Protein AF-0000000078797388 (afdb_homodimer)

Foldseek 3Di:
DPPPPPPPPPPPPPPPPPVPQLFADADDPDDPVRLLVVCVVLVAWAKEWEDAPPDDLSVVCVVPARRHNVNNVLDVVHHHYHYAHCVDDCNVVVCVVQVPDDPGKIFIADSVVRHTQAIAHDRDHNVLSSVSSVLSVPNLLGPVNLVVCVVVPDLDLVSLLSNLSRCQRRPVLVSNVVSLVSNVVVPDDCLPPSNVVSCQPRPAADDPVLQVCQVVVVSSCVRPNQVSSLVSNLRRLLDDDLVVLVPGHDHPNSVVSSLLHVLVVCVVVVVQVVSLVSLVVLLVDPVHPVLVSLVSLLVVLQQPPCLVVRDPVNLLSSLLSLVQSQQAHQPNVPVVSVVRNVVSVVVQVVVVVVVDDRRPSVVDADPGHDRDRDSDHPPDDDDDDPDD/DPPPPPPPPPPPPPPPPPVPQLFADADPPDDPVRLLVVCVVLVAWEKEWEDAPPDDLSVVCVVPARRHNVNNVLDVVHHHYHYAHCVDDCNVVVCVVQVPDDPGKIFIADSVVRHTQAIAHDRDDNVLSSVSSVLSVPNLLGPVNLVVCVVVPDLDLVSLLSNLSRCQRRPVLVSNVVSLVSNVVVPDDCLPPSNVVSCQPRPAADDVVLQVCQVVVVVSCVRPNQVSSLVSNLRRLLDDDLVVLVPGHDHPNSVVSSLLHVLVVCVVVVVQVVSLVSLVVLLVDPVHPVLVSLVSLLVVLQQPPCLVVRDPVNLLSSLLSLVQSQQAHQPNVPVVSVVSNVVSVVVQVVVVVVVDDRRPSVVDADPGHDRDRDSDHPPDDDDDDPDD

pLDDT: mean 89.53, std 15.47, range [27.88, 98.56]

InterPro domains:
  IPR012336 Thioredoxin-like fold [PF13899] (31-111)
  IPR013766 Thioredoxin domain [PS51352] (13-139)
  IPR017937 Thioredoxin, conserved site [PS00194] (47-65)
  IPR036249 Thioredoxin-like superfamily [SSF52833] (20-134)

Radius of gyration: 31.21 Å; Cα contacts (8 Å, |Δi|>4): 987; chains: 2; bounding box: 104×79×70 Å

Nearest PDB structures (foldseek):
  2kuc-assembly1_A  TM=8.775E-01  e=4.540E-07  Bacteroides thetaiotaomicron
  2lst-assembly1_A  TM=8.609E-01  e=2.458E-05  Thermus thermophilus HB27
  2dlx-assembly1_A  TM=9.070E-01  e=2.109E-04  Homo sapiens
  3ira-assembly1_A  TM=6.645E-01  e=1.400E-04  Methanosarcina mazei Go1
  7tkv-assembly1_B  TM=3.333E-01  e=2.220E-04  Brucella abortus 2308

Sequence (776 aa):
MKKYILLIFACIYAIHLNAQNAGINFLHGTTWAEAVAKAKAENKLIFIDFYTQWCGPCLNMAQTVFSLPTVGYYYNQTFINLKIDAEEGEGITLAKKYGVRSYPTYAFIDPATEEIVHRSSSRQTPEQFIQTGKDANIPTKRSFYLQDQYTKGNRERAFLIDYINYHYSVYARNNVQAAFDELIKGGAKLTDPDVWEAYVNTINGMNPYLKQVSDNYADFCQRFGKKAVDAKLAKETSYGELAEIEALCNYEGKDFNLKMIRINNDIREQKYEAAATQIDAMIADTTVNQQELISRLKFIARLGYKAEELPEFWFNKCVGYLQYIAYNQTDRDDAFIHQEYAAALEMVLRKLNGKAPIPACLSTEPAYGKKVYNMRPDALKMKPKRKKMKKYILLIFACIYAIHLNAQNAGINFLHGTTWAEAVAKAKAENKLIFIDFYTQWCGPCLNMAQTVFSLPTVGYYYNQTFINLKIDAEEGEGITLAKKYGVRSYPTYAFIDPATEEIVHRSSSRQTPEQFIQTGKDANIPTKRSFYLQDQYTKGNRERAFLIDYINYHYSVYARNNVQAAFDELIKGGAKLTDPDVWEAYVNTINGMNPYLKQVSDNYADFCQRFGKKAVDAKLAKETSYGELAEIEALCNYEGKDFNLKMIRINNDIREQKYEAAATQIDAMIADTTVNQQELISRLKFIARLGYKAEELPEFWFNKCVGYLQYIAYNQTDRDDAFIHQEYAAALEMVLRKLNGKAPIPACLSTEPAYGKKVYNMRPDALKMKPKRKK

Solvent-accessible surface area (backbone atoms only — not comparable to full-atom values): 43220 Å² total; per-residue (Å²): 136,83,79,78,76,75,75,75,75,74,75,74,73,73,72,70,72,59,82,65,65,50,14,53,66,56,60,70,98,64,52,72,68,55,51,38,52,50,17,54,74,67,73,25,40,32,36,32,43,34,31,51,65,42,37,61,59,36,50,47,41,52,66,67,30,42,43,32,40,69,48,7,56,52,46,52,73,56,31,42,37,37,66,37,40,42,81,44,79,69,20,39,56,49,28,60,74,69,65,61,84,60,72,31,27,39,39,31,26,38,44,89,76,68,40,76,55,20,64,48,33,57,77,63,50,60,68,54,49,51,47,52,56,54,29,58,74,33,72,86,57,9,45,58,47,42,52,50,42,46,75,73,62,60,70,49,64,72,56,36,53,52,46,28,54,51,29,47,56,49,66,34,58,67,59,25,52,52,39,48,52,48,40,42,73,70,68,54,47,71,82,37,69,72,46,33,50,49,43,70,72,64,61,78,51,87,46,75,66,53,50,50,47,36,77,39,42,68,61,47,25,73,73,63,33,54,67,54,49,22,49,52,54,31,62,31,45,58,60,80,57,65,72,64,58,66,71,44,56,92,50,68,51,49,69,59,27,50,51,52,44,54,33,50,52,26,48,76,70,66,36,44,68,63,24,47,54,51,53,51,51,50,69,69,34,83,83,48,62,60,67,60,50,42,65,53,42,59,67,71,34,56,72,59,94,61,47,83,74,45,57,68,68,54,46,43,50,23,48,41,48,31,48,50,40,49,38,53,48,76,69,60,62,50,19,60,46,23,40,54,32,27,53,44,49,47,52,51,54,47,43,36,80,69,75,47,81,79,51,66,66,67,75,45,75,54,91,59,82,53,74,61,82,68,80,73,56,83,78,52,42,76,68,77,76,75,80,126,137,83,77,78,78,77,76,77,76,76,75,75,73,73,72,72,74,58,84,65,65,50,14,54,64,57,62,70,98,64,50,71,68,56,50,37,52,49,18,54,74,68,72,24,41,34,35,34,44,35,31,52,64,44,36,60,59,35,50,48,39,52,67,66,30,41,44,32,39,67,50,7,55,54,45,52,73,56,30,42,37,37,67,36,41,41,82,43,79,70,22,38,57,50,27,59,74,68,64,64,86,60,70,30,29,38,38,30,25,38,45,88,77,68,39,76,53,20,64,48,33,57,76,62,52,61,68,55,48,50,47,51,56,54,28,57,74,34,73,84,58,9,45,57,46,42,51,51,41,46,74,73,62,60,69,48,65,72,57,36,53,51,45,29,53,52,29,46,55,50,64,36,59,68,59,24,53,52,40,50,54,49,40,44,73,70,67,53,46,70,82,38,68,71,46,34,52,49,44,70,74,64,59,78,51,87,47,74,66,52,50,50,47,36,77,40,39,69,61,48,25,72,72,63,33,55,68,55,49,22,49,51,54,32,63,32,45,56,60,79,57,65,70,66,59,66,72,45,56,92,49,67,51,48,67,58,27,52,52,52,43,52,34,51,50,27,48,77,69,66,35,45,68,62,24,48,53,53,52,51,50,49,67,69,34,84,86,48,62,58,67,61,49,41,65,53,42,58,67,70,34,56,74,60,94,61,46,84,75,45,56,67,70,53,46,44,50,22,49,41,48,30,46,51,39,50,38,53,49,76,68,60,61,50,20,62,47,23,37,55,32,27,52,44,50,48,52,52,51,47,44,36,82,68,76,46,81,79,52,68,65,66,75,42,75,56,91,57,82,54,72,60,83,68,81,74,54,82,77,53,42,77,68,78,76,76,81,125

Organism: NCBI:txid997891

Secondary structure (DSSP, 8-state):
---------------------SS--EE-S--HHHHHHHHHHHT-EEEEEEE-TT-HHHHHHHHHTTT-HHHHHHHHHHEEEEEEETTSTHHHHHHHHTT--SSSEEEEEETTTTEEEEEEES---HHHHHHHHHHHTSGGGSHHHHHHHHHTT---HHHHHHHHHHHHHTT-HHHHHHHHHHHHHTT--TTSHHHHHHHHHH--SS-HHHHHHHHTHHHHHHHH-HHHHHHHHHHHTSSS-HHHHHTSPP-TTHHHHHHHHHHHHHHHTT-HHHHHHHHHHHHH-TTS-HHHHHHHHHHHS---TTGGGS-HHHHHHHHHHHHHHHHH-S-TT-HHHHHHHHHHHHHHHHHHTTTPPPPGGGTS--SSS-SS-----TT-PPPPP---/---------------------SS--EE-S--HHHHHHHHHHHT-EEEEEEE-TT-HHHHHHHHHTTT-HHHHHHHHHHEEEEEEETTSTHHHHHHHHTT--SSSEEEEEETTTTEEEEEEES---HHHHHHHHHHHTSGGGSHHHHHHHHHTT---HHHHHHHHHHHHHTT-HHHHHHHHHHHHHTT--TTSHHHHHHHHHH--SS-HHHHHHHHTHHHHHHHH-HHHHHHHHHHHTSSS-HHHHHTSPP-TTHHHHHHHHHHHHHHHTT-HHHHHHHHHHHHH-TTS-HHHHHHHHHHHS---TTGGGS-HHHHHHHHHHHHHHHHH-S-TT-HHHHHHHHHHHHHHHHHHTTTPPPPGGGTS--SSS-SS-----TT-PPPPP---

Structure (mmCIF, N/CA/C/O backbone):
data_AF-0000000078797388-model_v1
#
loop_
_entity.id
_entity.type
_entity.pdbx_description
1 polymer 'Thioredoxin domain-containing protein'
#
loop_
_atom_site.group_PDB
_atom_site.id
_atom_site.type_symbol
_atom_site.label_atom_id
_atom_site.label_alt_id
_atom_site.label_comp_id
_atom_site.label_asym_id
_atom_site.label_entity_id
_atom_site.label_seq_id
_atom_site.pdbx_PDB_ins_code
_atom_site.Cartn_x
_atom_site.Cartn_y
_atom_site.Cartn_z
_atom_site.occupancy
_atom_site.B_iso_or_equiv
_atom_site.auth_seq_id
_atom_site.auth_comp_id
_atom_site.auth_asym_id
_atom_site.auth_atom_id
_atom_site.pdbx_PDB_model_num
ATOM 1 N N . MET A 1 1 ? -56.688 13.82 37.938 1 28.09 1 MET A N 1
ATOM 2 C CA . MET A 1 1 ? -56.5 13.398 36.562 1 28.09 1 MET A CA 1
ATOM 3 C C . MET A 1 1 ? -55.125 13.766 36.031 1 28.09 1 MET A C 1
ATOM 5 O O . MET A 1 1 ? -55 14.586 35.125 1 28.09 1 MET A O 1
ATOM 9 N N . LYS A 1 2 ? -54.125 13.812 36.875 1 28.11 2 LYS A N 1
ATOM 10 C CA . LYS A 1 2 ? -52.719 14.242 36.875 1 28.11 2 LYS A CA 1
ATOM 11 C C . LYS A 1 2 ? -51.938 13.438 35.844 1 28.11 2 LYS A C 1
ATOM 13 O O . LYS A 1 2 ? -51.781 12.219 36 1 28.11 2 LYS A O 1
ATOM 18 N N . LYS A 1 3 ? -51.938 14 34.531 1 32 3 LYS A N 1
ATOM 19 C CA . LYS A 1 3 ? -51.312 13.57 33.281 1 32 3 LYS A CA 1
ATOM 20 C C . LYS A 1 3 ? -49.812 13.266 33.469 1 32 3 LYS A C 1
ATOM 22 O O . LYS A 1 3 ? -49.062 14.125 33.938 1 32 3 LYS A O 1
ATOM 27 N N . TYR A 1 4 ? -49.469 12.023 33.812 1 32.22 4 TYR A N 1
ATOM 28 C CA . TYR A 1 4 ? -48.156 11.391 34 1 32.22 4 TYR A CA 1
ATOM 29 C C . TYR A 1 4 ? -47.281 11.656 32.781 1 32.22 4 TYR A C 1
ATOM 31 O O . TYR A 1 4 ? -47.594 11.273 31.656 1 32.22 4 TYR A O 1
ATOM 39 N N . ILE A 1 5 ? -46.75 12.898 32.656 1 35.88 5 ILE A N 1
ATOM 40 C CA . ILE A 1 5 ? -45.781 13.312 31.656 1 35.88 5 ILE A CA 1
ATOM 41 C C . ILE A 1 5 ? -44.625 12.305 31.578 1 35.88 5 ILE A C 1
ATOM 43 O O . ILE A 1 5 ? -43.906 12.117 32.562 1 35.88 5 ILE A O 1
ATOM 47 N N . LEU A 1 6 ? -44.844 11.164 30.922 1 34.34 6 LEU A N 1
ATOM 48 C CA . LEU A 1 6 ? -43.875 10.117 30.609 1 34.3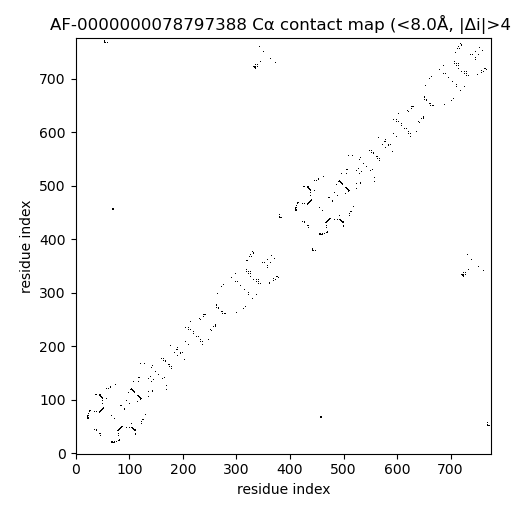4 6 LEU A CA 1
ATOM 49 C C . LEU A 1 6 ? -42.594 10.711 30.031 1 34.34 6 LEU A C 1
ATOM 51 O O . LEU A 1 6 ? -42.656 11.352 28.969 1 34.34 6 LEU A O 1
ATOM 55 N N . LEU A 1 7 ? -41.688 11.148 30.891 1 35.03 7 LEU A N 1
ATOM 56 C CA . LEU A 1 7 ? -40.312 11.562 30.594 1 35.03 7 LEU A CA 1
ATOM 57 C C . LEU A 1 7 ? -39.625 10.555 29.672 1 35.03 7 LEU A C 1
ATOM 59 O O . LEU A 1 7 ? -39.406 9.406 30.062 1 35.03 7 LEU A O 1
ATOM 63 N N . ILE A 1 8 ? -39.938 10.578 28.422 1 34.94 8 ILE A N 1
ATOM 64 C CA . ILE A 1 8 ? -39.25 9.852 27.375 1 34.94 8 ILE A CA 1
ATOM 65 C C . ILE A 1 8 ? -37.75 10.094 27.5 1 34.94 8 ILE A C 1
ATOM 67 O O . ILE A 1 8 ? -37.281 11.234 27.359 1 34.94 8 ILE A O 1
ATOM 71 N N . PHE A 1 9 ? -37.062 9.477 28.484 1 33.53 9 PHE A N 1
ATOM 72 C CA . PHE A 1 9 ? -35.594 9.398 28.578 1 33.53 9 PHE A CA 1
ATOM 73 C C . PHE A 1 9 ? -35 9.039 27.234 1 33.53 9 PHE A C 1
ATOM 75 O O . PHE A 1 9 ? -35.219 7.934 26.719 1 33.53 9 PHE A O 1
ATOM 82 N N . ALA A 1 10 ? -34.875 10.008 26.328 1 32.91 10 ALA A N 1
ATOM 83 C CA . ALA A 1 10 ? -34.094 9.906 25.094 1 32.91 10 ALA A CA 1
ATOM 84 C C . ALA A 1 10 ? -32.719 9.352 25.375 1 32.91 10 ALA A C 1
ATOM 86 O O . ALA A 1 10 ? -31.891 10.023 26 1 32.91 10 ALA A O 1
ATOM 87 N N . CYS A 1 11 ? -32.531 8.055 25.719 1 32.91 11 CYS A N 1
ATOM 88 C CA . CYS A 1 11 ? -31.234 7.359 25.734 1 32.91 11 CYS A CA 1
ATOM 89 C C . CYS A 1 11 ? -30.406 7.711 24.516 1 32.91 11 CYS A C 1
ATOM 91 O O . CYS A 1 11 ? -30.75 7.309 23.391 1 32.91 11 CYS A O 1
ATOM 93 N N . ILE A 1 12 ? -29.875 8.883 24.422 1 31.86 12 ILE A N 1
ATOM 94 C CA . ILE A 1 12 ? -28.812 9.195 23.469 1 31.86 12 ILE A CA 1
ATOM 95 C C . ILE A 1 12 ? -27.766 8.094 23.5 1 31.86 12 ILE A C 1
ATOM 97 O O . ILE A 1 12 ? -27.016 7.957 24.484 1 31.86 12 ILE A O 1
ATOM 101 N N . TYR A 1 13 ? -28.031 6.887 23.047 1 30.41 13 TYR A N 1
ATOM 102 C CA . TYR A 1 13 ? -26.969 5.938 22.719 1 30.41 13 TYR A CA 1
ATOM 103 C C . TYR A 1 13 ? -25.812 6.629 22.016 1 30.41 13 TYR A C 1
ATOM 105 O O . TYR A 1 13 ? -25.984 7.195 20.938 1 30.41 13 TYR A O 1
ATOM 113 N N . ALA A 1 14 ? -24.906 7.254 22.75 1 32.44 14 ALA A N 1
ATOM 114 C CA . ALA A 1 14 ? -23.578 7.629 22.25 1 32.44 14 ALA A CA 1
ATOM 115 C C . ALA A 1 14 ? -23.047 6.586 21.266 1 32.44 14 ALA A C 1
ATOM 117 O O . ALA A 1 14 ? -22.75 5.453 21.656 1 32.44 14 ALA A O 1
ATOM 118 N N . ILE A 1 15 ? -23.5 6.617 20.094 1 33.34 15 ILE A N 1
ATOM 119 C CA . ILE A 1 15 ? -22.766 5.922 19.031 1 33.34 15 ILE A CA 1
ATOM 120 C C . ILE A 1 15 ? -21.281 6.191 19.172 1 33.34 15 ILE A C 1
ATOM 122 O O . ILE A 1 15 ? -20.828 7.324 18.984 1 33.34 15 ILE A O 1
ATOM 126 N N . HIS A 1 16 ? -20.672 5.703 20.234 1 33.09 16 HIS A N 1
ATOM 127 C CA . HIS A 1 16 ? -19.219 5.578 20.125 1 33.09 16 HIS A CA 1
ATOM 128 C C . HIS A 1 16 ? -18.797 5.289 18.688 1 33.09 16 HIS A C 1
ATOM 130 O O . HIS A 1 16 ? -19.047 4.203 18.172 1 33.09 16 HIS A O 1
ATOM 136 N N . LEU A 1 17 ? -18.969 6.18 17.891 1 33.56 17 LEU A N 1
ATOM 137 C CA . LEU A 1 17 ? -18.234 6.078 16.641 1 33.56 17 LEU A CA 1
ATOM 138 C C . LEU A 1 17 ? -16.781 5.688 16.891 1 33.56 17 LEU A C 1
ATOM 140 O O . LEU A 1 17 ? -15.953 6.543 17.219 1 33.56 17 LEU A O 1
ATOM 144 N N . ASN A 1 18 ? -16.469 4.664 17.75 1 34.53 18 ASN A N 1
ATOM 145 C CA . ASN A 1 18 ? -15.109 4.113 17.734 1 34.53 18 ASN A CA 1
ATOM 146 C C . ASN A 1 18 ? -14.469 4.25 16.359 1 34.53 18 ASN A C 1
ATOM 148 O O . ASN A 1 18 ? -15.141 4.125 15.336 1 34.53 18 ASN A O 1
ATOM 152 N N . ALA A 1 19 ? -13.609 5.047 16.25 1 38.75 19 ALA A N 1
ATOM 153 C CA . ALA A 1 19 ? -12.656 4.98 15.148 1 38.75 19 ALA A CA 1
ATOM 154 C C . ALA A 1 19 ? -12.562 3.564 14.594 1 38.75 19 ALA A C 1
ATOM 156 O O . ALA A 1 19 ? -11.922 2.695 15.188 1 38.75 19 ALA A O 1
ATOM 157 N N . GLN A 1 20 ? -13.625 2.865 14.281 1 42.94 20 GLN A N 1
ATOM 158 C CA . GLN A 1 20 ? -13.75 1.511 13.75 1 42.94 20 GLN A CA 1
ATOM 159 C C . GLN A 1 20 ? -12.594 1.186 12.805 1 42.94 20 GLN A C 1
ATOM 161 O O . GLN A 1 20 ? -12.367 1.899 11.828 1 42.94 20 GLN A O 1
ATOM 166 N N . ASN A 1 21 ? -11.656 0.583 13.281 1 52.53 21 ASN A N 1
ATOM 167 C CA . ASN A 1 21 ? -10.594 -0.051 12.516 1 52.53 21 ASN A CA 1
ATOM 168 C C . ASN A 1 21 ? -11.102 -0.589 11.18 1 52.53 21 ASN A C 1
ATOM 170 O O . ASN A 1 21 ? -12.148 -1.233 11.125 1 52.53 21 ASN A O 1
ATOM 174 N N . ALA A 1 22 ? -10.797 0.084 10.125 1 69.62 22 ALA A N 1
ATOM 175 C CA . ALA A 1 22 ? -11.242 -0.174 8.758 1 69.62 22 ALA A CA 1
ATOM 176 C C . ALA A 1 22 ? -11.18 -1.664 8.438 1 69.62 22 ALA A C 1
ATOM 178 O O . ALA A 1 22 ? -11.977 -2.168 7.645 1 69.62 22 ALA A O 1
ATOM 179 N N . GLY A 1 23 ? -10.5 -2.455 9.289 1 86.38 23 GLY A N 1
ATOM 180 C CA . GLY A 1 23 ? -10.422 -3.871 8.969 1 86.38 23 GLY A CA 1
ATOM 181 C C . GLY A 1 23 ? -11.234 -4.738 9.914 1 86.38 23 GLY A C 1
ATOM 182 O O . GLY A 1 23 ? -12.234 -4.281 10.477 1 86.38 23 GLY A O 1
ATOM 183 N N . ILE A 1 24 ? -11.008 -6.012 10.055 1 93.62 24 ILE A N 1
ATOM 184 C CA . ILE A 1 24 ? -11.695 -6.949 10.938 1 93.62 24 ILE A CA 1
ATOM 185 C C . ILE A 1 24 ? -11.477 -6.547 12.391 1 93.62 24 ILE A C 1
ATOM 187 O O . ILE A 1 24 ? -10.352 -6.25 12.797 1 93.62 24 ILE A O 1
ATOM 191 N N . ASN A 1 25 ? -12.5 -6.477 13.133 1 92.88 25 ASN A N 1
ATOM 192 C CA . ASN A 1 25 ? -12.43 -6.223 14.562 1 92.88 25 ASN A CA 1
ATOM 193 C C . ASN A 1 25 ? -12.305 -7.516 15.359 1 92.88 25 ASN A C 1
ATOM 195 O O . ASN A 1 25 ? -13.312 -8.164 15.656 1 92.88 25 ASN A O 1
ATOM 199 N N . PHE A 1 26 ? -11.094 -7.844 15.719 1 94.75 26 PHE A N 1
ATOM 200 C CA . PHE A 1 26 ? -10.859 -9.039 16.516 1 94.75 26 PHE A CA 1
ATOM 201 C C . PHE A 1 26 ? -11.062 -8.75 18 1 94.75 26 PHE A C 1
ATOM 203 O O . PHE A 1 26 ? -10.656 -7.691 18.484 1 94.75 26 PHE A O 1
ATOM 210 N N . LEU A 1 27 ? -11.68 -9.672 18.688 1 92.38 27 LEU A N 1
ATOM 211 C CA . LEU A 1 27 ? -11.805 -9.547 20.125 1 92.38 27 LEU A CA 1
ATOM 212 C C . LEU A 1 27 ? -10.461 -9.734 20.812 1 92.38 27 LEU A C 1
ATOM 214 O O . LEU A 1 27 ? -9.688 -10.617 20.438 1 92.38 27 LEU A O 1
ATOM 218 N N . HIS A 1 28 ? -10.266 -8.828 21.719 1 88.38 28 HIS A N 1
ATOM 219 C CA . HIS A 1 28 ? -9.023 -8.922 22.484 1 88.38 28 HIS A CA 1
ATOM 220 C C . HIS A 1 28 ? -9.312 -9.117 23.969 1 88.38 28 HIS A C 1
ATOM 222 O O . HIS A 1 28 ? -10.312 -8.617 24.484 1 88.38 28 HIS A O 1
ATOM 228 N N . GLY A 1 29 ? -8.43 -9.875 24.578 1 84.94 29 GLY A N 1
ATOM 229 C CA . GLY A 1 29 ? -8.531 -10.047 26.031 1 84.94 29 GLY A CA 1
ATOM 230 C C . GLY A 1 29 ? -9.758 -10.836 26.453 1 84.94 29 GLY A C 1
ATOM 231 O O . GLY A 1 29 ? -10.258 -10.664 27.562 1 84.94 29 GLY A O 1
ATOM 232 N N . THR A 1 30 ? -10.32 -11.547 25.562 1 89.75 30 THR A N 1
ATOM 233 C CA . THR A 1 30 ? -11.508 -12.344 25.844 1 89.75 30 THR A CA 1
ATOM 234 C C . THR A 1 30 ? -11.156 -13.828 25.906 1 89.75 30 THR A C 1
ATOM 236 O O . THR A 1 30 ? -10.305 -14.297 25.141 1 89.75 30 THR A O 1
ATOM 239 N N . THR A 1 31 ? -11.773 -14.508 26.844 1 91.88 31 THR A N 1
ATOM 240 C CA . THR A 1 31 ? -11.609 -15.953 26.922 1 91.88 31 THR A CA 1
ATOM 241 C C . THR A 1 31 ? -12.492 -16.656 25.891 1 91.88 31 THR A C 1
ATOM 243 O O . THR A 1 31 ? -13.414 -16.047 25.344 1 91.88 31 THR A O 1
ATOM 246 N N . TRP A 1 32 ? -12.133 -17.906 25.656 1 95.38 32 TRP A N 1
ATOM 247 C CA . TRP A 1 32 ? -12.938 -18.719 24.75 1 95.38 32 TRP A CA 1
ATOM 248 C C . TRP A 1 32 ? -14.391 -18.766 25.203 1 95.38 32 TRP A C 1
ATOM 250 O O . TRP A 1 32 ? -15.305 -18.562 24.406 1 95.38 32 TRP A O 1
ATOM 260 N N . ALA A 1 33 ? -14.562 -18.922 26.453 1 95 33 ALA A N 1
ATOM 261 C CA . ALA A 1 33 ? -15.906 -19.016 27.016 1 95 33 ALA A CA 1
ATOM 262 C C . ALA A 1 33 ? -16.688 -17.734 26.781 1 95 33 ALA A C 1
ATOM 264 O O . ALA A 1 33 ? -17.875 -17.766 26.438 1 95 33 ALA A O 1
ATOM 265 N N . GLU A 1 34 ? -16.047 -16.656 26.938 1 95.94 34 GLU A N 1
ATOM 266 C CA . GLU A 1 34 ? -16.688 -15.367 26.719 1 95.94 34 GLU A CA 1
ATOM 267 C C . GLU A 1 34 ? -17.047 -15.164 25.25 1 95.94 34 GLU A C 1
ATOM 269 O O . GLU A 1 34 ? -18.109 -14.625 24.938 1 95.94 34 GLU A O 1
ATOM 274 N N . ALA A 1 35 ? -16.109 -15.609 24.406 1 96.62 35 ALA A N 1
ATOM 275 C CA . ALA A 1 35 ? -16.359 -15.492 22.969 1 96.62 35 ALA A CA 1
ATOM 276 C C . ALA A 1 35 ? -17.562 -16.328 22.547 1 96.62 35 ALA A C 1
ATOM 278 O O . ALA A 1 35 ? -18.391 -15.891 21.766 1 96.62 35 ALA A O 1
ATOM 279 N N . VAL A 1 36 ? -17.672 -17.5 23.062 1 97.12 36 VAL A N 1
ATOM 280 C CA . VAL A 1 36 ? -18.781 -18.406 22.766 1 97.12 36 VAL A CA 1
ATOM 281 C C . VAL A 1 36 ? -20.094 -17.797 23.234 1 97.12 36 VAL A C 1
ATOM 283 O O . VAL A 1 36 ? -21.094 -17.812 22.516 1 97.12 36 VAL A O 1
ATOM 286 N N . ALA A 1 37 ? -20.078 -17.234 24.406 1 96.94 37 ALA A N 1
ATOM 287 C CA . ALA A 1 37 ? -21.281 -16.625 24.953 1 96.94 37 ALA A CA 1
ATOM 288 C C . ALA A 1 37 ? -21.75 -15.453 24.094 1 96.94 37 ALA A C 1
ATOM 290 O O . ALA A 1 37 ? -22.953 -15.312 23.828 1 96.94 37 ALA A O 1
ATOM 291 N N . LYS A 1 38 ? -20.844 -14.703 23.672 1 96.62 38 LYS A N 1
ATOM 292 C CA . LYS A 1 38 ? -21.172 -13.562 22.812 1 96.62 38 LYS A CA 1
ATOM 293 C C . LYS A 1 38 ? -21.766 -14.031 21.484 1 96.62 38 LYS A C 1
ATOM 295 O O . LYS A 1 38 ? -22.734 -13.453 21 1 96.62 38 LYS A O 1
ATOM 300 N N . ALA A 1 39 ? -21.109 -14.984 20.906 1 97.69 39 ALA A N 1
ATOM 301 C CA . ALA A 1 39 ? -21.562 -15.516 19.625 1 97.69 39 ALA A CA 1
ATOM 302 C C . ALA A 1 39 ? -22.984 -16.062 19.719 1 97.69 39 ALA A C 1
ATOM 304 O O . ALA A 1 39 ? -23.797 -15.859 18.828 1 97.69 39 ALA A O 1
ATOM 305 N N . LYS A 1 40 ? -23.297 -16.734 20.812 1 96.94 40 LYS A N 1
ATOM 306 C CA . LYS A 1 40 ? -24.641 -17.25 21.047 1 96.94 40 LYS A CA 1
ATOM 307 C C . LYS A 1 40 ? -25.641 -16.125 21.172 1 96.94 40 LYS A C 1
ATOM 309 O O . LYS A 1 40 ? -26.734 -16.172 20.578 1 96.94 40 LYS A O 1
ATOM 314 N N . ALA A 1 41 ? -25.25 -15.141 21.875 1 96.62 41 ALA A N 1
ATOM 315 C CA . ALA A 1 41 ? -26.141 -14.008 22.109 1 96.62 41 ALA A CA 1
ATOM 316 C C . ALA A 1 41 ? -26.469 -13.281 20.812 1 96.62 41 ALA A C 1
ATOM 318 O O . ALA A 1 41 ? -27.594 -12.812 20.625 1 96.62 41 ALA A O 1
ATOM 319 N N . GLU A 1 42 ? -25.531 -13.211 19.922 1 96.31 42 GLU A N 1
ATOM 320 C CA . GLU A 1 42 ? -25.703 -12.461 18.688 1 96.31 42 GLU A CA 1
ATOM 321 C C . GLU A 1 42 ? -26.125 -13.383 17.531 1 96.31 42 GLU A C 1
ATOM 323 O O . GLU A 1 42 ? -26.391 -12.914 16.422 1 96.31 42 GLU A O 1
ATOM 328 N N . ASN A 1 43 ? -26.234 -14.633 17.766 1 95.56 43 ASN A N 1
ATOM 329 C CA . ASN A 1 43 ? -26.578 -15.641 16.766 1 95.56 43 ASN A CA 1
ATOM 330 C C . ASN A 1 43 ? -25.672 -15.562 15.547 1 95.56 43 ASN A C 1
ATOM 332 O O . ASN A 1 43 ? -26.141 -15.492 14.406 1 95.56 43 ASN A O 1
ATOM 336 N N . LYS A 1 44 ? -24.312 -15.547 15.836 1 97.5 44 LYS A N 1
ATOM 337 C CA . LYS A 1 44 ? -23.281 -15.5 14.812 1 97.5 44 LYS A CA 1
ATOM 338 C C . LYS A 1 44 ? -22.297 -16.656 14.977 1 97.5 44 LYS A C 1
ATOM 340 O O . LYS A 1 44 ? -22.031 -17.094 16.094 1 97.5 44 LYS A O 1
ATOM 345 N N . LEU A 1 45 ? -21.703 -17.141 13.836 1 98.12 45 LEU A N 1
ATOM 346 C CA . LEU A 1 45 ? -20.547 -18.031 13.922 1 98.12 45 LEU A CA 1
ATOM 347 C C . LEU A 1 45 ? -19.344 -17.312 14.508 1 98.12 45 LEU A C 1
ATOM 349 O O . LEU A 1 45 ? -19.266 -16.094 14.469 1 98.12 45 LEU A O 1
ATOM 353 N N . ILE A 1 46 ? -18.469 -18.141 15.078 1 98.38 46 ILE A N 1
ATOM 354 C CA . ILE A 1 46 ? -17.172 -17.625 15.5 1 98.38 46 ILE A CA 1
ATOM 355 C C . ILE A 1 46 ? -16.141 -17.844 14.406 1 98.38 46 ILE A C 1
ATOM 357 O O . ILE A 1 46 ? -15.938 -18.984 13.953 1 98.38 46 ILE A O 1
ATOM 361 N N . PHE A 1 47 ? -15.609 -16.766 13.906 1 98.5 47 PHE A N 1
ATOM 362 C CA . PHE A 1 47 ? -14.461 -16.859 13.008 1 98.5 47 PHE A CA 1
ATOM 363 C C . PHE A 1 47 ? -13.156 -16.781 13.789 1 98.5 47 PHE A C 1
ATOM 365 O O . PHE A 1 47 ? -12.953 -15.859 14.578 1 98.5 47 PHE A O 1
ATOM 372 N N . ILE A 1 48 ? -12.266 -17.766 13.523 1 98.06 48 ILE A N 1
ATOM 373 C CA . ILE A 1 48 ? -10.969 -17.766 14.188 1 98.06 48 ILE A CA 1
ATOM 374 C C . ILE A 1 48 ? -9.859 -17.766 13.133 1 98.06 48 ILE A C 1
ATOM 376 O O . ILE A 1 48 ? -9.828 -18.625 12.258 1 98.06 48 ILE A O 1
ATOM 380 N N . ASP A 1 49 ? -8.992 -16.828 13.219 1 97.88 49 ASP A N 1
ATOM 381 C CA . ASP A 1 49 ? -7.711 -16.875 12.523 1 97.88 49 ASP A CA 1
ATOM 382 C C . ASP A 1 49 ? -6.629 -17.5 13.406 1 97.88 49 ASP A C 1
ATOM 384 O O . ASP A 1 49 ? -6.133 -16.859 14.336 1 97.88 49 ASP A O 1
ATOM 388 N N . PHE A 1 50 ? -6.328 -18.75 13.148 1 96.94 50 PHE A N 1
ATOM 389 C CA . PHE A 1 50 ? -5.211 -19.375 13.836 1 96.94 50 PHE A CA 1
ATOM 390 C C . PHE A 1 50 ? -3.889 -19 13.18 1 96.94 50 PHE A C 1
ATOM 392 O O . PHE A 1 50 ? -3.682 -19.25 11.992 1 96.94 50 PHE A O 1
ATOM 399 N N . TYR A 1 51 ? -3.035 -18.422 13.984 1 94.5 51 TYR A N 1
ATOM 400 C CA . TYR A 1 51 ? -1.741 -17.984 13.477 1 94.5 51 TYR A CA 1
ATOM 401 C C . TYR A 1 51 ? -0.629 -18.312 14.469 1 94.5 51 TYR A C 1
ATOM 403 O O . TYR A 1 51 ? -0.872 -18.953 15.492 1 94.5 51 TYR A O 1
ATOM 411 N N . THR A 1 52 ? 0.602 -18.062 14.047 1 92.44 52 THR A N 1
ATOM 412 C CA . THR A 1 52 ? 1.763 -18.031 14.93 1 92.44 52 THR A CA 1
ATOM 413 C C . THR A 1 52 ? 2.557 -16.75 14.734 1 92.44 52 THR A C 1
ATOM 415 O O . THR A 1 52 ? 2.326 -16.016 13.773 1 92.44 52 THR A O 1
ATOM 418 N N . GLN A 1 53 ? 3.408 -16.516 15.633 1 89.12 53 GLN A N 1
ATOM 419 C CA . GLN A 1 53 ? 4.168 -15.273 15.594 1 89.12 53 GLN A CA 1
ATOM 420 C C . GLN A 1 53 ? 5.227 -15.312 14.492 1 89.12 53 GLN A C 1
ATOM 422 O O . GLN A 1 53 ? 5.762 -14.273 14.102 1 89.12 53 GLN A O 1
ATOM 427 N N . TRP A 1 54 ? 5.539 -16.469 14 1 85.81 54 TRP A N 1
ATOM 428 C CA . TRP A 1 54 ? 6.609 -16.609 13.016 1 85.81 54 TRP A CA 1
ATOM 429 C C . TRP A 1 54 ? 6.047 -16.953 11.641 1 85.81 54 TRP A C 1
ATOM 431 O O . TRP A 1 54 ? 6.781 -17.391 10.758 1 85.81 54 TRP A O 1
ATOM 441 N N . CYS A 1 55 ? 4.785 -16.844 11.57 1 87.38 55 CYS A N 1
ATOM 442 C CA . CYS A 1 55 ? 4.141 -17.25 10.32 1 87.38 55 CYS A CA 1
ATOM 443 C C . CYS A 1 55 ? 4.078 -16.078 9.344 1 87.38 55 CYS A C 1
ATOM 445 O O . CYS A 1 55 ? 3.299 -15.141 9.539 1 87.38 55 CYS A O 1
ATOM 447 N N . GLY A 1 56 ? 4.781 -16.141 8.266 1 85.94 56 GLY A N 1
ATOM 448 C CA . GLY A 1 56 ? 4.836 -15.086 7.266 1 85.94 56 GLY A CA 1
ATOM 449 C C . GLY A 1 56 ? 3.508 -14.852 6.574 1 85.94 56 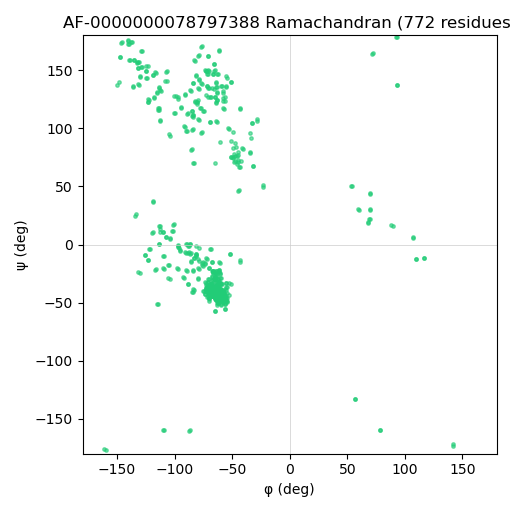GLY A C 1
ATOM 450 O O . GLY A 1 56 ? 3 -13.727 6.555 1 85.94 56 GLY A O 1
ATOM 451 N N . PRO A 1 57 ? 3.021 -15.867 6.004 1 89.12 57 PRO A N 1
ATOM 452 C CA . PRO A 1 57 ? 1.721 -15.695 5.355 1 89.12 57 PRO A CA 1
ATOM 453 C C . PRO A 1 57 ? 0.658 -15.148 6.305 1 89.12 57 PRO A C 1
ATOM 455 O O . PRO A 1 57 ? -0.211 -14.375 5.891 1 89.12 57 PRO A O 1
ATOM 458 N N . CYS A 1 58 ? 0.665 -15.547 7.566 1 92.19 58 CYS A N 1
ATOM 459 C CA . CYS A 1 58 ? -0.269 -15.008 8.555 1 92.19 58 CYS A CA 1
ATOM 460 C C . CYS A 1 58 ? -0.13 -13.5 8.672 1 92.19 58 CYS A C 1
ATOM 462 O O . CYS A 1 58 ? -1.129 -12.781 8.688 1 92.19 58 CYS A O 1
ATOM 464 N N . LEU A 1 59 ? 1.101 -13.133 8.773 1 88.38 59 LEU A N 1
ATOM 465 C CA . LEU A 1 59 ? 1.364 -11.703 8.875 1 88.38 59 LEU A CA 1
ATOM 466 C C . LEU A 1 59 ? 0.896 -10.969 7.625 1 88.38 59 LEU A C 1
ATOM 468 O O . LEU A 1 59 ? 0.318 -9.883 7.719 1 88.38 59 LEU A O 1
ATOM 472 N N . ASN A 1 60 ? 1.168 -11.555 6.516 1 88.69 60 ASN A N 1
ATOM 473 C CA . ASN A 1 60 ? 0.708 -10.977 5.262 1 88.69 60 ASN A CA 1
ATOM 474 C C . ASN A 1 60 ? -0.806 -10.781 5.254 1 88.69 60 ASN A C 1
ATOM 476 O O . ASN A 1 60 ? -1.298 -9.711 4.887 1 88.69 60 ASN A O 1
ATOM 480 N N . MET A 1 61 ? -1.552 -11.758 5.625 1 92.62 61 MET A N 1
ATOM 481 C CA . MET A 1 61 ? -3.008 -11.672 5.68 1 92.62 61 MET A CA 1
ATOM 482 C C . MET A 1 61 ? -3.455 -10.57 6.625 1 92.62 61 MET A C 1
ATOM 484 O O . MET A 1 61 ? -4.367 -9.805 6.305 1 92.62 61 MET A O 1
ATOM 488 N 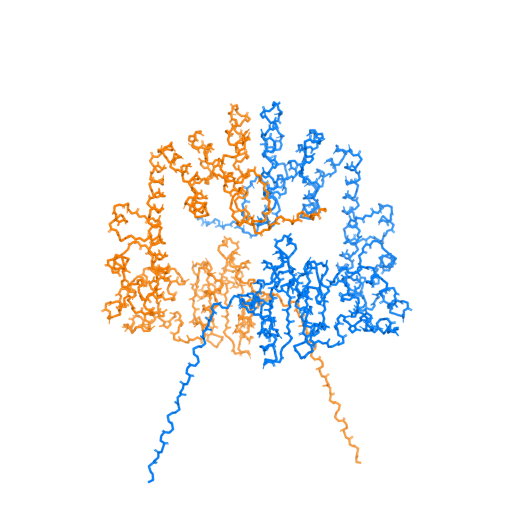N . ALA A 1 62 ? -2.848 -10.477 7.746 1 90.94 62 ALA A N 1
ATOM 489 C CA . ALA A 1 62 ? -3.197 -9.484 8.766 1 90.94 62 ALA A CA 1
ATOM 490 C C . ALA A 1 62 ? -2.99 -8.062 8.242 1 90.94 62 ALA A C 1
ATOM 492 O O . ALA A 1 62 ? -3.809 -7.18 8.5 1 90.94 62 ALA A O 1
ATOM 493 N N . GLN A 1 63 ? -2.018 -7.945 7.457 1 85.69 63 GLN A N 1
ATOM 494 C CA . GLN A 1 63 ? -1.624 -6.598 7.059 1 85.69 63 GLN A CA 1
ATOM 495 C C . GLN A 1 63 ? -2.322 -6.18 5.766 1 85.69 63 GLN A C 1
ATOM 497 O O . GLN A 1 63 ? -2.596 -4.996 5.559 1 85.69 63 GLN A O 1
ATOM 502 N N . THR A 1 64 ? -2.656 -7.168 4.953 1 85.88 64 THR A N 1
ATOM 503 C CA . THR A 1 64 ? -3.055 -6.777 3.605 1 85.88 64 THR A CA 1
ATOM 504 C C . THR A 1 64 ? -4.512 -7.156 3.342 1 85.88 64 THR A C 1
ATOM 506 O O . THR A 1 64 ? -5.152 -6.59 2.451 1 85.88 64 THR A O 1
ATOM 509 N N . VAL A 1 65 ? -5.004 -8.078 4.066 1 91.31 65 VAL A N 1
ATOM 510 C CA . VAL A 1 65 ? -6.355 -8.547 3.773 1 91.31 65 VAL A CA 1
ATOM 511 C C . VAL A 1 65 ? -7.281 -8.203 4.938 1 91.31 65 VAL A C 1
ATOM 513 O O . VAL A 1 65 ? -8.273 -7.484 4.758 1 91.31 65 VAL A O 1
ATOM 516 N N . PHE A 1 66 ? -6.918 -8.555 6.168 1 94.44 66 PHE A N 1
ATOM 517 C CA . PHE A 1 66 ? -7.773 -8.352 7.328 1 94.44 66 PHE A CA 1
ATOM 518 C C . PHE A 1 66 ? -7.965 -6.863 7.609 1 94.44 66 PHE A C 1
ATOM 520 O O . PHE A 1 66 ? -8.938 -6.469 8.258 1 94.44 66 PHE A O 1
ATOM 527 N N . SER A 1 67 ? -7.07 -6.113 7.148 1 87.94 67 SER A N 1
ATOM 528 C CA . SER A 1 67 ? -7.051 -4.688 7.465 1 87.94 67 SER A CA 1
ATOM 529 C C . SER A 1 67 ? -7.926 -3.898 6.5 1 87.94 67 SER A C 1
ATOM 531 O O . SER A 1 67 ? -8.18 -2.711 6.715 1 87.94 67 SER A O 1
ATOM 533 N N . LEU A 1 68 ? -8.414 -4.543 5.461 1 82.69 68 LEU A N 1
ATOM 534 C CA . LEU A 1 68 ? -9.195 -3.848 4.441 1 82.69 68 LEU A CA 1
ATOM 535 C C . LEU A 1 68 ? -10.609 -3.559 4.945 1 82.69 68 LEU A C 1
ATOM 537 O O . LEU A 1 68 ? -11.25 -4.426 5.543 1 82.69 68 LEU A O 1
ATOM 541 N N . PRO A 1 69 ? -11.125 -2.393 4.684 1 79 69 PRO A N 1
ATOM 542 C CA . PRO A 1 69 ? -12.469 -2.023 5.145 1 79 69 PRO A CA 1
ATOM 543 C C . PRO A 1 69 ? -13.555 -2.953 4.605 1 79 69 PRO A C 1
ATOM 545 O O . PRO A 1 69 ? -14.492 -3.295 5.328 1 79 69 PRO A O 1
ATOM 548 N N . THR A 1 70 ? -13.375 -3.344 3.342 1 81.38 70 THR A N 1
ATOM 549 C CA . THR A 1 70 ? -14.391 -4.199 2.738 1 81.38 70 THR A CA 1
ATOM 550 C C . THR A 1 70 ? -14.461 -5.547 3.455 1 81.38 70 THR A C 1
ATOM 552 O O . THR A 1 70 ? -15.547 -6.094 3.654 1 81.38 70 THR A O 1
ATOM 555 N N . VAL A 1 71 ? -13.312 -5.984 3.822 1 89.88 71 VAL A N 1
ATOM 556 C CA . VAL A 1 71 ? -13.25 -7.258 4.539 1 89.88 71 VAL A CA 1
ATOM 557 C C . VAL A 1 71 ? -13.805 -7.082 5.949 1 89.88 71 VAL A C 1
ATOM 559 O O . VAL A 1 71 ? -14.617 -7.887 6.41 1 89.88 71 VAL A O 1
ATOM 562 N N . GLY A 1 72 ? -13.383 -6.012 6.574 1 90.12 72 GLY A N 1
ATOM 563 C CA . GLY A 1 72 ? -13.883 -5.711 7.902 1 90.12 72 GLY A CA 1
ATOM 564 C C . GLY A 1 72 ? -15.391 -5.547 7.949 1 90.12 72 GLY A C 1
ATOM 565 O O . GLY A 1 72 ? -16.047 -6.07 8.852 1 90.12 72 GLY A O 1
ATOM 566 N N . TYR A 1 73 ? -15.906 -4.902 7.016 1 82.69 73 TYR A N 1
ATOM 567 C CA . TYR A 1 73 ? -17.344 -4.668 6.957 1 82.69 73 TYR A CA 1
ATOM 568 C C . TYR A 1 73 ? -18.109 -5.984 6.945 1 82.69 73 TYR A C 1
ATOM 570 O O . TYR A 1 73 ? -19.031 -6.18 7.742 1 82.69 73 TYR A O 1
ATOM 578 N N . TYR A 1 74 ? -17.719 -6.875 6.125 1 90.25 74 TYR A N 1
ATOM 579 C CA . TYR A 1 74 ? -18.438 -8.141 6.023 1 90.25 74 TYR A CA 1
ATOM 580 C C . TYR A 1 74 ? -18.234 -8.992 7.266 1 90.25 74 TYR A C 1
ATOM 582 O O . TYR A 1 74 ? -19.188 -9.469 7.875 1 90.25 74 TYR A O 1
ATOM 590 N N . TYR A 1 75 ? -17.031 -9.148 7.695 1 96 75 TYR A N 1
ATOM 591 C CA . TYR A 1 75 ? -16.719 -10.094 8.758 1 96 75 TYR A CA 1
ATOM 592 C C . TYR A 1 75 ? -17.219 -9.586 10.109 1 96 75 TYR A C 1
ATOM 594 O O . TYR A 1 75 ? -17.625 -10.383 10.961 1 96 75 TYR A O 1
ATOM 602 N N . ASN A 1 76 ? -17.172 -8.289 10.305 1 93.38 76 ASN A N 1
ATOM 603 C CA . ASN A 1 76 ? -17.594 -7.719 11.578 1 93.38 76 ASN A CA 1
ATOM 604 C C . ASN A 1 76 ? -19.109 -7.812 11.75 1 93.38 76 ASN A C 1
ATOM 606 O O . ASN A 1 76 ? -19.594 -7.961 12.867 1 93.38 76 ASN A O 1
ATOM 610 N N . GLN A 1 77 ? -19.812 -7.781 10.68 1 92.19 77 GLN A N 1
ATOM 611 C CA . GLN A 1 77 ? -21.266 -7.883 10.727 1 92.19 77 GLN A CA 1
ATOM 612 C C . GLN A 1 77 ? -21.719 -9.344 10.789 1 92.19 77 GLN A C 1
ATOM 614 O O . GLN A 1 77 ? -22.797 -9.641 11.289 1 92.19 77 GLN A O 1
ATOM 619 N N . THR A 1 78 ? -20.906 -10.188 10.352 1 96 78 THR A N 1
ATOM 620 C CA . THR A 1 78 ? -21.344 -11.547 10.086 1 96 78 THR A CA 1
ATOM 621 C C . THR A 1 78 ? -20.859 -12.508 11.172 1 96 78 THR A C 1
ATOM 623 O O . THR A 1 78 ? -21.516 -13.508 11.469 1 96 78 THR A O 1
ATOM 626 N N . PHE A 1 79 ? -19.672 -12.188 11.797 1 97.94 79 PHE A N 1
ATOM 627 C CA . PHE A 1 79 ? -19.047 -13.148 12.695 1 97.94 79 PHE A CA 1
ATOM 628 C C . PHE A 1 79 ? -18.578 -12.461 13.977 1 97.94 79 PHE A C 1
ATOM 630 O O . PHE A 1 79 ? -18.516 -11.234 14.039 1 97.94 79 PHE A O 1
ATOM 637 N N . ILE A 1 80 ? -18.406 -13.266 15.023 1 97.81 80 ILE A N 1
ATOM 638 C CA . ILE A 1 80 ? -17.516 -12.906 16.125 1 97.81 80 ILE A CA 1
ATOM 639 C C . ILE A 1 80 ? -16.078 -13.312 15.789 1 97.81 80 ILE A C 1
ATOM 641 O O . ILE A 1 80 ? -15.789 -14.492 15.609 1 97.81 80 ILE A O 1
ATOM 645 N N . ASN A 1 81 ? -15.227 -12.344 15.648 1 97.94 81 ASN A N 1
ATOM 646 C CA . ASN A 1 81 ? -13.906 -12.586 15.078 1 97.94 81 ASN A CA 1
ATOM 647 C C . ASN A 1 81 ? -12.844 -12.719 16.156 1 97.94 81 ASN A C 1
ATOM 649 O O . ASN A 1 81 ? -12.734 -11.859 17.047 1 97.94 81 ASN A O 1
ATOM 653 N N . LEU A 1 82 ? -12.07 -13.805 16.094 1 97.25 82 LEU A N 1
ATOM 654 C CA . LEU A 1 82 ? -10.969 -14.039 17.016 1 97.25 82 LEU A CA 1
ATOM 655 C C . LEU A 1 82 ? -9.664 -14.266 16.25 1 97.25 82 LEU A C 1
ATOM 657 O O . LEU A 1 82 ? -9.672 -14.812 15.148 1 97.25 82 LEU A O 1
ATOM 661 N N . LYS A 1 83 ? -8.695 -13.789 16.812 1 95.38 83 LYS A N 1
ATOM 662 C CA . LYS A 1 83 ? -7.324 -14.094 16.406 1 95.38 83 LYS A CA 1
ATOM 663 C C . LYS A 1 83 ? -6.586 -14.859 17.5 1 95.38 83 LYS A C 1
ATOM 665 O O . LYS A 1 83 ? -6.406 -14.344 18.609 1 95.38 83 LYS A O 1
ATOM 670 N N . ILE A 1 84 ? -6.211 -16.094 17.188 1 95.38 84 ILE A N 1
ATOM 671 C CA . ILE A 1 84 ? -5.68 -16.969 18.234 1 95.38 84 ILE A CA 1
ATOM 672 C C . ILE A 1 84 ? -4.285 -17.453 17.844 1 95.38 84 ILE A C 1
ATOM 674 O O . ILE A 1 84 ? -4.109 -18.047 16.766 1 95.38 84 ILE A O 1
ATOM 678 N N . ASP A 1 85 ? -3.281 -17.203 18.672 1 94.25 85 ASP A N 1
ATOM 679 C CA . ASP A 1 85 ? -1.957 -17.797 18.516 1 94.25 85 ASP A CA 1
ATOM 680 C C . ASP A 1 85 ? -1.961 -19.266 18.953 1 94.25 85 ASP A C 1
ATOM 682 O O . ASP A 1 85 ? -2.158 -19.562 20.141 1 94.25 85 ASP A O 1
ATOM 686 N N . ALA A 1 86 ? -1.729 -20.141 18 1 94.62 86 ALA A N 1
ATOM 687 C CA . ALA A 1 86 ? -1.854 -21.578 18.234 1 94.62 86 ALA A CA 1
ATOM 688 C C . ALA A 1 86 ? -0.756 -22.078 19.156 1 94.62 86 ALA A C 1
ATOM 690 O O . ALA A 1 86 ? -0.803 -23.219 19.625 1 94.62 86 ALA A O 1
ATOM 691 N N . GLU A 1 87 ? 0.146 -21.172 19.516 1 92.94 87 GLU A N 1
ATOM 692 C CA . GLU A 1 87 ? 1.278 -21.609 20.328 1 92.94 87 GLU A CA 1
ATOM 693 C C . GLU A 1 87 ? 1.307 -20.891 21.672 1 92.94 87 GLU A C 1
ATOM 695 O O . GLU A 1 87 ? 2.279 -21 22.422 1 92.94 87 GLU A O 1
ATOM 700 N N . GLU A 1 88 ? 0.258 -20.188 21.984 1 90.75 88 GLU A N 1
ATOM 701 C CA . GLU A 1 88 ? 0.248 -19.422 23.219 1 90.75 88 GLU A CA 1
ATOM 702 C C . GLU A 1 88 ? -1.079 -19.578 23.969 1 90.75 88 GLU A C 1
ATOM 704 O O . GLU A 1 88 ? -2.143 -19.594 23.344 1 90.75 88 GLU A O 1
ATOM 709 N N . GLY A 1 89 ? -1.011 -19.766 25.25 1 90.88 89 GLY A N 1
ATOM 710 C CA . GLY A 1 89 ? -2.184 -19.75 26.109 1 90.88 89 GLY A CA 1
ATOM 711 C C . GLY A 1 89 ? -3.242 -20.75 25.703 1 90.88 89 GLY A C 1
ATOM 712 O O . GLY A 1 89 ? -2.936 -21.922 25.484 1 90.88 89 GLY A O 1
ATOM 713 N N . GLU A 1 90 ? -4.508 -20.281 25.656 1 92.81 90 GLU A N 1
ATOM 714 C CA . GLU A 1 90 ? -5.652 -21.109 25.297 1 92.81 90 GLU A CA 1
ATOM 715 C C . GLU A 1 90 ? -5.582 -21.531 23.828 1 92.81 90 GLU A C 1
ATOM 717 O O . GLU A 1 90 ? -6.258 -22.484 23.422 1 92.81 90 GLU A O 1
ATOM 722 N N . GLY A 1 91 ? -4.73 -20.828 23.172 1 94.31 91 GLY A N 1
ATOM 723 C CA . GLY A 1 91 ? -4.602 -21.141 21.75 1 94.31 91 GLY A CA 1
ATOM 724 C C . GLY A 1 91 ? -4.051 -22.531 21.484 1 94.31 91 GLY A C 1
ATOM 725 O O . GLY A 1 91 ? -4.43 -23.172 20.516 1 94.31 91 GLY A O 1
ATOM 726 N N . ILE A 1 92 ? -3.236 -23 22.391 1 94.19 92 ILE A N 1
ATOM 727 C CA . ILE A 1 92 ? -2.664 -24.344 22.266 1 94.19 92 ILE A CA 1
ATOM 728 C C . ILE A 1 92 ? -3.773 -25.391 22.344 1 94.19 92 ILE A C 1
ATOM 730 O O . ILE A 1 92 ? -3.855 -26.266 21.484 1 94.19 92 ILE A O 1
ATOM 734 N N . THR A 1 93 ? -4.637 -25.203 23.25 1 95.62 93 THR A N 1
ATOM 735 C CA . THR A 1 93 ? -5.723 -26.156 23.469 1 95.62 93 THR A CA 1
ATOM 736 C C . THR A 1 93 ? -6.738 -26.062 22.328 1 95.62 93 THR A C 1
ATOM 738 O O . THR A 1 93 ? -7.207 -27.094 21.828 1 95.62 93 THR A O 1
ATOM 741 N N . LEU A 1 94 ? -7.008 -24.906 21.906 1 95.94 94 LEU A N 1
ATOM 742 C CA . LEU A 1 94 ? -7.992 -24.719 20.844 1 95.94 94 LEU A CA 1
ATOM 743 C C . LEU A 1 94 ? -7.469 -25.266 19.516 1 95.94 94 LEU A C 1
ATOM 745 O O . LEU A 1 94 ? -8.227 -25.859 18.75 1 95.94 94 LEU A O 1
ATOM 749 N N . ALA A 1 95 ? -6.176 -25.016 19.266 1 96 95 ALA A N 1
ATOM 750 C CA . ALA A 1 95 ? -5.57 -25.562 18.047 1 96 95 ALA A CA 1
ATOM 751 C C . ALA A 1 95 ? -5.645 -27.078 18.031 1 96 95 ALA A C 1
ATOM 753 O O . ALA A 1 95 ? -5.938 -27.672 16.984 1 96 95 ALA A O 1
ATOM 754 N N . LYS A 1 96 ? -5.414 -27.641 19.203 1 95.5 96 LYS A N 1
ATOM 755 C CA . LYS A 1 96 ? -5.516 -29.094 19.312 1 95.5 96 LYS A CA 1
ATOM 756 C C . LYS A 1 96 ? -6.961 -29.562 19.141 1 95.5 96 LYS A C 1
ATOM 758 O O . LYS A 1 96 ? -7.234 -30.5 18.391 1 95.5 96 LYS A O 1
ATOM 763 N N . LYS A 1 97 ? -7.84 -28.891 19.719 1 95.38 97 LYS A N 1
ATOM 764 C CA . LYS A 1 97 ? -9.258 -29.25 19.672 1 95.38 97 LYS A CA 1
ATOM 765 C C . LYS A 1 97 ? -9.773 -29.234 18.234 1 95.38 97 LYS A C 1
ATOM 767 O O . LYS A 1 97 ? -10.539 -30.125 17.844 1 95.38 97 LYS A O 1
ATOM 772 N N . TYR A 1 98 ? -9.328 -28.312 17.469 1 95.94 98 TYR A N 1
ATOM 773 C CA . TYR A 1 98 ? -9.906 -28.125 16.156 1 95.94 98 TYR A CA 1
ATOM 774 C C . TYR A 1 98 ? -8.992 -28.672 15.07 1 95.94 98 TYR A C 1
ATOM 776 O O . TYR A 1 98 ? -9.211 -28.453 13.883 1 95.94 98 TYR A O 1
ATOM 784 N N . GLY A 1 99 ? -7.984 -29.266 15.484 1 94.31 99 GLY A N 1
ATOM 785 C CA . GLY A 1 99 ? -7.121 -29.984 14.562 1 94.31 99 GLY A CA 1
ATOM 786 C C . GLY A 1 99 ? -6.344 -29.078 13.633 1 94.31 99 GLY A C 1
ATOM 787 O O . GLY A 1 99 ? -6.227 -29.344 12.438 1 94.31 99 GLY A O 1
ATOM 788 N N . VAL A 1 100 ? -5.809 -28.031 14.188 1 94.19 100 VAL A N 1
ATOM 789 C CA . VAL A 1 100 ? -5.039 -27.078 13.398 1 94.19 100 VAL A CA 1
ATOM 790 C C . VAL A 1 100 ? -3.607 -27.578 13.219 1 94.19 100 VAL A C 1
ATOM 792 O O . VAL A 1 100 ? -2.91 -27.828 14.203 1 94.19 100 VAL A O 1
ATOM 795 N N . ARG A 1 101 ? -3.209 -27.703 11.898 1 89.44 101 ARG A N 1
ATOM 796 C CA . ARG A 1 101 ? -1.898 -28.297 11.641 1 89.44 101 ARG A CA 1
ATOM 797 C C . ARG A 1 101 ? -1.049 -27.375 10.773 1 89.44 101 ARG A C 1
ATOM 799 O O . ARG A 1 101 ? 0.117 -27.656 10.5 1 89.44 101 ARG A O 1
ATOM 806 N N . SER A 1 102 ? -1.524 -26.406 10.266 1 91.62 102 SER A N 1
ATOM 807 C CA . SER A 1 102 ? -0.821 -25.438 9.43 1 91.62 102 SER A CA 1
ATOM 808 C C . SER A 1 102 ? -1.397 -24.031 9.602 1 91.62 102 SER A C 1
ATOM 810 O O . SER A 1 102 ? -2.496 -23.875 10.133 1 91.62 102 SER A O 1
ATOM 812 N N . TYR A 1 103 ? -0.608 -23.047 9.203 1 92.19 103 TYR A N 1
ATOM 813 C CA . TYR A 1 103 ? -1.026 -21.656 9.406 1 92.19 103 TYR A CA 1
ATOM 814 C C . TYR A 1 103 ? -0.89 -20.859 8.117 1 92.19 103 TYR A C 1
ATOM 816 O O . TYR A 1 103 ? 0.033 -21.078 7.328 1 92.19 103 TYR A O 1
ATOM 824 N N . PRO A 1 104 ? -1.731 -19.969 7.852 1 95.38 104 PRO A N 1
ATOM 825 C CA . PRO A 1 104 ? -2.936 -19.719 8.641 1 95.38 104 PRO A CA 1
ATOM 826 C C . PRO A 1 104 ? -4.004 -20.797 8.461 1 95.38 104 PRO A C 1
ATOM 828 O O . PRO A 1 104 ? -4.059 -21.438 7.414 1 95.38 104 PRO A O 1
ATOM 831 N N . THR A 1 105 ? -4.738 -21 9.477 1 97.06 105 THR A N 1
ATOM 832 C CA . THR A 1 105 ? -5.988 -21.75 9.414 1 97.06 105 THR A CA 1
ATOM 833 C C . THR A 1 105 ? -7.172 -20.859 9.797 1 97.06 105 THR A C 1
ATOM 835 O O . THR A 1 105 ? -7.133 -20.172 10.812 1 97.06 105 THR A O 1
ATOM 838 N N . TYR A 1 106 ? -8.156 -20.828 8.922 1 98 106 TYR A N 1
ATOM 839 C CA . TYR A 1 106 ? -9.398 -20.109 9.164 1 98 106 TYR A CA 1
ATOM 840 C C . TYR A 1 106 ? -10.5 -21.062 9.602 1 98 106 TYR A C 1
ATOM 842 O O . TYR A 1 106 ? -10.93 -21.922 8.828 1 98 106 TYR A O 1
ATOM 850 N N . ALA A 1 107 ? -10.922 -20.906 10.828 1 98 107 ALA A N 1
ATOM 851 C CA . ALA A 1 107 ? -11.945 -21.797 11.375 1 98 107 ALA A CA 1
ATOM 852 C C . ALA A 1 107 ? -13.242 -21.031 11.648 1 98 107 ALA A C 1
ATOM 854 O O . ALA A 1 107 ? -13.211 -19.906 12.141 1 98 107 ALA A O 1
ATOM 855 N N . PHE A 1 108 ? -14.305 -21.641 11.258 1 98.44 108 PHE A N 1
ATOM 856 C CA . PHE A 1 108 ? -15.641 -21.125 11.562 1 98.44 108 PHE A CA 1
ATOM 857 C C . PHE A 1 108 ? -16.375 -22.078 12.484 1 98.44 108 PHE A C 1
ATOM 859 O O . PHE A 1 108 ? -16.641 -23.234 12.125 1 98.44 108 PHE A O 1
ATOM 866 N N . ILE A 1 109 ? -16.703 -21.578 13.68 1 98.12 109 ILE A N 1
ATOM 867 C CA . ILE A 1 109 ? -17.219 -22.422 14.75 1 98.12 109 ILE A CA 1
ATOM 868 C C . ILE A 1 109 ? -18.672 -22.094 15.023 1 98.12 109 ILE A C 1
ATOM 870 O O . ILE A 1 109 ? -19.047 -20.922 15.125 1 98.12 109 ILE A O 1
ATOM 874 N N . ASP A 1 110 ? -19.484 -23.125 15.109 1 97.06 110 ASP A N 1
ATOM 875 C CA . ASP A 1 110 ? -20.844 -22.969 15.609 1 97.06 110 ASP A CA 1
ATOM 876 C C . ASP A 1 110 ? -20.875 -22.844 17.125 1 97.06 110 ASP A C 1
ATOM 878 O O . ASP A 1 110 ? -20.469 -23.781 17.844 1 97.06 110 ASP A O 1
ATOM 882 N N . PRO A 1 111 ? -21.344 -21.703 17.609 1 96.94 111 PRO A N 1
ATOM 883 C CA . PRO A 1 111 ? -21.281 -21.516 19.062 1 96.94 111 PRO A CA 1
ATOM 884 C C . PRO A 1 111 ? -22.188 -22.453 19.828 1 96.94 111 PRO A C 1
ATOM 886 O O . PRO A 1 111 ? -21.969 -22.703 21.016 1 96.94 111 PRO A O 1
ATOM 889 N N . ALA A 1 112 ? -23.188 -22.969 19.25 1 95.75 112 ALA A N 1
ATOM 890 C CA . ALA A 1 112 ? -24.125 -23.875 19.906 1 95.75 112 ALA A CA 1
ATOM 891 C C . ALA A 1 112 ? -23.469 -25.234 20.188 1 95.75 112 ALA A C 1
ATOM 893 O O . ALA A 1 112 ? -23.641 -25.797 21.281 1 95.75 112 ALA A O 1
ATOM 894 N N . THR A 1 113 ? -22.719 -25.719 19.266 1 95.75 113 THR A N 1
ATOM 895 C CA . THR A 1 113 ? -22.109 -27.047 19.406 1 95.75 113 THR A CA 1
ATOM 896 C C . THR A 1 113 ? -20.609 -26.922 19.719 1 95.75 113 THR A C 1
ATOM 898 O O . THR A 1 113 ? -19.984 -27.891 20.125 1 95.75 113 THR A O 1
ATOM 901 N N . GLU A 1 114 ? -20.062 -25.766 19.469 1 96.62 114 GLU A N 1
ATOM 902 C CA . GLU A 1 114 ? -18.625 -25.484 19.578 1 96.62 114 GLU A CA 1
ATOM 903 C C . GLU A 1 114 ? -17.812 -26.375 18.656 1 96.62 114 GLU A C 1
ATOM 905 O O . GLU A 1 114 ? -16.703 -26.781 19 1 96.62 114 GLU A O 1
ATOM 910 N N . GLU A 1 115 ? -18.422 -26.719 17.578 1 96.12 115 GLU A N 1
ATOM 911 C CA . GLU A 1 115 ? -17.734 -27.516 16.547 1 96.12 115 GLU A CA 1
ATOM 912 C C . GLU A 1 115 ? -17.406 -26.672 15.328 1 96.12 115 GLU A C 1
ATOM 914 O O . GLU A 1 115 ? -18.109 -25.719 15.008 1 96.12 115 GLU A O 1
ATOM 919 N N . ILE A 1 116 ? -16.312 -27.062 14.719 1 96.94 116 ILE A N 1
ATOM 920 C CA . ILE A 1 116 ? -15.938 -26.406 13.477 1 96.94 116 ILE A CA 1
ATOM 921 C C . ILE A 1 116 ? -16.891 -26.812 12.352 1 96.94 116 ILE A C 1
ATOM 923 O O . ILE A 1 116 ? -17.141 -28 12.148 1 96.94 116 ILE A O 1
ATOM 927 N N . VAL A 1 117 ? -17.469 -25.844 11.664 1 96.31 117 VAL A N 1
ATOM 928 C CA . VAL A 1 117 ? -18.422 -26.156 10.609 1 96.31 117 VAL A CA 1
ATOM 929 C C . VAL A 1 117 ? -17.812 -25.844 9.25 1 96.31 117 VAL A C 1
ATOM 931 O O . VAL A 1 117 ? -18.312 -26.312 8.219 1 96.31 117 VAL A O 1
ATOM 934 N N . HIS A 1 118 ? -16.844 -25.047 9.164 1 97.12 118 HIS A N 1
ATOM 935 C CA . HIS A 1 118 ? -16.109 -24.719 7.949 1 97.12 118 HIS A CA 1
ATOM 936 C C . HIS A 1 118 ? -14.641 -24.406 8.258 1 97.12 118 HIS A C 1
ATOM 938 O O . HIS A 1 118 ? -14.336 -23.797 9.297 1 97.12 118 HIS A O 1
ATOM 944 N N . ARG A 1 119 ? -13.781 -24.859 7.445 1 97 119 ARG A N 1
ATOM 945 C CA . ARG A 1 119 ? -12.344 -24.641 7.586 1 97 119 ARG A CA 1
ATOM 946 C C . ARG A 1 119 ? -11.734 -24.172 6.266 1 97 119 ARG A C 1
ATOM 948 O O . ARG A 1 119 ? -12.117 -24.656 5.195 1 97 119 ARG A O 1
ATOM 955 N N . SER A 1 120 ? -10.891 -23.266 6.289 1 96.12 120 SER A N 1
ATOM 956 C CA . SER A 1 120 ? -10.094 -22.812 5.152 1 96.12 120 SER A CA 1
ATOM 957 C C . SER A 1 120 ? -8.664 -22.5 5.57 1 96.12 120 SER A C 1
ATOM 959 O O . SER A 1 120 ? -8.266 -22.75 6.707 1 96.12 120 SER A O 1
ATOM 961 N N . SER A 1 121 ? -7.789 -22.141 4.598 1 94.81 121 SER A N 1
ATOM 962 C CA . SER A 1 121 ? -6.379 -21.922 4.914 1 94.81 121 SER A CA 1
ATOM 963 C C . SER A 1 121 ? -5.691 -21.109 3.822 1 94.81 121 SER A C 1
ATOM 965 O O . SER A 1 121 ? -6.352 -20.562 2.943 1 94.81 121 SER A O 1
ATOM 967 N N . SER A 1 122 ? -4.457 -20.938 3.979 1 90.69 122 SER A N 1
ATOM 968 C CA . SER A 1 122 ? -3.559 -20.359 2.982 1 90.69 122 SER A CA 1
ATOM 969 C C . SER A 1 122 ? -3.791 -18.859 2.826 1 90.69 122 SER A C 1
ATOM 971 O O . SER A 1 122 ? -4.754 -18.312 3.371 1 90.69 122 SER A O 1
ATOM 973 N N . ARG A 1 123 ? -2.854 -18.219 2.217 1 91.38 123 ARG A N 1
ATOM 974 C CA . ARG A 1 123 ? -3.047 -16.828 1.809 1 91.38 123 ARG A CA 1
ATOM 975 C C . ARG A 1 123 ? -4.168 -16.703 0.779 1 91.38 123 ARG A C 1
ATOM 977 O O . ARG A 1 123 ? -4.273 -17.547 -0.126 1 91.38 123 ARG A O 1
ATOM 984 N N . GLN A 1 124 ? -4.973 -15.75 0.998 1 92.44 124 GLN A N 1
ATOM 985 C CA . GLN A 1 124 ? -6.094 -15.523 0.092 1 92.44 124 GLN A CA 1
ATOM 986 C C . GLN A 1 124 ? -6.188 -14.055 -0.308 1 92.44 124 GLN A C 1
ATOM 988 O O . GLN A 1 124 ? -5.762 -13.172 0.443 1 92.44 124 GLN A O 1
ATOM 993 N N . THR A 1 125 ? -6.723 -13.844 -1.459 1 88.62 125 THR A N 1
ATOM 994 C CA . THR A 1 125 ? -7.066 -12.477 -1.842 1 88.62 125 THR A CA 1
ATOM 995 C C . THR A 1 125 ? -8.258 -11.977 -1.033 1 88.62 125 THR A C 1
ATOM 997 O O . THR A 1 125 ? -8.977 -12.766 -0.421 1 88.62 125 THR A O 1
ATOM 1000 N N . PRO A 1 126 ? -8.414 -10.633 -1.026 1 89 126 PRO A N 1
ATOM 1001 C CA . PRO A 1 126 ? -9.586 -10.109 -0.321 1 89 126 PRO A CA 1
ATOM 1002 C C . PRO A 1 126 ? -10.898 -10.703 -0.832 1 89 126 PRO A C 1
ATOM 1004 O O . PRO A 1 126 ? -11.766 -11.062 -0.036 1 89 126 PRO A O 1
ATOM 1007 N N . GLU A 1 127 ? -10.969 -10.883 -2.154 1 86.69 127 GLU A N 1
ATOM 1008 C CA . GLU A 1 127 ? -12.18 -11.43 -2.75 1 86.69 127 GLU A CA 1
ATOM 1009 C C . GLU A 1 127 ? -12.398 -12.875 -2.324 1 86.69 127 GLU A C 1
ATOM 1011 O O . GLU A 1 127 ? -13.508 -13.258 -1.943 1 86.69 127 GLU A O 1
ATOM 1016 N N . GLN A 1 128 ? -11.336 -13.562 -2.381 1 91.44 128 GLN A N 1
ATOM 1017 C CA . GLN A 1 128 ? -11.438 -14.961 -1.974 1 91.44 128 GLN A CA 1
ATOM 1018 C C . GLN A 1 128 ? -11.75 -15.086 -0.485 1 91.44 128 GLN A C 1
ATOM 1020 O O . GLN A 1 128 ? -12.508 -15.961 -0.075 1 91.44 128 GLN A O 1
ATOM 1025 N N . PHE A 1 129 ? -11.195 -14.211 0.329 1 95.5 129 PHE A N 1
ATOM 1026 C CA . PHE A 1 129 ? -11.391 -14.273 1.772 1 95.5 129 PHE A CA 1
ATOM 1027 C C . PHE A 1 129 ? -12.828 -13.945 2.141 1 95.5 129 PHE A C 1
ATOM 1029 O O . PHE A 1 129 ? -13.414 -14.586 3.021 1 95.5 129 PHE A O 1
ATOM 1036 N N . ILE A 1 130 ? -13.414 -13.023 1.431 1 93.81 130 ILE A N 1
ATOM 1037 C CA . ILE A 1 130 ? -14.82 -12.695 1.636 1 93.81 130 ILE A CA 1
ATOM 1038 C C . ILE A 1 130 ? -15.695 -13.875 1.218 1 93.81 130 ILE A C 1
ATOM 1040 O O . ILE A 1 130 ? -16.641 -14.242 1.926 1 93.81 130 ILE A O 1
ATOM 1044 N N . GLN A 1 131 ? -15.32 -14.484 0.112 1 93.5 131 GLN A N 1
ATOM 1045 C CA . GLN A 1 131 ? -16.062 -15.656 -0.343 1 93.5 131 GLN A CA 1
ATOM 1046 C C . GLN A 1 131 ? -15.977 -16.797 0.668 1 93.5 131 GLN A C 1
ATOM 1048 O O . GLN A 1 131 ? -16.953 -17.5 0.893 1 93.5 131 GLN A O 1
ATOM 1053 N N . THR A 1 132 ? -14.812 -16.938 1.199 1 96.06 132 THR A N 1
ATOM 1054 C CA . THR A 1 132 ? -14.633 -17.938 2.246 1 96.06 132 THR A CA 1
ATOM 1055 C C . THR A 1 132 ? -15.625 -17.703 3.383 1 96.06 132 THR A C 1
ATOM 1057 O O . THR A 1 132 ? -16.266 -18.656 3.854 1 96.06 132 THR A O 1
ATOM 1060 N N . GLY A 1 133 ? -15.75 -16.484 3.818 1 96.69 133 GLY A N 1
ATOM 1061 C CA . GLY A 1 133 ? -16.734 -16.156 4.844 1 96.69 133 GLY A CA 1
ATOM 1062 C C . GLY A 1 133 ? -18.156 -16.422 4.41 1 96.69 133 GLY A C 1
ATOM 1063 O O . GLY A 1 133 ? -18.953 -16.969 5.18 1 96.69 133 GLY A O 1
ATOM 1064 N N . LYS A 1 134 ? -18.484 -16.078 3.203 1 95.5 134 LYS A N 1
ATOM 1065 C CA . LYS A 1 134 ? -19.828 -16.312 2.68 1 95.5 134 LYS A CA 1
ATOM 1066 C C . LYS A 1 134 ? -20.156 -17.812 2.648 1 95.5 134 LYS A C 1
ATOM 1068 O O . LYS A 1 134 ? -21.25 -18.219 3.045 1 95.5 134 LYS A O 1
ATOM 1073 N N . ASP A 1 135 ? -19.188 -18.531 2.217 1 96.31 135 ASP A N 1
ATOM 1074 C CA . ASP A 1 135 ? -19.375 -19.984 2.127 1 96.31 135 ASP A CA 1
ATOM 1075 C C . ASP A 1 135 ? -19.609 -20.594 3.508 1 96.31 135 ASP A C 1
ATOM 1077 O O . ASP A 1 135 ? -20.375 -21.547 3.648 1 96.31 135 ASP A O 1
ATOM 1081 N N . ALA A 1 136 ? -18.984 -20.062 4.5 1 97.06 136 ALA A N 1
ATOM 1082 C CA . ALA A 1 136 ? -19.141 -20.562 5.863 1 97.06 136 ALA A CA 1
ATOM 1083 C C . ALA A 1 136 ? -20.594 -20.438 6.328 1 97.06 136 ALA A C 1
ATOM 1085 O O . ALA A 1 136 ? -21.031 -21.203 7.195 1 97.06 136 ALA A O 1
ATOM 1086 N N . ASN A 1 137 ? -21.328 -19.547 5.73 1 96.44 137 ASN A N 1
ATOM 1087 C CA . ASN A 1 137 ? -22.703 -19.297 6.156 1 96.44 137 ASN A CA 1
ATOM 1088 C C . ASN A 1 137 ? -23.703 -20.062 5.305 1 96.44 137 ASN A C 1
ATOM 1090 O O . ASN A 1 137 ? -24.906 -19.984 5.535 1 96.44 137 ASN A O 1
ATOM 1094 N N . ILE A 1 138 ? -23.281 -20.781 4.336 1 95.94 138 ILE A N 1
ATOM 1095 C CA . ILE A 1 138 ? -24.125 -21.609 3.482 1 95.94 138 ILE A CA 1
ATOM 1096 C C . ILE A 1 138 ? -23.812 -23.094 3.725 1 95.94 138 ILE A C 1
ATOM 1098 O O . ILE A 1 138 ? -22.781 -23.594 3.273 1 95.94 138 ILE A O 1
ATOM 1102 N N . PRO A 1 139 ? -24.688 -23.781 4.371 1 95.5 139 PRO A N 1
ATOM 1103 C CA . PRO A 1 139 ? -24.406 -25.141 4.812 1 95.5 139 PRO A CA 1
ATOM 1104 C C . PRO A 1 139 ? -23.906 -26.047 3.682 1 95.5 139 PRO A C 1
ATOM 1106 O O . PRO A 1 139 ? -22.984 -26.828 3.875 1 95.5 139 PRO A O 1
ATOM 1109 N N . THR A 1 140 ? -24.344 -25.859 2.484 1 95.94 140 THR A N 1
ATOM 1110 C CA . THR A 1 140 ? -24 -26.75 1.379 1 95.94 140 THR A CA 1
ATOM 1111 C C . THR A 1 140 ? -22.688 -26.328 0.732 1 95.94 140 THR A C 1
ATOM 1113 O O . THR A 1 140 ? -22.234 -26.953 -0.227 1 95.94 140 THR A O 1
ATOM 1116 N N . LYS A 1 141 ? -22.062 -25.266 1.236 1 96.25 141 LYS A N 1
ATOM 1117 C CA . LYS A 1 141 ? -20.781 -24.812 0.703 1 96.25 141 LYS A CA 1
ATOM 1118 C C . LYS A 1 141 ? -19.672 -24.984 1.729 1 96.25 141 LYS A C 1
ATOM 1120 O O . LYS A 1 141 ? -18.516 -24.688 1.442 1 96.25 141 LYS A O 1
ATOM 1125 N N . ARG A 1 142 ? -20.031 -25.5 2.861 1 97.12 142 ARG A N 1
ATOM 1126 C CA . ARG A 1 142 ? -19.078 -25.688 3.947 1 97.12 142 ARG A CA 1
ATOM 1127 C C . ARG A 1 142 ? -18.109 -26.828 3.645 1 97.12 142 ARG A C 1
ATOM 1129 O O . ARG A 1 142 ? -18.484 -27.812 3.014 1 97.12 142 ARG A O 1
ATOM 1136 N N . SER A 1 143 ? -16.906 -26.703 4.164 1 96.81 143 SER A N 1
ATOM 1137 C CA . SER A 1 143 ? -15.828 -27.641 3.893 1 96.81 143 SER A CA 1
ATOM 1138 C C . SER A 1 143 ? -16.219 -29.062 4.285 1 96.81 143 SER A C 1
ATOM 1140 O O . SER A 1 143 ? -16.031 -30 3.508 1 96.81 143 SER A O 1
ATOM 1142 N N . PHE A 1 144 ? -16.812 -29.234 5.422 1 94.5 144 PHE A N 1
ATOM 1143 C CA . PHE A 1 144 ? -17.109 -30.562 5.934 1 94.5 144 PHE A CA 1
ATOM 1144 C C . PHE A 1 144 ? -18.266 -31.188 5.148 1 94.5 144 PHE A C 1
ATOM 1146 O O . PHE A 1 144 ? -18.25 -32.406 4.898 1 94.5 144 PHE A O 1
ATOM 1153 N N . TYR A 1 145 ? -19.219 -30.375 4.789 1 96.06 145 TYR A N 1
ATOM 1154 C CA . TYR A 1 145 ? -20.297 -30.875 3.934 1 96.06 145 TYR A CA 1
ATOM 1155 C C . TYR A 1 145 ? -19.734 -31.359 2.594 1 96.06 145 TYR A C 1
ATOM 1157 O O . TYR A 1 145 ? -20.062 -32.469 2.145 1 96.06 145 TYR A O 1
ATOM 1165 N N . LEU A 1 146 ? -18.922 -30.531 1.989 1 97.5 146 LEU A N 1
ATOM 1166 C CA . LEU A 1 146 ? -18.375 -30.844 0.675 1 97.5 146 LEU A CA 1
ATOM 1167 C C . LEU A 1 146 ? -17.531 -32.125 0.725 1 97.5 146 LEU A C 1
ATOM 1169 O O . LEU A 1 146 ? -17.672 -32.969 -0.148 1 97.5 146 LEU A O 1
ATOM 1173 N N . GLN A 1 147 ? -16.75 -32.281 1.756 1 96.19 147 GLN A N 1
ATOM 1174 C CA . GLN A 1 147 ? -15.914 -33.469 1.903 1 96.19 147 GLN A CA 1
ATOM 1175 C C . GLN A 1 147 ? -16.766 -34.719 2.127 1 96.19 147 GLN A C 1
ATOM 1177 O O . GLN A 1 147 ? -16.516 -35.75 1.508 1 96.19 147 GLN A O 1
ATOM 1182 N N . ASP A 1 148 ? -17.703 -34.531 2.963 1 96.88 148 ASP A N 1
ATOM 1183 C CA . ASP A 1 148 ? -18.578 -35.656 3.271 1 96.88 148 ASP A CA 1
ATOM 1184 C C . ASP A 1 148 ? -19.344 -36.125 2.031 1 96.88 148 ASP A C 1
ATOM 1186 O O . ASP A 1 148 ? -19.391 -37.312 1.722 1 96.88 148 ASP A O 1
ATOM 1190 N N . GLN A 1 149 ? -19.938 -35.188 1.323 1 97.75 149 GLN A N 1
ATOM 1191 C CA . GLN A 1 149 ? -20.719 -35.531 0.133 1 97.75 149 GLN A CA 1
ATOM 1192 C C . GLN A 1 149 ? -19.844 -36.156 -0.946 1 97.75 149 GLN A C 1
ATOM 1194 O O . GLN A 1 149 ? -20.266 -37.062 -1.636 1 97.75 149 GLN A O 1
ATOM 1199 N N . TYR A 1 150 ? -18.656 -35.688 -1.109 1 97.88 150 TYR A N 1
ATOM 1200 C CA . TYR A 1 150 ? -17.734 -36.25 -2.082 1 97.88 150 TYR A CA 1
ATOM 1201 C C . TYR A 1 150 ? -17.406 -37.688 -1.731 1 97.88 150 TYR A C 1
ATOM 1203 O O . TYR A 1 150 ? -17.406 -38.562 -2.604 1 97.88 150 TYR A O 1
ATOM 1211 N N . THR A 1 151 ? -17.156 -37.938 -0.461 1 97.25 151 THR A N 1
ATOM 1212 C CA . THR A 1 151 ? -16.828 -39.281 0.024 1 97.25 151 THR A CA 1
ATOM 1213 C C . THR A 1 151 ? -18.016 -40.25 -0.179 1 97.25 151 THR A C 1
ATOM 1215 O O . THR A 1 151 ? -17.812 -41.406 -0.475 1 97.25 151 THR A O 1
ATOM 1218 N N . LYS A 1 152 ? -19.156 -39.719 -0.1 1 97.81 152 LYS A N 1
ATOM 1219 C CA . LYS A 1 152 ? -20.375 -40.5 -0.236 1 97.81 152 LYS A CA 1
ATOM 1220 C C . LYS A 1 152 ? -20.719 -40.75 -1.705 1 97.81 152 LYS A C 1
ATOM 1222 O O . LYS A 1 152 ? -21.703 -41.406 -2.018 1 97.81 152 LYS A O 1
ATOM 1227 N N . GLY A 1 153 ? -19.969 -40.062 -2.566 1 97.19 153 GLY A N 1
ATOM 1228 C CA . GLY A 1 153 ? -20.094 -40.406 -3.975 1 97.19 153 GLY A CA 1
ATOM 1229 C C . GLY A 1 153 ? -20.859 -39.344 -4.77 1 97.19 153 GLY A C 1
ATOM 1230 O O . GLY A 1 153 ? -21.125 -39.531 -5.957 1 97.19 153 GLY A O 1
ATOM 1231 N N . ASN A 1 154 ? -21.219 -38.156 -4.141 1 97.69 154 ASN A N 1
ATOM 1232 C CA . ASN A 1 154 ? -21.859 -37.094 -4.883 1 97.69 154 ASN A CA 1
ATOM 1233 C C . ASN A 1 154 ? -20.969 -36.531 -5.98 1 97.69 154 ASN A C 1
ATOM 1235 O O . ASN A 1 154 ? -19.844 -36.094 -5.707 1 97.69 154 ASN A O 1
ATOM 1239 N N . ARG A 1 155 ? -21.5 -36.562 -7.18 1 97.81 155 ARG A N 1
ATOM 1240 C CA . ARG A 1 155 ? -20.719 -36.062 -8.312 1 97.81 155 ARG A CA 1
ATOM 1241 C C . ARG A 1 155 ? -21.562 -35.156 -9.195 1 97.81 155 ARG A C 1
ATOM 1243 O O . ARG A 1 155 ? -21.297 -35 -10.383 1 97.81 155 ARG A O 1
ATOM 1250 N N . GLU A 1 156 ? -22.547 -34.594 -8.602 1 97.06 156 GLU A N 1
ATOM 1251 C CA . GLU A 1 156 ? -23.375 -33.625 -9.344 1 97.06 156 GLU A CA 1
ATOM 1252 C C . GLU A 1 156 ? -22.547 -32.438 -9.781 1 97.06 156 GLU A C 1
ATOM 1254 O O . GLU A 1 156 ? -21.688 -31.953 -9.039 1 97.06 156 GLU A O 1
ATOM 1259 N N . ARG A 1 157 ? -22.906 -31.922 -10.914 1 97.31 157 ARG A N 1
ATOM 1260 C CA . ARG A 1 157 ? -22.141 -30.844 -11.562 1 97.31 157 ARG A CA 1
ATOM 1261 C C . ARG A 1 157 ? -21.984 -29.656 -10.633 1 97.31 157 ARG A C 1
ATOM 1263 O O . ARG A 1 157 ? -20.859 -29.203 -10.367 1 97.31 157 ARG A O 1
ATOM 1270 N N . ALA A 1 158 ? -23.062 -29.141 -10.141 1 96.31 158 ALA A N 1
ATOM 1271 C CA . ALA A 1 158 ? -23 -27.953 -9.289 1 96.31 158 ALA A CA 1
ATOM 1272 C C . ALA A 1 158 ? -22.203 -28.234 -8.016 1 96.31 158 ALA A C 1
ATOM 1274 O O . ALA A 1 158 ? -21.453 -27.375 -7.559 1 96.31 158 ALA A O 1
ATOM 1275 N N . PHE A 1 159 ? -22.406 -29.484 -7.527 1 97.12 159 PHE A N 1
ATOM 1276 C CA . PHE A 1 159 ? -21.656 -29.875 -6.344 1 97.12 159 PHE A CA 1
ATOM 1277 C C . PHE A 1 159 ? -20.156 -29.906 -6.625 1 97.12 159 PHE A C 1
ATOM 1279 O O . PHE A 1 159 ? -19.375 -29.375 -5.836 1 97.12 159 PHE A O 1
ATOM 1286 N N . LEU A 1 160 ? -19.75 -30.469 -7.75 1 98.19 160 LEU A N 1
ATOM 1287 C CA . LEU A 1 160 ? -18.344 -30.609 -8.086 1 98.19 160 LEU A CA 1
ATOM 1288 C C . LEU A 1 160 ? -17.703 -29.234 -8.266 1 98.19 160 LEU A C 1
ATOM 1290 O O . LEU A 1 160 ? -16.547 -29.031 -7.879 1 98.19 160 LEU A O 1
ATOM 1294 N N . ILE A 1 161 ? -18.406 -28.328 -8.844 1 97.56 161 ILE A N 1
ATOM 1295 C CA . ILE A 1 161 ? -17.875 -26.984 -9.031 1 97.56 161 ILE A CA 1
ATOM 1296 C C . ILE A 1 161 ? -17.625 -26.328 -7.672 1 97.56 161 ILE A C 1
ATOM 1298 O O . ILE A 1 161 ? -16.578 -25.719 -7.453 1 97.56 161 ILE A O 1
ATOM 1302 N N . ASP A 1 162 ? -18.547 -26.484 -6.762 1 96.62 162 ASP A N 1
ATOM 1303 C CA . ASP A 1 162 ? -18.359 -25.984 -5.41 1 96.62 162 ASP A CA 1
ATOM 1304 C C . ASP A 1 162 ? -17.156 -26.641 -4.734 1 96.62 162 ASP A C 1
ATOM 1306 O O . ASP A 1 162 ? -16.359 -25.969 -4.082 1 96.62 162 ASP A O 1
ATOM 1310 N N . TYR A 1 163 ? -17.094 -27.938 -4.926 1 97.88 163 TYR A N 1
ATOM 1311 C CA . TYR A 1 163 ? -16 -28.719 -4.359 1 97.88 163 TYR A CA 1
ATOM 1312 C C . TYR A 1 163 ? -14.664 -28.25 -4.91 1 97.88 163 TYR A C 1
ATOM 1314 O O . TYR A 1 163 ? -13.703 -28.094 -4.16 1 97.88 163 TYR A O 1
ATOM 1322 N N . ILE A 1 164 ? -14.562 -28.016 -6.16 1 97.81 164 ILE A N 1
ATOM 1323 C CA . ILE A 1 164 ? -13.367 -27.547 -6.852 1 97.81 164 ILE A CA 1
ATOM 1324 C C . ILE A 1 164 ? -12.969 -26.172 -6.32 1 97.81 164 ILE A C 1
ATOM 1326 O O . ILE A 1 164 ? -11.805 -25.969 -5.961 1 97.81 164 ILE A O 1
ATOM 1330 N N . ASN A 1 165 ? -13.914 -25.266 -6.238 1 95.19 165 ASN A N 1
ATOM 1331 C CA . ASN A 1 165 ? -13.641 -23.906 -5.77 1 95.19 165 ASN A CA 1
ATOM 1332 C C . ASN A 1 165 ? -13.133 -23.906 -4.332 1 95.19 165 ASN A C 1
ATOM 1334 O O . ASN A 1 165 ? -12.18 -23.188 -4.008 1 95.19 165 ASN A O 1
ATOM 1338 N N . TYR A 1 166 ? -13.711 -24.703 -3.52 1 95.94 166 TYR A N 1
ATOM 1339 C CA . TYR A 1 166 ? -13.266 -24.797 -2.135 1 95.94 166 TYR A CA 1
ATOM 1340 C C . TYR A 1 166 ? -11.828 -25.312 -2.061 1 95.94 166 TYR A C 1
ATOM 1342 O O . TYR A 1 166 ? -10.977 -24.719 -1.402 1 95.94 166 TYR A O 1
ATOM 1350 N N . HIS A 1 167 ? -11.586 -26.391 -2.695 1 95.94 167 HIS A N 1
ATOM 1351 C CA . HIS A 1 167 ? -10.273 -27.016 -2.596 1 95.94 167 HIS A CA 1
ATOM 1352 C C . HIS A 1 167 ? -9.195 -26.141 -3.236 1 95.94 167 HIS A C 1
ATOM 1354 O O . HIS A 1 167 ? -8.031 -26.188 -2.828 1 95.94 167 HIS A O 1
ATOM 1360 N N . TYR A 1 168 ? -9.586 -25.391 -4.234 1 94.19 168 TYR A N 1
ATOM 1361 C CA . TYR A 1 168 ? -8.641 -24.422 -4.785 1 94.19 168 TYR A CA 1
ATOM 1362 C C . TYR A 1 168 ? -8.258 -23.391 -3.736 1 94.19 168 TYR A C 1
ATOM 1364 O O . TYR A 1 168 ? -7.082 -23.016 -3.619 1 94.19 168 TYR A O 1
ATOM 1372 N N . SER A 1 169 ? -9.195 -22.922 -2.969 1 90.44 169 SER A N 1
ATOM 1373 C CA . SER A 1 169 ? -8.969 -21.891 -1.974 1 90.44 169 SER A CA 1
ATOM 1374 C C . SER A 1 169 ? -8.023 -22.359 -0.876 1 90.44 169 SER A C 1
ATOM 1376 O O . SER A 1 169 ? -7.363 -21.547 -0.225 1 90.44 169 SER A O 1
ATOM 1378 N N . VAL A 1 170 ? -7.926 -23.672 -0.657 1 91.94 170 VAL A N 1
ATOM 1379 C CA . VAL A 1 170 ? -7.062 -24.188 0.401 1 91.94 170 VAL A CA 1
ATOM 1380 C C . VAL A 1 170 ? -5.824 -24.844 -0.212 1 91.94 170 VAL A C 1
ATOM 1382 O O . VAL A 1 170 ? -5.109 -25.578 0.462 1 91.94 170 VAL A O 1
ATOM 1385 N N . TYR A 1 171 ? -5.652 -24.734 -1.502 1 90.56 171 TYR A N 1
ATOM 1386 C CA . TYR A 1 171 ? -4.48 -25.141 -2.266 1 90.56 171 TYR A CA 1
ATOM 1387 C C . TYR A 1 171 ? -4.359 -26.656 -2.312 1 90.56 171 TYR A C 1
ATOM 1389 O O . TYR A 1 171 ? -3.25 -27.203 -2.295 1 90.56 171 TYR A O 1
ATOM 1397 N N . ALA A 1 172 ? -5.52 -27.266 -2.252 1 92.94 172 ALA A N 1
ATOM 1398 C CA . ALA A 1 172 ? -5.539 -28.703 -2.441 1 92.94 172 ALA A CA 1
ATOM 1399 C C . ALA A 1 172 ? -5.594 -29.062 -3.924 1 92.94 172 ALA A C 1
ATOM 1401 O O . ALA A 1 172 ? -6.609 -29.578 -4.41 1 92.94 172 ALA A O 1
ATOM 1402 N N . ARG A 1 173 ? -4.48 -29.047 -4.531 1 93.31 173 ARG A N 1
ATOM 1403 C CA . ARG A 1 173 ? -4.395 -29.094 -5.988 1 93.31 173 ARG A CA 1
ATOM 1404 C C . ARG A 1 173 ? -4.797 -30.453 -6.52 1 93.31 173 ARG A C 1
ATOM 1406 O O . ARG A 1 173 ? -5.449 -30.562 -7.562 1 93.31 173 ARG A O 1
ATOM 1413 N N . ASN A 1 174 ? -4.43 -31.5 -5.836 1 95.75 174 ASN A N 1
ATOM 1414 C CA . ASN A 1 174 ? -4.785 -32.844 -6.281 1 95.75 174 ASN A CA 1
ATOM 1415 C C . ASN A 1 174 ? -6.297 -33.062 -6.266 1 95.75 174 ASN A C 1
ATOM 1417 O O . ASN A 1 174 ? -6.852 -33.656 -7.188 1 95.75 174 ASN A O 1
ATOM 1421 N N . ASN A 1 175 ? -6.91 -32.562 -5.215 1 96.69 175 ASN A N 1
ATOM 1422 C CA . ASN A 1 175 ? -8.359 -32.656 -5.125 1 96.69 175 ASN A CA 1
ATOM 1423 C C . ASN A 1 175 ? -9.055 -31.859 -6.227 1 96.69 175 ASN A C 1
ATOM 1425 O O . ASN A 1 175 ? -10.055 -32.312 -6.793 1 96.69 175 ASN A O 1
ATOM 1429 N N . VAL A 1 176 ? -8.516 -30.75 -6.512 1 97.5 176 VAL A N 1
ATOM 1430 C CA . VAL A 1 176 ? -9.062 -29.891 -7.566 1 97.5 176 VAL A CA 1
ATOM 1431 C C . VAL A 1 176 ? -9 -30.625 -8.906 1 97.5 176 VAL A C 1
ATOM 1433 O O . VAL A 1 176 ? -10.016 -30.75 -9.602 1 97.5 176 VAL A O 1
ATOM 1436 N N . GLN A 1 177 ? -7.844 -31.188 -9.211 1 97.12 177 GLN A N 1
ATOM 1437 C CA . GLN A 1 177 ? -7.652 -31.875 -10.484 1 97.12 177 GLN A CA 1
ATOM 1438 C C . GLN A 1 177 ? -8.578 -33.094 -10.602 1 97.12 177 GLN A C 1
ATOM 1440 O O . GLN A 1 177 ? -9.234 -33.281 -11.625 1 97.12 177 GLN A O 1
ATOM 1445 N N . ALA A 1 178 ? -8.609 -33.875 -9.523 1 97.38 178 ALA A N 1
ATOM 1446 C CA . ALA A 1 178 ? -9.43 -35.062 -9.531 1 97.38 178 ALA A CA 1
ATOM 1447 C C . ALA A 1 178 ? -10.906 -34.719 -9.727 1 97.38 178 ALA A C 1
ATOM 1449 O O . ALA A 1 178 ? -11.594 -35.344 -10.547 1 97.38 178 ALA A O 1
ATOM 1450 N N . ALA A 1 179 ? -11.328 -33.75 -9.016 1 98.25 179 ALA A N 1
ATOM 1451 C CA . ALA A 1 179 ? -12.734 -33.344 -9.094 1 98.25 179 ALA A CA 1
ATOM 1452 C C . ALA A 1 179 ? -13.062 -32.781 -10.461 1 98.25 179 ALA A C 1
ATOM 1454 O O . ALA A 1 179 ? -14.156 -33 -10.992 1 98.25 179 ALA A O 1
ATOM 1455 N N . PHE A 1 180 ? -12.141 -32.062 -11 1 98.38 180 PHE A N 1
ATOM 1456 C CA . PHE A 1 180 ? -12.375 -31.484 -12.32 1 98.38 180 PHE A CA 1
ATOM 1457 C C . PHE A 1 180 ? -12.461 -32.562 -13.375 1 98.38 180 PHE A C 1
ATOM 1459 O O . PHE A 1 180 ? -13.312 -32.531 -14.266 1 98.38 180 PHE A O 1
ATOM 1466 N N . ASP A 1 181 ? -11.578 -33.594 -13.305 1 97.94 181 ASP A N 1
ATOM 1467 C CA . ASP A 1 181 ? -11.633 -34.75 -14.211 1 97.94 181 ASP A CA 1
ATOM 1468 C C . ASP A 1 181 ? -12.984 -35.438 -14.117 1 97.94 181 ASP A C 1
ATOM 1470 O O . ASP A 1 181 ? -13.555 -35.844 -15.133 1 97.94 181 ASP A O 1
ATOM 1474 N N . GLU A 1 182 ? -13.445 -35.531 -12.883 1 98 182 GLU A N 1
ATOM 1475 C CA . GLU A 1 182 ? -14.75 -36.156 -12.672 1 98 182 GLU A CA 1
ATOM 1476 C C . GLU A 1 182 ? -15.867 -35.312 -13.289 1 98 182 GLU A C 1
ATOM 1478 O O . GLU A 1 182 ? -16.828 -35.844 -13.828 1 98 182 GLU A O 1
ATOM 1483 N N . LEU A 1 183 ? -15.75 -34.031 -13.172 1 98.25 183 LEU A N 1
ATOM 1484 C CA . LEU A 1 183 ? -16.719 -33.094 -13.766 1 98.25 183 LEU A CA 1
ATOM 1485 C C . LEU A 1 183 ? -16.828 -33.312 -15.266 1 98.25 183 LEU A C 1
ATOM 1487 O O . LEU A 1 183 ? -17.922 -33.438 -15.805 1 98.25 183 LEU A O 1
ATOM 1491 N N . ILE A 1 184 ? -15.703 -33.469 -15.914 1 98.12 184 ILE A N 1
ATOM 1492 C CA . ILE A 1 184 ? -15.656 -33.656 -17.359 1 98.12 184 ILE A CA 1
ATOM 1493 C C . ILE A 1 184 ? -16.141 -35.062 -17.719 1 98.12 184 ILE A C 1
ATOM 1495 O O . ILE A 1 184 ? -16.922 -35.25 -18.656 1 98.12 184 ILE A O 1
ATOM 1499 N N . LYS A 1 185 ? -15.719 -36.031 -16.969 1 97.12 185 LYS A N 1
ATOM 1500 C CA . LYS A 1 185 ? -16.156 -37.406 -17.188 1 97.12 185 LYS A CA 1
ATOM 1501 C C . LYS A 1 185 ? -17.672 -37.531 -17.047 1 97.12 185 LYS A C 1
ATOM 1503 O O . LYS A 1 185 ? -18.297 -38.344 -17.719 1 97.12 185 LYS A O 1
ATOM 1508 N N . GLY A 1 186 ? -18.203 -36.656 -16.234 1 97.31 186 GLY A N 1
ATOM 1509 C CA . GLY A 1 186 ? -19.641 -36.688 -15.977 1 97.31 186 GLY A CA 1
ATOM 1510 C C . GLY A 1 186 ? -20.453 -36 -17.078 1 97.31 186 GLY A C 1
ATOM 1511 O O . GLY A 1 186 ? -21.672 -36 -17.031 1 97.31 186 GLY A O 1
ATOM 1512 N N . GLY A 1 187 ? -19.812 -35.469 -18.062 1 97.31 187 GLY A N 1
ATOM 1513 C CA . GLY A 1 187 ? -20.531 -34.969 -19.219 1 97.31 187 GLY A CA 1
ATOM 1514 C C . GLY A 1 187 ? -20.375 -33.469 -19.422 1 97.31 187 GLY A C 1
ATOM 1515 O O . GLY A 1 187 ? -20.812 -32.906 -20.438 1 97.31 187 GLY A O 1
ATOM 1516 N N . ALA A 1 188 ? -19.812 -32.75 -18.422 1 97.88 188 ALA A N 1
ATOM 1517 C CA . ALA A 1 188 ? -19.578 -31.328 -18.594 1 97.88 188 ALA A CA 1
ATOM 1518 C C . ALA A 1 188 ? -18.547 -31.062 -19.688 1 97.88 188 ALA A C 1
ATOM 1520 O O . ALA A 1 188 ? -17.656 -31.875 -19.922 1 97.88 188 ALA A O 1
ATOM 1521 N N . LYS A 1 189 ? -18.688 -29.953 -20.328 1 98 189 LYS A N 1
ATOM 1522 C CA . LYS A 1 189 ? -17.766 -29.562 -21.391 1 98 189 LYS A CA 1
ATOM 1523 C C . LYS A 1 189 ? -17 -28.297 -21.031 1 98 189 LYS A C 1
ATOM 1525 O O . LYS A 1 189 ? -17.562 -27.375 -20.422 1 98 189 LYS A O 1
ATOM 1530 N N . LEU A 1 190 ? -15.766 -28.203 -21.5 1 97.81 190 LEU A N 1
ATOM 1531 C CA . LEU A 1 190 ? -14.938 -27.031 -21.25 1 97.81 190 LEU A CA 1
ATOM 1532 C C . LEU A 1 190 ? -15.586 -25.781 -21.844 1 97.81 190 LEU A C 1
ATOM 1534 O O . LEU A 1 190 ? -15.344 -24.672 -21.359 1 97.81 190 LEU A O 1
ATOM 1538 N N . THR A 1 191 ? -16.453 -26.016 -22.812 1 97.69 191 THR A N 1
ATOM 1539 C CA . THR A 1 191 ? -17.078 -24.906 -23.516 1 97.69 191 THR A CA 1
ATOM 1540 C C . THR A 1 191 ? -18.281 -24.391 -22.734 1 97.69 191 THR A C 1
ATOM 1542 O O . THR A 1 191 ? -18.844 -23.344 -23.078 1 97.69 191 THR A O 1
ATOM 1545 N N . ASP A 1 192 ? -18.703 -25.141 -21.719 1 97.62 192 ASP A N 1
ATOM 1546 C CA . ASP A 1 192 ? -19.734 -24.609 -20.844 1 97.62 192 ASP A CA 1
ATOM 1547 C C . ASP A 1 192 ? -19.219 -23.422 -20.031 1 97.62 192 ASP A C 1
ATOM 1549 O O . ASP A 1 192 ? -18.141 -23.484 -19.438 1 97.62 192 ASP A O 1
ATOM 1553 N N . PRO A 1 193 ? -20.016 -22.359 -19.969 1 97.19 193 PRO A N 1
ATOM 1554 C CA . PRO A 1 193 ? -19.5 -21.141 -19.344 1 97.19 193 PRO A CA 1
ATOM 1555 C C . PRO A 1 193 ? -19.062 -21.359 -17.906 1 97.19 193 PRO A C 1
ATOM 1557 O O . PRO A 1 193 ? -18.016 -20.859 -17.484 1 97.19 193 PRO A O 1
ATOM 1560 N N . ASP A 1 194 ? -19.828 -22.047 -17.141 1 96.44 194 ASP A N 1
ATOM 1561 C CA . ASP A 1 194 ? -19.484 -22.266 -15.734 1 96.44 194 ASP A CA 1
ATOM 1562 C C . ASP A 1 194 ? -18.266 -23.172 -15.602 1 96.44 194 ASP A C 1
ATOM 1564 O O . ASP A 1 194 ? -17.453 -23 -14.695 1 96.44 194 ASP A O 1
ATOM 1568 N N . VAL A 1 195 ? -18.125 -24.125 -16.516 1 97.88 195 VAL A N 1
ATOM 1569 C CA . VAL A 1 195 ? -16.984 -25.031 -16.5 1 97.88 195 VAL A CA 1
ATOM 1570 C C . VAL A 1 195 ? -15.734 -24.281 -16.953 1 97.88 195 VAL A C 1
ATOM 1572 O O . VAL A 1 195 ? -14.656 -24.469 -16.375 1 97.88 195 VAL A O 1
ATOM 1575 N N . TRP A 1 196 ? -15.891 -23.438 -17.938 1 98.12 196 TRP A N 1
ATOM 1576 C CA . TRP A 1 196 ? -14.789 -22.609 -18.406 1 98.12 196 TRP A CA 1
ATOM 1577 C C . TRP A 1 196 ? -14.266 -21.719 -17.281 1 98.12 196 TRP A C 1
ATOM 1579 O O . TRP A 1 196 ? -13.055 -21.625 -17.062 1 98.12 196 TRP A O 1
ATOM 1589 N N . GLU A 1 197 ? -15.172 -21.156 -16.594 1 96.69 197 GLU A N 1
ATOM 1590 C CA . GLU A 1 197 ? -14.781 -20.312 -15.469 1 96.69 197 GLU A CA 1
ATOM 1591 C C . GLU A 1 197 ? -14.008 -21.094 -14.422 1 96.69 197 GLU A C 1
ATOM 1593 O O . GLU A 1 197 ? -12.969 -20.641 -13.938 1 96.69 197 GLU A O 1
ATOM 1598 N N . ALA A 1 198 ? -14.484 -22.25 -14.078 1 96.81 198 ALA A N 1
ATOM 1599 C CA . ALA A 1 198 ? -13.789 -23.109 -13.125 1 96.81 198 ALA A CA 1
ATOM 1600 C C . ALA A 1 198 ? -12.406 -23.484 -13.641 1 96.81 198 ALA A C 1
ATOM 1602 O O . ALA A 1 198 ? -11.43 -23.469 -12.883 1 96.81 198 ALA A O 1
ATOM 1603 N N . TYR A 1 199 ? -12.32 -23.844 -14.938 1 97.81 199 TYR A N 1
ATOM 1604 C CA . TYR A 1 199 ? -11.055 -24.219 -15.57 1 97.81 199 TYR A CA 1
ATOM 1605 C C . TYR A 1 199 ? -10.055 -23.078 -15.484 1 97.81 199 TYR A C 1
ATOM 1607 O O . TYR A 1 199 ? -8.922 -23.266 -15.031 1 97.81 199 TYR A O 1
ATOM 1615 N N . VAL A 1 200 ? -10.5 -21.891 -15.797 1 97.44 200 VAL A N 1
ATOM 1616 C CA . VAL A 1 200 ? -9.633 -20.719 -15.867 1 97.44 200 VAL A CA 1
ATOM 1617 C C . VAL A 1 200 ? -9.125 -20.359 -14.477 1 97.44 200 VAL A C 1
ATOM 1619 O O . VAL A 1 200 ? -7.953 -20.031 -14.297 1 97.44 200 VAL A O 1
ATOM 1622 N N . ASN A 1 201 ? -9.922 -20.594 -13.531 1 94.06 201 ASN A N 1
ATOM 1623 C CA . ASN A 1 201 ? -9.617 -20.125 -12.188 1 94.06 201 ASN A CA 1
ATOM 1624 C C . ASN A 1 201 ? -8.82 -21.156 -11.398 1 94.06 201 ASN A C 1
ATOM 1626 O O . ASN A 1 201 ? -8.047 -20.797 -10.508 1 94.06 201 ASN A O 1
ATOM 1630 N N . THR A 1 202 ? -8.898 -22.422 -11.789 1 95.81 202 THR A N 1
ATOM 1631 C CA . THR A 1 202 ? -8.445 -23.375 -10.781 1 95.81 202 THR A CA 1
ATOM 1632 C C . THR A 1 202 ? -7.469 -24.391 -11.383 1 95.81 202 THR A C 1
ATOM 1634 O O . THR A 1 202 ? -6.734 -25.062 -10.664 1 95.81 202 THR A O 1
ATOM 1637 N N . ILE A 1 203 ? -7.512 -24.609 -12.633 1 96.62 203 ILE A N 1
ATOM 1638 C CA . ILE A 1 203 ? -6.641 -25.594 -13.266 1 96.62 203 ILE A CA 1
ATOM 1639 C C . ILE A 1 203 ? -5.418 -24.891 -13.859 1 96.62 203 ILE A C 1
ATOM 1641 O O . ILE A 1 203 ? -5.555 -23.969 -14.672 1 96.62 203 ILE A O 1
ATOM 1645 N N . ASN A 1 204 ? -4.293 -25.375 -13.477 1 94.25 204 ASN A N 1
ATOM 1646 C CA . ASN A 1 204 ? -3.066 -24.719 -13.898 1 94.25 204 ASN A CA 1
ATOM 1647 C C . ASN A 1 204 ? -2.123 -25.672 -14.609 1 94.25 204 ASN A C 1
ATOM 1649 O O . ASN A 1 204 ? -2.199 -26.891 -14.406 1 94.25 204 ASN A O 1
ATOM 1653 N N . GLY A 1 205 ? -1.278 -25.141 -15.477 1 92.44 205 GLY A N 1
ATOM 1654 C CA . GLY A 1 205 ? -0.193 -25.891 -16.078 1 92.44 205 GLY A CA 1
ATOM 1655 C C . GLY A 1 205 ? -0.575 -26.516 -17.422 1 92.44 205 GLY A C 1
ATOM 1656 O O . GLY A 1 205 ? -1.688 -26.312 -17.906 1 92.44 205 GLY A O 1
ATOM 1657 N N . MET A 1 206 ? 0.458 -27.172 -17.953 1 92.81 206 MET A N 1
ATOM 1658 C CA . MET A 1 206 ? 0.271 -27.875 -19.219 1 92.81 206 MET A CA 1
ATOM 1659 C C . MET A 1 206 ? -0.413 -29.219 -18.984 1 92.81 206 MET A C 1
ATOM 1661 O O . MET A 1 206 ? 0.177 -30.141 -18.406 1 92.81 206 MET A O 1
ATOM 1665 N N . ASN A 1 207 ? -1.672 -29.328 -19.375 1 93.38 207 ASN A N 1
ATOM 1666 C CA . ASN A 1 207 ? -2.498 -30.516 -19.219 1 93.38 207 ASN A CA 1
ATOM 1667 C C . ASN A 1 207 ? -3.371 -30.75 -20.438 1 93.38 207 ASN A C 1
ATOM 1669 O O . ASN A 1 207 ? -3.371 -29.953 -21.375 1 93.38 207 ASN A O 1
ATOM 1673 N N . PRO A 1 208 ? -4.047 -31.891 -20.453 1 95.38 208 PRO A N 1
ATOM 1674 C CA . PRO A 1 208 ? -4.836 -32.219 -21.641 1 95.38 208 PRO A CA 1
ATOM 1675 C C . PRO A 1 208 ? -5.926 -31.188 -21.922 1 95.38 208 PRO A C 1
ATOM 1677 O O . PRO A 1 208 ? -6.32 -31 -23.078 1 95.38 208 PRO A O 1
ATOM 1680 N N . TYR A 1 209 ? -6.383 -30.469 -20.922 1 97.88 209 TYR A N 1
ATOM 1681 C CA . TYR A 1 209 ? -7.414 -29.469 -21.125 1 97.88 209 TYR A CA 1
ATOM 1682 C C . TYR A 1 209 ? -6.863 -28.266 -21.891 1 97.88 209 TYR A C 1
ATOM 1684 O O . TYR A 1 209 ? -7.547 -27.703 -22.75 1 97.88 209 TYR A O 1
ATOM 1692 N N . LEU A 1 210 ? -5.656 -27.938 -21.578 1 97.81 210 LEU A N 1
ATOM 1693 C CA . LEU A 1 210 ? -5.016 -26.844 -22.297 1 97.81 210 LEU A CA 1
ATOM 1694 C C . LEU A 1 210 ? -4.891 -27.172 -23.781 1 97.81 210 LEU A C 1
ATOM 1696 O O . LEU A 1 210 ? -5.121 -26.312 -24.641 1 97.81 210 LEU A O 1
ATOM 1700 N N . LYS A 1 211 ? -4.465 -28.453 -24.031 1 97 211 LYS A N 1
ATOM 1701 C CA . LYS A 1 211 ? -4.359 -28.891 -25.422 1 97 211 LYS A CA 1
ATOM 1702 C C . LYS A 1 211 ? -5.715 -28.828 -26.125 1 97 211 LYS A C 1
ATOM 1704 O O . LYS A 1 211 ? -5.797 -28.469 -27.297 1 97 211 LYS A O 1
ATOM 1709 N N . GLN A 1 212 ? -6.695 -29.188 -25.406 1 98 212 GLN A N 1
ATOM 1710 C CA . GLN A 1 212 ? -8.047 -29.109 -25.953 1 98 212 GLN A CA 1
ATOM 1711 C C . GLN A 1 212 ? -8.398 -27.688 -26.344 1 98 212 GLN A C 1
ATOM 1713 O O . GLN A 1 212 ? -8.992 -27.453 -27.391 1 98 212 GLN A O 1
ATOM 1718 N N . VAL A 1 213 ? -8.109 -26.75 -25.5 1 98.56 213 VAL A N 1
ATOM 1719 C CA . VAL A 1 213 ? -8.367 -25.344 -25.781 1 98.56 213 VAL A CA 1
ATOM 1720 C C . VAL A 1 213 ? -7.582 -24.922 -27.016 1 98.56 213 VAL A C 1
ATOM 1722 O O . VAL A 1 213 ? -8.133 -24.281 -27.922 1 98.56 213 VAL A O 1
ATOM 1725 N N . SER A 1 214 ? -6.328 -25.312 -27.047 1 98.44 214 SER A N 1
ATOM 1726 C CA . SER A 1 214 ? -5.457 -24.984 -28.172 1 98.44 214 SER A CA 1
ATOM 1727 C C . SER A 1 214 ? -5.988 -25.578 -29.469 1 98.44 214 SER A C 1
ATOM 1729 O O . SER A 1 214 ? -6.066 -24.891 -30.484 1 98.44 214 SER A O 1
ATOM 1731 N N . ASP A 1 215 ? -6.395 -26.875 -29.422 1 98.12 215 ASP A N 1
ATOM 1732 C CA . ASP A 1 215 ? -6.855 -27.594 -30.609 1 98.12 215 ASP A CA 1
ATOM 1733 C C . ASP A 1 215 ? -8.172 -27.016 -31.125 1 98.12 215 ASP A C 1
ATOM 1735 O O . ASP A 1 215 ? -8.523 -27.188 -32.281 1 98.12 215 ASP A O 1
ATOM 1739 N N . ASN A 1 216 ? -8.906 -26.375 -30.25 1 98.5 216 ASN A N 1
ATOM 1740 C CA . ASN A 1 216 ? -10.188 -25.781 -30.609 1 98.5 216 ASN A CA 1
ATOM 1741 C C . ASN A 1 216 ? -10.188 -24.266 -30.391 1 98.5 216 ASN A C 1
ATOM 1743 O O . ASN A 1 216 ? -11.188 -23.703 -29.953 1 98.5 216 ASN A O 1
ATOM 1747 N N . TYR A 1 217 ? -9.109 -23.594 -30.641 1 98.38 217 TYR A N 1
ATOM 1748 C CA . TYR A 1 217 ? -8.82 -22.203 -30.312 1 98.38 217 TYR A CA 1
ATOM 1749 C C . TYR A 1 217 ? -9.898 -21.281 -30.875 1 98.38 217 TYR A C 1
ATOM 1751 O O . TYR A 1 217 ? -10.43 -20.438 -30.141 1 98.38 217 TYR A O 1
ATOM 1759 N N . ALA A 1 218 ? -10.305 -21.484 -32.125 1 98.06 218 ALA A N 1
ATOM 1760 C CA . ALA A 1 218 ? -11.273 -20.594 -32.75 1 98.06 218 ALA A CA 1
ATOM 1761 C C . ALA A 1 218 ? -12.633 -20.672 -32.062 1 98.06 218 ALA A C 1
ATOM 1763 O O . ALA A 1 218 ? -13.281 -19.641 -31.844 1 98.06 218 ALA A O 1
ATOM 1764 N N . ASP A 1 219 ? -12.984 -21.844 -31.75 1 98.25 219 ASP A N 1
ATOM 1765 C CA . ASP A 1 219 ? -14.266 -22.031 -31.078 1 98.25 219 ASP A CA 1
ATOM 1766 C C . ASP A 1 219 ? -14.266 -21.375 -29.703 1 98.25 219 ASP A C 1
ATOM 1768 O O . ASP A 1 219 ? -15.219 -20.672 -29.344 1 98.25 219 ASP A O 1
ATOM 1772 N N . PHE A 1 220 ? -13.234 -21.562 -28.953 1 98.56 220 PHE A N 1
ATOM 1773 C CA . PHE A 1 220 ? -13.141 -20.969 -27.625 1 98.56 220 PHE A CA 1
ATOM 1774 C C . PHE A 1 220 ? -13.086 -19.453 -27.703 1 98.56 220 PHE A C 1
ATOM 1776 O O . PHE A 1 220 ? -13.703 -18.75 -26.891 1 98.56 220 PHE A O 1
ATOM 1783 N N . CYS A 1 221 ? -12.391 -18.938 -28.703 1 98.38 221 CYS A N 1
ATOM 1784 C CA . CYS A 1 221 ? -12.328 -17.484 -28.891 1 98.38 221 CYS A CA 1
ATOM 1785 C C . CYS A 1 221 ? -13.711 -16.922 -29.203 1 98.38 221 CYS A C 1
ATOM 1787 O O . CYS A 1 221 ? -14.07 -15.844 -28.734 1 98.38 221 CYS A O 1
ATOM 1789 N N . GLN A 1 222 ? -14.453 -17.609 -29.969 1 97.88 222 GLN A N 1
ATOM 1790 C CA . GLN A 1 222 ? -15.797 -17.156 -30.312 1 97.88 222 GLN A CA 1
ATOM 1791 C C . GLN A 1 222 ? -16.703 -17.141 -29.094 1 97.88 222 GLN A C 1
ATOM 1793 O O . GLN A 1 222 ? -17.516 -16.219 -28.922 1 97.88 222 GLN A O 1
ATOM 1798 N N . ARG A 1 223 ? -16.469 -18.094 -28.234 1 97.56 223 ARG A N 1
ATOM 1799 C CA . ARG A 1 223 ? -17.359 -18.266 -27.078 1 97.56 223 ARG A CA 1
ATOM 1800 C C . ARG A 1 223 ? -16.953 -17.344 -25.938 1 97.56 223 ARG A C 1
ATOM 1802 O O . ARG A 1 223 ? -17.812 -16.781 -25.25 1 97.56 223 ARG A O 1
ATOM 1809 N N . PHE A 1 224 ? -15.703 -17.219 -25.719 1 98 224 PHE A N 1
ATOM 1810 C CA . PHE A 1 224 ? -15.273 -16.609 -24.469 1 98 224 PHE A CA 1
ATOM 1811 C C . PHE A 1 224 ? -14.422 -15.383 -24.719 1 98 224 PHE A C 1
ATOM 1813 O O . PHE A 1 224 ? -14.008 -14.695 -23.781 1 98 224 PHE A O 1
ATOM 1820 N N . GLY A 1 225 ? -14.148 -15.109 -26 1 97.69 225 GLY A N 1
ATOM 1821 C CA . GLY A 1 225 ? -13.344 -13.945 -26.328 1 97.69 225 GLY A CA 1
ATOM 1822 C C . GLY A 1 225 ? -11.859 -14.258 -26.453 1 97.69 225 GLY A C 1
ATOM 1823 O O . GLY A 1 225 ? -11.297 -14.961 -25.609 1 97.69 225 GLY A O 1
ATOM 1824 N N . LYS A 1 226 ? -11.242 -13.727 -27.422 1 98 226 LYS A N 1
ATOM 1825 C CA . LYS A 1 226 ? -9.836 -13.961 -27.734 1 98 226 LYS A CA 1
ATOM 1826 C C . LYS A 1 226 ? -8.938 -13.562 -26.562 1 98 226 LYS A C 1
ATOM 1828 O O . LYS A 1 226 ? -8 -14.281 -26.219 1 98 226 LYS A O 1
ATOM 1833 N N . LYS A 1 227 ? -9.227 -12.461 -25.969 1 97.38 227 LYS A N 1
ATOM 1834 C CA . LYS A 1 227 ? -8.398 -11.945 -24.891 1 97.38 227 LYS A CA 1
ATOM 1835 C C . LYS A 1 227 ? -8.359 -12.922 -23.719 1 97.38 227 LYS A C 1
ATOM 1837 O O . LYS A 1 227 ? -7.281 -13.219 -23.188 1 97.38 227 LYS A O 1
ATOM 1842 N N . ALA A 1 228 ? -9.477 -13.398 -23.375 1 97.06 228 ALA A N 1
ATOM 1843 C CA . ALA A 1 228 ? -9.562 -14.312 -22.25 1 97.06 228 ALA A CA 1
ATOM 1844 C C . ALA A 1 228 ? -8.867 -15.641 -22.562 1 97.06 228 ALA A C 1
ATOM 1846 O O . ALA A 1 228 ? -8.164 -16.188 -21.719 1 97.06 228 ALA A O 1
ATOM 1847 N N . VAL A 1 229 ? -9.102 -16.125 -23.75 1 98.5 229 VAL A N 1
ATOM 1848 C CA . VAL A 1 229 ? -8.523 -17.406 -24.156 1 98.5 229 VAL A CA 1
ATOM 1849 C C . VAL A 1 229 ? -7.004 -17.281 -24.234 1 98.5 229 VAL A C 1
ATOM 1851 O O . VAL A 1 229 ? -6.281 -18.125 -23.703 1 98.5 229 VAL A O 1
ATOM 1854 N N . ASP A 1 230 ? -6.527 -16.219 -24.812 1 98.38 230 ASP A N 1
ATOM 1855 C CA . ASP A 1 230 ? -5.09 -15.992 -24.906 1 98.38 230 ASP A CA 1
ATOM 1856 C C . ASP A 1 230 ? -4.457 -15.844 -23.531 1 98.38 230 ASP A C 1
ATOM 1858 O O . ASP A 1 230 ? -3.352 -16.344 -23.297 1 98.38 230 ASP A O 1
ATOM 1862 N N . ALA A 1 231 ? -5.156 -15.164 -22.703 1 97.62 231 ALA A N 1
ATOM 1863 C CA . ALA A 1 231 ? -4.641 -14.961 -21.359 1 97.62 231 ALA A CA 1
ATOM 1864 C C . ALA A 1 231 ? -4.434 -16.297 -20.641 1 97.62 231 ALA A C 1
ATOM 1866 O O . ALA A 1 231 ? -3.412 -16.516 -19.984 1 97.62 231 ALA A O 1
ATOM 1867 N N . LYS A 1 232 ? -5.367 -17.141 -20.734 1 97.75 232 LYS A N 1
ATOM 1868 C CA . LYS A 1 232 ? -5.266 -18.453 -20.109 1 97.75 232 LYS A CA 1
ATOM 1869 C C . LYS A 1 232 ? -4.129 -19.281 -20.719 1 97.75 232 LYS A C 1
ATOM 1871 O O . LYS A 1 232 ? -3.326 -19.875 -19.984 1 97.75 232 LYS A O 1
ATOM 1876 N N . LEU A 1 233 ? -4.062 -19.312 -22 1 98.25 233 LEU A N 1
ATOM 1877 C CA . LEU A 1 233 ? -3.004 -20.062 -22.672 1 98.25 233 LEU A CA 1
ATOM 1878 C C . LEU A 1 233 ? -1.63 -19.516 -22.297 1 98.25 233 LEU A C 1
ATOM 1880 O O . LEU A 1 233 ? -0.713 -20.281 -22 1 98.25 233 LEU A O 1
ATOM 1884 N N . ALA A 1 234 ? -1.527 -18.234 -22.297 1 97.62 234 ALA A N 1
ATOM 1885 C CA . ALA A 1 234 ? -0.254 -17.594 -21.969 1 97.62 234 ALA A CA 1
ATOM 1886 C C . ALA A 1 234 ? 0.154 -17.906 -20.531 1 97.62 234 ALA A C 1
ATOM 1888 O O . ALA A 1 234 ? 1.311 -18.234 -20.266 1 97.62 234 ALA A O 1
ATOM 1889 N N . LYS A 1 235 ? -0.787 -17.766 -19.703 1 96.88 235 LYS A N 1
ATOM 1890 C CA . LYS A 1 235 ? -0.52 -18 -18.281 1 96.88 235 LYS A CA 1
ATOM 1891 C C . LYS A 1 235 ? 0 -19.422 -18.062 1 96.88 235 LYS A C 1
ATOM 1893 O O . LYS A 1 235 ? 0.988 -19.625 -17.359 1 96.88 235 LYS A O 1
ATOM 1898 N N . GLU A 1 236 ? -0.569 -20.391 -18.672 1 97.31 236 GLU A N 1
ATOM 1899 C CA . GLU A 1 236 ? -0.278 -21.797 -18.406 1 97.31 236 GLU A CA 1
ATOM 1900 C C . GLU A 1 236 ? 0.981 -22.25 -19.125 1 97.31 236 GLU A C 1
ATOM 1902 O O . GLU A 1 236 ? 1.516 -23.328 -18.844 1 97.31 236 GLU A O 1
ATOM 1907 N N . THR A 1 237 ? 1.48 -21.406 -20 1 97.31 237 THR A N 1
ATOM 1908 C CA . THR A 1 237 ? 2.658 -21.781 -20.781 1 97.31 237 THR A CA 1
ATOM 1909 C C . THR A 1 237 ? 3.857 -20.922 -20.391 1 97.31 237 THR A C 1
ATOM 1911 O O . THR A 1 237 ? 4.84 -20.844 -21.125 1 97.31 237 THR A O 1
ATOM 1914 N N . SER A 1 238 ? 3.811 -20.25 -19.281 1 94.94 238 SER A N 1
ATOM 1915 C CA . SER A 1 238 ? 4.922 -19.438 -18.797 1 94.94 238 SER A CA 1
ATOM 1916 C C . SER A 1 238 ? 6.145 -20.297 -18.484 1 94.94 238 SER A C 1
ATOM 1918 O O . SER A 1 238 ? 7.277 -19.812 -18.516 1 94.94 238 SER A O 1
ATOM 1920 N N . TYR A 1 239 ? 5.797 -21.547 -18.172 1 90.94 239 TYR A N 1
ATOM 1921 C CA . TYR A 1 239 ? 6.809 -22.578 -17.953 1 90.94 239 TYR A CA 1
ATOM 1922 C C . TYR A 1 239 ? 6.457 -23.859 -18.703 1 90.94 239 TYR A C 1
ATOM 1924 O O . TYR A 1 239 ? 5.301 -24.062 -19.078 1 90.94 239 TYR A O 1
ATOM 1932 N N . GLY A 1 240 ? 7.355 -24.672 -19 1 91 240 GLY A N 1
ATOM 1933 C CA . GLY A 1 240 ? 7.105 -25.922 -19.688 1 91 240 GLY A CA 1
ATOM 1934 C C . GLY A 1 240 ? 8.18 -26.266 -20.703 1 91 240 GLY A C 1
ATOM 1935 O O . GLY A 1 240 ? 9.188 -25.562 -20.812 1 91 240 GLY A O 1
ATOM 1936 N N . GLU A 1 241 ? 7.801 -27.312 -21.406 1 94.38 241 GLU A N 1
ATOM 1937 C CA . GLU A 1 241 ? 8.734 -27.781 -22.422 1 94.38 241 GLU A CA 1
ATOM 1938 C C . GLU A 1 241 ? 8.539 -27.031 -23.734 1 94.38 241 GLU A C 1
ATOM 1940 O O . GLU A 1 241 ? 7.406 -26.891 -24.203 1 94.38 241 GLU A O 1
ATOM 1945 N N . LEU A 1 242 ? 9.648 -26.594 -24.281 1 96.75 242 LEU A N 1
ATOM 1946 C CA . LEU A 1 242 ? 9.633 -25.766 -25.484 1 96.75 242 LEU A CA 1
ATOM 1947 C C . LEU A 1 242 ? 8.867 -26.453 -26.609 1 96.75 242 LEU A C 1
ATOM 1949 O O . LEU A 1 242 ? 7.977 -25.844 -27.219 1 96.75 242 LEU A O 1
ATOM 1953 N N . ALA A 1 243 ? 9.18 -27.703 -26.844 1 96.5 243 ALA A N 1
ATOM 1954 C CA . ALA A 1 243 ? 8.578 -28.438 -27.953 1 96.5 243 ALA A CA 1
ATOM 1955 C C . ALA A 1 243 ? 7.062 -28.531 -27.797 1 96.5 243 ALA A C 1
ATOM 1957 O O . ALA A 1 243 ? 6.312 -28.406 -28.766 1 96.5 243 ALA A O 1
ATOM 1958 N N . GLU A 1 244 ? 6.586 -28.75 -26.609 1 96.5 244 GLU A N 1
ATOM 1959 C CA . GLU A 1 244 ? 5.16 -28.875 -26.312 1 96.5 244 GLU A CA 1
ATOM 1960 C C . GLU A 1 244 ? 4.43 -27.562 -26.547 1 96.5 244 GLU A C 1
ATOM 1962 O O . GLU A 1 244 ? 3.324 -27.547 -27.094 1 96.5 244 GLU A O 1
ATOM 1967 N N . ILE A 1 245 ? 5.035 -26.484 -26.156 1 97.94 245 ILE A N 1
ATOM 1968 C CA . ILE A 1 245 ? 4.422 -25.172 -26.297 1 97.94 245 ILE A CA 1
ATOM 1969 C C . ILE A 1 245 ? 4.41 -24.75 -27.766 1 97.94 245 ILE A C 1
ATOM 1971 O O . ILE A 1 245 ? 3.422 -24.188 -28.25 1 97.94 245 ILE A O 1
ATOM 1975 N N . GLU A 1 246 ? 5.48 -25.094 -28.469 1 97.56 246 GLU A N 1
ATOM 1976 C CA . GLU A 1 246 ? 5.566 -24.781 -29.891 1 97.56 246 GLU A CA 1
ATOM 1977 C C . GLU A 1 246 ? 4.473 -25.484 -30.688 1 97.56 246 GLU A C 1
ATOM 1979 O O . GLU A 1 246 ? 3.982 -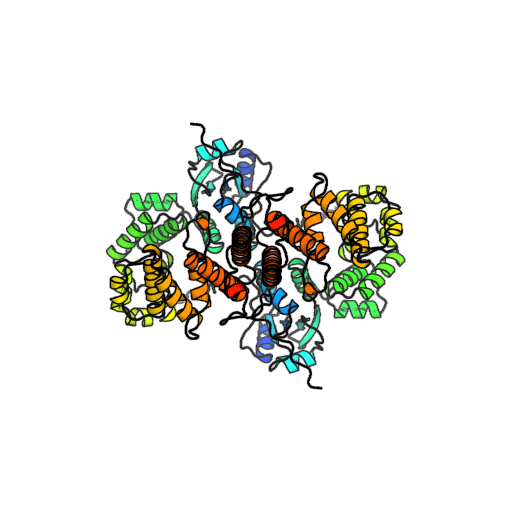24.969 -31.688 1 97.56 246 GLU A O 1
ATOM 1984 N N . ALA A 1 247 ? 4.023 -26.641 -30.234 1 97.12 247 ALA A N 1
ATOM 1985 C CA . ALA A 1 247 ? 3.043 -27.469 -30.938 1 97.12 247 ALA A CA 1
ATOM 1986 C C . ALA A 1 247 ? 1.629 -26.938 -30.719 1 97.12 247 ALA A C 1
ATOM 1988 O O . ALA A 1 247 ? 0.697 -27.328 -31.422 1 97.12 247 ALA A O 1
ATOM 1989 N N . LEU A 1 248 ? 1.41 -26.016 -29.781 1 98.06 248 LEU A N 1
ATOM 1990 C CA . LEU A 1 248 ? 0.095 -25.453 -29.516 1 98.06 248 LEU A CA 1
ATOM 1991 C C . LEU A 1 248 ? -0.275 -24.422 -30.578 1 98.06 248 LEU A C 1
ATOM 1993 O O . LEU A 1 248 ? 0.541 -24.109 -31.453 1 98.06 248 LEU A O 1
ATOM 1997 N N . CYS A 1 249 ? -1.534 -23.969 -30.578 1 98.19 249 CYS A N 1
ATOM 1998 C CA . CYS A 1 249 ? -2.008 -22.938 -31.484 1 98.19 249 CYS A CA 1
ATOM 1999 C C . CYS A 1 249 ? -1.25 -21.625 -31.266 1 98.19 249 CYS A C 1
ATOM 2001 O O . CYS A 1 249 ? -0.431 -21.531 -30.359 1 98.19 249 CYS A O 1
ATOM 2003 N N . ASN A 1 250 ? -1.432 -20.734 -32.25 1 97.75 250 ASN A N 1
ATOM 2004 C CA . ASN A 1 250 ? -0.87 -19.406 -32.062 1 97.75 250 ASN A CA 1
ATOM 2005 C C . ASN A 1 250 ? -1.758 -18.547 -31.156 1 97.75 250 ASN A C 1
ATOM 2007 O O . ASN A 1 250 ? -2.975 -18.5 -31.359 1 97.75 250 ASN A O 1
ATOM 2011 N N . TYR A 1 251 ? -1.285 -18.016 -30.125 1 97.88 251 TYR A N 1
ATOM 2012 C CA . TYR A 1 251 ? -1.972 -17.109 -29.203 1 97.88 251 TYR A CA 1
ATOM 2013 C C . TYR A 1 251 ? -1.048 -15.977 -28.766 1 97.88 251 TYR A C 1
ATOM 2015 O O . TYR A 1 251 ? 0.17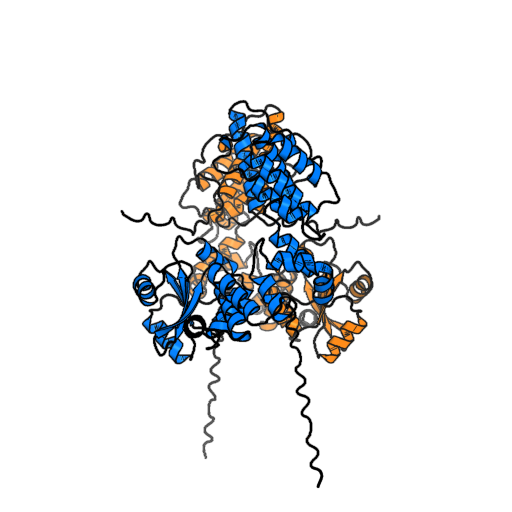5 -16.078 -28.875 1 97.88 251 TYR A O 1
ATOM 2023 N N . GLU A 1 252 ? -1.661 -14.938 -28.328 1 96.81 252 GLU A N 1
ATOM 2024 C CA . GLU A 1 252 ? -0.867 -13.812 -27.844 1 96.81 252 GLU A CA 1
ATOM 2025 C C . GLU A 1 252 ? -0.053 -14.195 -26.609 1 96.81 252 GLU A C 1
ATOM 2027 O O . GLU A 1 252 ? -0.605 -14.695 -25.625 1 96.81 252 GLU A O 1
ATOM 2032 N N . GLY A 1 253 ? 1.264 -14.062 -26.641 1 96.31 253 GLY A N 1
ATOM 2033 C CA . GLY A 1 253 ? 2.141 -14.367 -25.516 1 96.31 253 GLY A CA 1
ATOM 2034 C C . GLY A 1 253 ? 2.98 -15.609 -25.734 1 96.31 253 GLY A C 1
ATOM 2035 O O . GLY A 1 253 ? 3.918 -15.867 -24.969 1 96.31 253 GLY A O 1
ATOM 2036 N N . LYS A 1 254 ? 2.666 -16.375 -26.719 1 97.38 254 LYS A N 1
ATOM 2037 C CA . LYS A 1 254 ? 3.385 -17.625 -26.984 1 97.38 254 LYS A CA 1
ATOM 2038 C C . LYS A 1 254 ? 4.867 -17.359 -27.234 1 97.38 254 LYS A C 1
ATOM 2040 O O . LYS A 1 254 ? 5.73 -17.953 -26.594 1 97.38 254 LYS A O 1
ATOM 2045 N N . ASP A 1 255 ? 5.105 -16.453 -28.156 1 96.62 255 ASP A N 1
ATOM 2046 C CA . ASP A 1 255 ? 6.484 -16.156 -28.531 1 96.62 255 ASP A CA 1
ATOM 2047 C C . ASP A 1 255 ? 7.277 -15.609 -27.344 1 96.62 255 ASP A C 1
ATOM 2049 O O . ASP A 1 255 ? 8.445 -15.969 -27.156 1 96.62 255 ASP A O 1
ATOM 2053 N N . PHE A 1 256 ? 6.684 -14.766 -26.625 1 97.5 256 PHE A N 1
ATOM 2054 C CA . PHE A 1 256 ? 7.324 -14.219 -25.422 1 97.5 256 PHE A CA 1
ATOM 2055 C C . PHE A 1 256 ? 7.707 -15.328 -24.453 1 97.5 256 PHE A C 1
ATOM 2057 O O . PHE A 1 256 ? 8.844 -15.383 -23.984 1 97.5 256 PHE A O 1
ATOM 2064 N N . ASN A 1 257 ? 6.773 -16.188 -24.172 1 97.56 257 ASN A N 1
ATOM 2065 C CA . ASN A 1 257 ? 7.012 -17.297 -23.234 1 97.56 257 ASN A CA 1
ATOM 2066 C C . ASN A 1 257 ? 8.125 -18.203 -23.734 1 97.56 257 ASN A C 1
ATOM 2068 O O . ASN A 1 257 ? 8.977 -18.641 -22.953 1 97.56 257 ASN A O 1
ATOM 2072 N N . LEU A 1 258 ? 8.125 -18.484 -24.984 1 97.75 258 LEU A N 1
ATOM 2073 C CA . LEU A 1 258 ? 9.156 -19.344 -25.562 1 97.75 258 LEU A CA 1
ATOM 2074 C C . LEU A 1 258 ? 10.539 -18.703 -25.391 1 97.75 258 LEU A C 1
ATOM 2076 O O . LEU A 1 258 ? 11.492 -19.391 -25 1 97.75 258 LEU A O 1
ATOM 2080 N N . LYS A 1 259 ? 10.594 -17.422 -25.625 1 97.44 259 LYS A N 1
ATOM 2081 C CA . LYS A 1 259 ? 11.859 -16.719 -25.469 1 97.44 259 LYS A CA 1
ATOM 2082 C C . LYS A 1 259 ? 12.328 -16.75 -24.016 1 97.44 259 LYS A C 1
ATOM 2084 O O . LYS A 1 259 ? 13.5 -17.031 -23.734 1 97.44 259 LYS A O 1
ATOM 2089 N N . MET A 1 260 ? 11.445 -16.516 -23.109 1 98 260 MET A N 1
ATOM 2090 C CA . MET A 1 260 ? 11.789 -16.5 -21.703 1 98 260 MET A CA 1
ATOM 2091 C C . MET A 1 260 ? 12.266 -17.875 -21.234 1 98 260 MET A C 1
ATOM 2093 O O . MET A 1 260 ? 13.195 -17.984 -20.438 1 98 260 MET A O 1
ATOM 2097 N N . ILE A 1 261 ? 11.625 -18.906 -21.734 1 97.38 261 ILE A N 1
ATOM 2098 C CA . ILE A 1 261 ? 12.016 -20.266 -21.375 1 97.38 261 ILE A CA 1
ATOM 2099 C C . ILE A 1 261 ? 13.414 -20.562 -21.906 1 97.38 261 ILE A C 1
ATOM 2101 O O . ILE A 1 261 ? 14.234 -21.172 -21.203 1 97.38 261 ILE A O 1
ATOM 2105 N N . ARG A 1 262 ? 13.719 -20.156 -23.109 1 97.94 262 ARG A N 1
ATOM 2106 C CA . ARG A 1 262 ? 15.062 -20.328 -23.672 1 97.94 262 ARG A CA 1
ATOM 2107 C C . ARG A 1 262 ? 16.109 -19.609 -22.812 1 97.94 262 ARG A C 1
ATOM 2109 O O . ARG A 1 262 ? 17.172 -20.156 -22.562 1 97.94 262 ARG A O 1
ATOM 2116 N N . ILE A 1 263 ? 15.773 -18.422 -22.375 1 97.94 263 ILE A N 1
ATOM 2117 C CA . ILE A 1 263 ? 16.656 -17.656 -21.5 1 97.94 263 ILE A CA 1
ATOM 2118 C C . ILE A 1 263 ? 16.906 -18.406 -20.203 1 97.94 263 ILE A C 1
ATOM 2120 O O . ILE A 1 263 ? 18.047 -18.562 -19.766 1 97.94 263 ILE A O 1
ATOM 2124 N N . ASN A 1 264 ? 15.875 -18.891 -19.641 1 97.25 264 ASN A N 1
ATOM 2125 C CA . ASN A 1 264 ? 16 -19.625 -18.391 1 97.25 264 ASN A CA 1
ATOM 2126 C C . ASN A 1 264 ? 16.812 -20.906 -18.562 1 97.25 264 ASN A C 1
ATOM 2128 O O . ASN A 1 264 ? 17.594 -21.266 -17.688 1 97.25 264 ASN A O 1
ATOM 2132 N N . ASN A 1 265 ? 16.562 -21.578 -19.656 1 96.81 265 ASN A N 1
ATOM 2133 C CA . ASN A 1 265 ? 17.359 -22.75 -19.953 1 96.81 265 ASN A CA 1
ATOM 2134 C C . ASN A 1 265 ? 18.844 -22.406 -20.062 1 96.81 265 ASN A C 1
ATOM 2136 O O . ASN A 1 265 ? 19.688 -23.125 -19.531 1 96.81 265 ASN A O 1
ATOM 2140 N N . ASP A 1 266 ? 19.156 -21.344 -20.734 1 97.62 266 ASP A N 1
ATOM 2141 C CA . ASP A 1 266 ? 20.531 -20.906 -20.859 1 97.62 266 ASP A CA 1
ATOM 2142 C C . ASP A 1 266 ? 21.156 -20.625 -19.5 1 97.62 266 ASP A C 1
ATOM 2144 O O . ASP A 1 266 ? 22.297 -21 -19.234 1 97.62 266 ASP A O 1
ATOM 2148 N N . ILE A 1 267 ? 20.438 -20.016 -18.609 1 96.31 267 ILE A N 1
ATOM 2149 C CA . ILE A 1 267 ? 20.922 -19.672 -17.281 1 96.31 267 ILE A CA 1
ATOM 2150 C C . ILE A 1 267 ? 21.172 -20.969 -16.5 1 96.31 267 ILE A C 1
ATOM 2152 O O . ILE A 1 267 ? 22.219 -21.109 -15.852 1 96.31 267 ILE A O 1
ATOM 2156 N N . ARG A 1 268 ? 20.266 -21.906 -16.578 1 95.25 268 ARG A N 1
ATOM 2157 C CA . ARG A 1 268 ? 20.406 -23.188 -15.883 1 95.25 268 ARG A CA 1
ATOM 2158 C C . ARG A 1 268 ? 21.656 -23.922 -16.359 1 95.25 268 ARG A C 1
ATOM 2160 O O . ARG A 1 268 ? 22.312 -24.609 -15.555 1 95.25 268 ARG A O 1
ATOM 2167 N N . GLU A 1 269 ? 21.969 -23.75 -17.594 1 96.69 269 GLU A N 1
ATOM 2168 C CA . GLU A 1 269 ? 23.125 -24.406 -18.188 1 96.69 269 GLU A CA 1
ATOM 2169 C C . GLU A 1 269 ? 24.375 -23.547 -18.047 1 96.69 269 GLU A C 1
ATOM 2171 O O . GLU A 1 269 ? 25.422 -23.859 -18.641 1 96.69 269 GLU A O 1
ATOM 2176 N N . GLN A 1 270 ? 24.234 -22.391 -17.422 1 96.06 270 GLN A N 1
ATOM 2177 C CA . GLN A 1 270 ? 25.312 -21.453 -17.125 1 96.06 270 GLN A CA 1
ATOM 2178 C C . GLN A 1 270 ? 25.859 -20.812 -18.406 1 96.06 270 GLN A C 1
ATOM 2180 O O . GLN A 1 270 ? 27.047 -20.5 -18.484 1 96.06 270 GLN A O 1
ATOM 2185 N N . LYS A 1 271 ? 25.016 -20.844 -19.406 1 97.5 271 LYS A N 1
ATOM 2186 C CA . LYS A 1 271 ? 25.312 -20.094 -20.609 1 97.5 271 LYS A CA 1
ATOM 2187 C C . LYS A 1 271 ? 24.891 -18.641 -20.469 1 97.5 271 LYS A C 1
ATOM 2189 O O . LYS A 1 271 ? 24.031 -18.156 -21.219 1 97.5 271 LYS A O 1
ATOM 2194 N N . TYR A 1 272 ? 25.531 -17.891 -19.688 1 97 272 TYR A N 1
ATOM 2195 C CA . TYR A 1 272 ? 25.125 -16.578 -19.234 1 97 272 TYR A CA 1
ATOM 2196 C C . TYR A 1 272 ? 25.234 -15.555 -20.359 1 97 272 TYR A C 1
ATOM 2198 O O . TYR A 1 272 ? 24.391 -14.648 -20.469 1 97 272 TYR A O 1
ATOM 2206 N N . GLU A 1 273 ? 26.219 -15.648 -21.188 1 96.94 273 GLU A N 1
ATOM 2207 C CA . GLU A 1 273 ? 26.375 -14.703 -22.297 1 96.94 273 GLU A CA 1
ATOM 2208 C C . GLU A 1 273 ? 25.203 -14.82 -23.281 1 96.94 273 GLU A C 1
ATOM 2210 O O . GLU A 1 273 ? 24.703 -13.812 -23.766 1 96.94 273 GLU A O 1
ATOM 2215 N N . ALA A 1 274 ? 24.844 -16.031 -23.547 1 97.69 274 ALA A N 1
ATOM 2216 C CA . ALA A 1 274 ? 23.719 -16.266 -24.438 1 97.69 274 ALA A CA 1
ATOM 2217 C C . ALA A 1 274 ? 22.422 -15.719 -23.844 1 97.69 274 ALA A C 1
ATOM 2219 O O . ALA A 1 274 ? 21.641 -15.07 -24.531 1 97.69 274 ALA A O 1
ATOM 2220 N N . ALA A 1 275 ? 22.203 -15.969 -22.562 1 98 275 ALA A N 1
ATOM 2221 C CA . ALA A 1 275 ? 21.031 -15.453 -21.859 1 98 275 ALA A CA 1
ATOM 2222 C C . ALA A 1 275 ? 20.984 -13.93 -21.922 1 98 275 ALA A C 1
ATOM 2224 O O . ALA A 1 275 ? 19.953 -13.336 -22.266 1 98 275 ALA A O 1
ATOM 2225 N N . ALA A 1 276 ? 22.125 -13.336 -21.672 1 97.31 276 ALA A N 1
ATOM 2226 C CA . ALA A 1 276 ? 22.219 -11.875 -21.641 1 97.31 276 ALA A CA 1
ATOM 2227 C C . ALA A 1 276 ? 21.938 -11.281 -23.016 1 97.31 276 ALA A C 1
ATOM 2229 O O . ALA A 1 276 ? 21.266 -10.25 -23.125 1 97.31 276 ALA A O 1
ATOM 2230 N N . THR A 1 277 ? 22.469 -11.922 -24.016 1 97.38 277 THR A N 1
ATOM 2231 C CA . THR A 1 277 ? 22.25 -11.461 -25.391 1 97.38 277 THR A CA 1
ATOM 2232 C C . THR A 1 277 ? 20.75 -11.406 -25.703 1 97.38 277 THR A C 1
ATOM 2234 O O . THR A 1 277 ? 20.266 -10.43 -26.281 1 97.38 277 THR A O 1
ATOM 2237 N N . GLN A 1 278 ? 20.078 -12.383 -25.312 1 97.81 278 GLN A N 1
ATOM 2238 C CA . GLN A 1 278 ? 18.641 -12.453 -25.578 1 97.81 278 GLN A CA 1
ATOM 2239 C C . GLN A 1 278 ? 17.891 -11.414 -24.75 1 97.81 278 GLN A C 1
ATOM 2241 O O . GLN A 1 278 ? 17.016 -10.727 -25.266 1 97.81 278 GLN A O 1
ATOM 2246 N N . ILE A 1 279 ? 18.203 -11.312 -23.453 1 98.06 279 ILE A N 1
ATOM 2247 C CA . ILE A 1 279 ? 17.547 -10.352 -22.562 1 98.06 279 ILE A CA 1
ATOM 2248 C C . ILE A 1 279 ? 17.766 -8.938 -23.094 1 98.06 279 ILE A C 1
ATOM 2250 O O . ILE A 1 279 ? 16.812 -8.156 -23.203 1 98.06 279 ILE A O 1
ATOM 2254 N N . ASP A 1 280 ? 19.016 -8.641 -23.484 1 96.81 280 ASP A N 1
ATOM 2255 C CA . ASP A 1 280 ? 19.344 -7.316 -23.984 1 96.81 280 ASP A CA 1
ATOM 2256 C C . ASP A 1 280 ? 18.562 -6.996 -25.266 1 96.81 280 ASP A C 1
ATOM 2258 O O . ASP A 1 280 ? 18.094 -5.871 -25.438 1 96.81 280 ASP A O 1
ATOM 2262 N N . ALA A 1 281 ? 18.469 -7.941 -26.094 1 96.56 281 ALA A N 1
ATOM 2263 C CA . ALA A 1 281 ? 17.703 -7.758 -27.328 1 96.56 281 ALA A CA 1
ATOM 2264 C C . ALA A 1 281 ? 16.234 -7.445 -27.031 1 96.56 281 ALA A C 1
ATOM 2266 O O . ALA A 1 281 ? 15.633 -6.602 -27.688 1 96.56 281 ALA A O 1
ATOM 2267 N N . MET A 1 282 ? 15.672 -8.125 -26.047 1 97.44 282 MET A N 1
ATOM 2268 C CA . MET A 1 282 ? 14.281 -7.895 -25.672 1 97.44 282 MET A CA 1
ATOM 2269 C C . MET A 1 282 ? 14.102 -6.516 -25.062 1 97.44 282 MET A C 1
ATOM 2271 O O . MET A 1 282 ? 13.086 -5.852 -25.297 1 97.44 282 MET A O 1
ATOM 2275 N N . ILE A 1 283 ? 15.031 -6.059 -24.266 1 96.94 283 ILE A N 1
ATOM 2276 C CA . ILE A 1 283 ? 14.992 -4.734 -23.656 1 96.94 283 ILE A CA 1
ATOM 2277 C C . ILE A 1 283 ? 15.023 -3.666 -24.75 1 96.94 283 ILE A C 1
ATOM 2279 O O . ILE A 1 283 ? 14.32 -2.66 -24.656 1 96.94 283 ILE A O 1
ATOM 2283 N N . ALA A 1 284 ? 15.766 -3.889 -25.812 1 94.94 284 ALA A N 1
ATOM 2284 C CA . ALA A 1 284 ? 15.945 -2.932 -26.906 1 94.94 284 ALA A CA 1
ATOM 2285 C C . ALA A 1 284 ? 14.742 -2.943 -27.844 1 94.94 284 ALA A C 1
ATOM 2287 O O . ALA A 1 284 ? 14.547 -2.002 -28.625 1 94.94 284 ALA A O 1
ATOM 2288 N N . ASP A 1 285 ? 13.969 -4.012 -27.828 1 94.75 285 ASP A N 1
ATOM 2289 C CA . ASP A 1 285 ? 12.867 -4.215 -28.766 1 94.75 285 ASP A CA 1
ATOM 2290 C C . ASP A 1 285 ? 11.602 -3.516 -28.266 1 94.75 285 ASP A C 1
ATOM 2292 O O . ASP A 1 285 ? 10.945 -3.986 -27.344 1 94.75 285 ASP A O 1
ATOM 2296 N N . THR A 1 286 ? 11.148 -2.498 -28.875 1 90.69 286 THR A N 1
ATOM 2297 C CA . THR A 1 286 ? 10.023 -1.664 -28.453 1 90.69 286 THR A CA 1
ATOM 2298 C C . THR A 1 286 ? 8.703 -2.398 -28.656 1 90.69 286 THR A C 1
ATOM 2300 O O . THR A 1 286 ? 7.668 -1.972 -28.141 1 90.69 286 THR A O 1
ATOM 2303 N N . THR A 1 287 ? 8.75 -3.457 -29.344 1 93.06 287 THR A N 1
ATOM 2304 C CA . THR A 1 287 ? 7.523 -4.211 -29.578 1 93.06 287 THR A CA 1
ATOM 2305 C C . THR A 1 287 ? 7.254 -5.172 -28.422 1 93.06 287 THR A C 1
ATOM 2307 O O . THR A 1 287 ? 6.152 -5.703 -28.281 1 93.06 287 THR A O 1
ATOM 2310 N N . VAL A 1 288 ? 8.266 -5.387 -27.609 1 94.69 288 VAL A N 1
ATOM 2311 C CA . VAL A 1 288 ? 8.125 -6.25 -26.453 1 94.69 288 VAL A CA 1
ATOM 2312 C C . VAL A 1 288 ? 7.43 -5.488 -25.328 1 94.69 288 VAL A C 1
ATOM 2314 O O . VAL A 1 288 ? 7.734 -4.32 -25.078 1 94.69 288 VAL A O 1
ATOM 2317 N N . ASN A 1 289 ? 6.445 -6.152 -24.688 1 94.88 289 ASN A N 1
ATOM 2318 C CA . ASN A 1 289 ? 5.879 -5.586 -23.469 1 94.88 289 ASN A CA 1
ATOM 2319 C C . ASN A 1 289 ? 6.922 -5.5 -22.359 1 94.88 289 ASN A C 1
ATOM 2321 O O . ASN A 1 289 ? 7.215 -6.5 -21.703 1 94.88 289 ASN A O 1
ATOM 2325 N N . GLN A 1 290 ? 7.367 -4.371 -22.094 1 95.75 290 GLN A N 1
ATOM 2326 C CA . GLN A 1 290 ? 8.492 -4.188 -21.188 1 95.75 290 GLN A CA 1
ATOM 2327 C C . GLN A 1 290 ? 8.086 -4.484 -19.75 1 95.75 290 GLN A C 1
ATOM 2329 O O . GLN A 1 290 ? 8.906 -4.938 -18.938 1 95.75 290 GLN A O 1
ATOM 2334 N N . GLN A 1 291 ? 6.859 -4.207 -19.453 1 95.62 291 GLN A N 1
ATOM 2335 C CA . GLN A 1 291 ? 6.43 -4.477 -18.094 1 95.62 291 GLN A CA 1
ATOM 2336 C C . GLN A 1 291 ? 6.324 -5.977 -17.828 1 95.62 291 GLN A C 1
ATOM 2338 O O . GLN A 1 291 ? 6.621 -6.441 -16.734 1 95.62 291 GLN A O 1
ATOM 2343 N N . GLU A 1 292 ? 5.922 -6.707 -18.812 1 95.38 292 GLU A N 1
ATOM 2344 C CA . GLU A 1 292 ? 5.941 -8.164 -18.672 1 95.38 292 GLU A CA 1
ATOM 2345 C C . GLU A 1 292 ? 7.371 -8.688 -18.562 1 95.38 292 GLU A C 1
ATOM 2347 O O . GLU A 1 292 ? 7.648 -9.578 -17.766 1 95.38 292 GLU A O 1
ATOM 2352 N N . LEU A 1 293 ? 8.211 -8.164 -19.391 1 97.31 293 LEU A N 1
ATOM 2353 C CA . LEU A 1 293 ? 9.617 -8.539 -19.312 1 97.31 293 LEU A CA 1
ATOM 2354 C C . LEU A 1 293 ? 10.18 -8.258 -17.922 1 97.31 293 LEU A C 1
ATOM 2356 O O . LEU A 1 293 ? 10.836 -9.117 -17.328 1 97.31 293 LEU A O 1
ATOM 2360 N N . ILE A 1 294 ? 9.898 -7.074 -17.406 1 97.31 294 ILE A N 1
ATOM 2361 C CA . ILE A 1 294 ? 10.359 -6.672 -16.078 1 97.31 294 ILE A CA 1
ATOM 2362 C C . ILE A 1 294 ? 9.844 -7.652 -15.031 1 97.31 294 ILE A C 1
ATOM 2364 O O . ILE A 1 294 ? 10.594 -8.062 -14.141 1 97.31 294 ILE A O 1
ATOM 2368 N N . SER A 1 295 ? 8.641 -8.039 -15.219 1 96 295 SER A N 1
ATOM 2369 C CA . SER A 1 295 ? 8.039 -8.961 -14.258 1 96 295 SER A CA 1
ATOM 2370 C C . SER A 1 295 ? 8.805 -10.289 -14.211 1 96 295 SER A C 1
ATOM 2372 O O . SER A 1 295 ? 8.914 -10.906 -13.156 1 96 295 SER A O 1
ATOM 2374 N N . ARG A 1 296 ? 9.367 -10.727 -15.281 1 95.88 296 ARG A N 1
ATOM 2375 C CA . ARG A 1 296 ? 10.156 -11.953 -15.344 1 95.88 296 ARG A CA 1
ATOM 2376 C C . ARG A 1 296 ? 11.586 -11.703 -14.891 1 95.88 296 ARG A C 1
ATOM 2378 O O . ARG A 1 296 ? 12.172 -12.516 -14.172 1 95.88 296 ARG A O 1
ATOM 2385 N N . LEU A 1 297 ? 12.102 -10.602 -15.258 1 96.19 297 LEU A N 1
ATOM 2386 C CA . LEU A 1 297 ? 13.492 -10.25 -14.977 1 96.19 297 LEU A CA 1
ATOM 2387 C C . LEU A 1 297 ? 13.727 -10.102 -13.477 1 96.19 297 LEU A C 1
ATOM 2389 O O . LEU A 1 297 ? 14.828 -10.367 -12.992 1 96.19 297 LEU A O 1
ATOM 2393 N N . LYS A 1 298 ? 12.711 -9.711 -12.781 1 95.31 298 LYS A N 1
ATOM 2394 C CA . LYS A 1 298 ? 12.828 -9.539 -11.336 1 95.31 298 LYS A CA 1
ATOM 2395 C C . LYS A 1 298 ? 13.328 -10.812 -10.664 1 95.31 298 LYS A C 1
ATOM 2397 O O . LYS A 1 298 ? 14.125 -10.758 -9.727 1 95.31 298 LYS A O 1
ATOM 2402 N N . PHE A 1 299 ? 12.969 -11.93 -11.18 1 92.88 299 PHE A N 1
ATOM 2403 C CA . PHE A 1 299 ? 13.359 -13.211 -10.602 1 92.88 299 PHE A CA 1
ATOM 2404 C C . PHE A 1 299 ? 14.703 -13.664 -11.164 1 92.88 299 PHE A C 1
ATOM 2406 O O . PHE A 1 299 ? 15.523 -14.234 -10.438 1 92.88 299 PHE A O 1
ATOM 2413 N N . ILE A 1 300 ? 14.883 -13.336 -12.352 1 94.88 300 ILE A N 1
ATOM 2414 C CA . ILE A 1 300 ? 16.094 -13.758 -13.039 1 94.88 300 ILE A CA 1
ATOM 2415 C C . ILE A 1 300 ? 17.297 -13 -12.477 1 94.88 300 ILE A C 1
ATOM 2417 O O . ILE A 1 300 ? 18.359 -13.586 -12.25 1 94.88 300 ILE A O 1
ATOM 2421 N N . ALA A 1 301 ? 17.094 -11.695 -12.219 1 94.69 301 ALA A N 1
ATOM 2422 C CA . ALA A 1 301 ? 18.203 -10.812 -11.914 1 94.69 301 ALA A CA 1
ATOM 2423 C C . ALA A 1 301 ? 18.469 -10.766 -10.414 1 94.69 301 ALA A C 1
ATOM 2425 O O . ALA A 1 301 ? 19.438 -10.148 -9.969 1 94.69 301 ALA A O 1
ATOM 2426 N N . ARG A 1 302 ? 17.625 -11.367 -9.633 1 92 302 ARG A N 1
ATOM 2427 C CA . ARG A 1 302 ? 17.766 -11.32 -8.18 1 92 302 ARG A CA 1
ATOM 2428 C C . ARG A 1 302 ? 19.109 -11.883 -7.738 1 92 302 ARG A C 1
ATOM 2430 O O . ARG A 1 302 ? 19.5 -12.969 -8.164 1 92 302 ARG A O 1
ATOM 2437 N N . LEU A 1 303 ? 19.766 -11.031 -6.859 1 90.19 303 LEU A N 1
ATOM 2438 C CA . LEU A 1 303 ? 21.062 -11.445 -6.348 1 90.19 303 LEU A CA 1
ATOM 2439 C C . LEU A 1 303 ? 20.953 -11.938 -4.91 1 90.19 303 LEU A C 1
ATOM 2441 O O . LEU A 1 303 ? 20.422 -11.234 -4.047 1 90.19 303 LEU A O 1
ATOM 2445 N N . GLY A 1 304 ? 20.781 -13.164 -4.621 1 76.75 304 GLY A N 1
ATOM 2446 C CA . GLY A 1 304 ? 20.672 -13.734 -3.291 1 76.75 304 GLY A CA 1
ATOM 2447 C C . GLY A 1 304 ? 22 -14.086 -2.67 1 76.75 304 GLY A C 1
ATOM 2448 O O . GLY A 1 304 ? 23.016 -13.461 -2.973 1 76.75 304 GLY A O 1
ATOM 2449 N N . TYR A 1 305 ? 21.984 -14.898 -1.75 1 72.75 305 TYR A N 1
ATOM 2450 C CA . TYR A 1 305 ? 23.141 -15.281 -0.944 1 72.75 305 TYR A CA 1
ATOM 2451 C C . TYR A 1 305 ? 24.219 -15.922 -1.807 1 72.75 305 TYR A C 1
ATOM 2453 O O . TYR A 1 305 ? 25.391 -15.953 -1.424 1 72.75 305 TYR A O 1
ATOM 2461 N N . LYS A 1 306 ? 23.844 -16.328 -3.055 1 78.62 306 LYS A N 1
ATOM 2462 C CA . LYS A 1 306 ? 24.828 -16.984 -3.908 1 78.62 306 LYS A CA 1
ATOM 2463 C C . LYS A 1 306 ? 25.406 -16.031 -4.941 1 78.62 306 LYS A C 1
ATOM 2465 O O . LYS A 1 306 ? 26.016 -16.453 -5.922 1 78.62 306 LYS A O 1
ATOM 2470 N N . ALA A 1 307 ? 25.219 -14.797 -4.676 1 86.69 307 ALA A N 1
ATOM 2471 C CA . ALA A 1 307 ? 25.672 -13.797 -5.637 1 86.69 307 ALA A CA 1
ATOM 2472 C C . ALA A 1 307 ? 27.188 -13.852 -5.812 1 86.69 307 ALA A C 1
ATOM 2474 O O . ALA A 1 307 ? 27.703 -13.617 -6.91 1 86.69 307 ALA A O 1
ATOM 2475 N N . GLU A 1 308 ? 27.875 -14.195 -4.781 1 83.19 308 GLU A N 1
ATOM 2476 C CA . GLU A 1 308 ? 29.344 -14.219 -4.812 1 83.19 308 GLU A CA 1
ATOM 2477 C C . GLU A 1 308 ? 29.859 -15.359 -5.688 1 83.19 308 GLU A C 1
ATOM 2479 O O . GLU A 1 308 ? 30.984 -15.32 -6.164 1 83.19 308 GLU A O 1
ATOM 2484 N N . GLU A 1 309 ? 29.016 -16.344 -5.914 1 87.75 309 GLU A N 1
ATOM 2485 C CA . GLU A 1 309 ? 29.422 -17.5 -6.695 1 87.75 309 GLU A CA 1
ATOM 2486 C C . GLU A 1 309 ? 29.188 -17.281 -8.188 1 87.75 309 GLU A C 1
ATOM 2488 O O . GLU A 1 309 ? 29.656 -18.047 -9.023 1 87.75 309 GLU A O 1
ATOM 2493 N N . LEU A 1 310 ? 28.609 -16.266 -8.531 1 90.94 310 LEU A N 1
ATOM 2494 C CA . LEU A 1 310 ? 28.281 -16 -9.93 1 90.94 310 LEU A CA 1
ATOM 2495 C C . LEU A 1 310 ? 29.516 -15.492 -10.68 1 90.94 310 LEU A C 1
ATOM 2497 O O . LEU A 1 310 ? 30.328 -14.75 -10.117 1 90.94 310 LEU A O 1
ATOM 2501 N N . PRO A 1 311 ? 29.641 -15.945 -11.953 1 91.44 311 PRO A N 1
ATOM 2502 C CA . PRO A 1 311 ? 30.672 -15.297 -12.773 1 91.44 311 PRO A CA 1
ATOM 2503 C C . PRO A 1 311 ? 30.5 -13.781 -12.836 1 91.44 311 PRO A C 1
ATOM 2505 O O . PRO A 1 311 ? 29.375 -13.281 -12.859 1 91.44 311 PRO A O 1
ATOM 2508 N N . GLU A 1 312 ? 31.594 -13.062 -12.875 1 89 312 GLU A N 1
ATOM 2509 C CA . GLU A 1 312 ? 31.594 -11.602 -12.852 1 89 312 GLU A CA 1
ATOM 2510 C C . GLU A 1 312 ? 30.719 -11.031 -13.953 1 89 312 GLU A C 1
ATOM 2512 O O . GLU A 1 312 ? 29.969 -10.07 -13.727 1 89 312 GLU A O 1
ATOM 2517 N N . PHE A 1 313 ? 30.828 -11.633 -15.109 1 90.25 313 PHE A N 1
ATOM 2518 C CA . PHE A 1 313 ? 30.047 -11.164 -16.25 1 90.25 313 PHE A CA 1
ATOM 2519 C C . PHE A 1 313 ? 28.562 -11.172 -15.914 1 90.25 313 PHE A C 1
ATOM 2521 O O . PHE A 1 313 ? 27.875 -10.164 -16.109 1 90.25 313 PHE A O 1
ATOM 2528 N N . TRP A 1 314 ? 28.062 -12.305 -15.414 1 93.75 314 TRP A N 1
ATOM 2529 C CA . TRP A 1 314 ? 26.625 -12.453 -15.148 1 93.75 314 TRP A CA 1
ATOM 2530 C C . TRP A 1 314 ? 26.203 -11.586 -13.969 1 93.75 314 TRP A C 1
ATOM 2532 O O . TRP A 1 314 ? 25.125 -11.008 -13.969 1 93.75 314 TRP A O 1
ATOM 2542 N N . PHE A 1 315 ? 27.047 -11.477 -12.953 1 92.94 315 PHE A N 1
ATOM 2543 C CA . PHE A 1 315 ? 26.797 -10.578 -11.828 1 92.94 315 PHE A CA 1
ATOM 2544 C C . PHE A 1 315 ? 26.562 -9.156 -12.312 1 92.94 315 PHE A C 1
ATOM 2546 O O . PHE A 1 315 ? 25.562 -8.523 -11.953 1 92.94 315 PHE A O 1
ATOM 2553 N N . ASN A 1 316 ? 27.453 -8.695 -13.148 1 91.81 316 ASN A N 1
ATOM 2554 C CA . ASN A 1 316 ? 27.359 -7.336 -13.656 1 91.81 316 ASN A CA 1
ATOM 2555 C C . ASN A 1 316 ? 26.094 -7.133 -14.492 1 91.81 316 ASN A C 1
ATOM 2557 O O . ASN A 1 316 ? 25.453 -6.078 -14.414 1 91.81 316 ASN A O 1
ATOM 2561 N N . LYS A 1 317 ? 25.781 -8.148 -15.305 1 93.06 317 LYS A N 1
ATOM 2562 C CA . LYS A 1 317 ? 24.547 -8.078 -16.094 1 93.06 317 LYS A CA 1
ATOM 2563 C C . LYS A 1 317 ? 23.328 -7.992 -15.18 1 93.06 317 LYS A C 1
ATOM 2565 O O . LYS A 1 317 ? 22.422 -7.191 -15.422 1 93.06 317 LYS A O 1
ATOM 2570 N N . CYS A 1 318 ? 23.328 -8.812 -14.109 1 95 318 CYS A N 1
ATOM 2571 C CA . CYS A 1 318 ? 22.219 -8.805 -13.172 1 95 318 CYS A CA 1
ATOM 2572 C C . CYS A 1 318 ? 22.078 -7.438 -12.5 1 95 318 CYS A C 1
ATOM 2574 O O . CYS A 1 318 ? 20.969 -6.934 -12.328 1 95 318 CYS A O 1
ATOM 2576 N N . VAL A 1 319 ? 23.172 -6.801 -12.117 1 93.75 319 VAL A N 1
ATOM 2577 C CA . VAL A 1 319 ? 23.141 -5.453 -11.555 1 93.75 319 VAL A CA 1
ATOM 2578 C C . VAL A 1 319 ? 22.5 -4.492 -12.555 1 93.75 319 VAL A C 1
ATOM 2580 O O . VAL A 1 319 ? 21.641 -3.686 -12.18 1 93.75 319 VAL A O 1
ATOM 2583 N N . GLY A 1 320 ? 22.906 -4.621 -13.805 1 94.31 320 GLY A N 1
ATOM 2584 C CA . GLY A 1 320 ? 22.328 -3.797 -14.852 1 94.31 320 GLY A CA 1
ATOM 2585 C C . GLY A 1 320 ? 20.844 -4.012 -15.031 1 94.31 320 GLY A C 1
ATOM 2586 O O . GLY A 1 320 ? 20.094 -3.057 -15.242 1 94.31 320 GLY A O 1
ATOM 2587 N N . TYR A 1 321 ? 20.406 -5.289 -15 1 96.12 321 TYR A N 1
ATOM 2588 C CA . TYR A 1 321 ? 18.984 -5.598 -15.133 1 96.12 321 TYR A CA 1
ATOM 2589 C C . TYR A 1 321 ? 18.203 -5.066 -13.938 1 96.12 321 TYR A C 1
ATOM 2591 O O . TYR A 1 321 ? 17.078 -4.582 -14.094 1 96.12 321 TYR A O 1
ATOM 2599 N N . LEU A 1 322 ? 18.766 -5.168 -12.727 1 96.06 322 LEU A N 1
ATOM 2600 C CA . LEU A 1 322 ? 18.125 -4.621 -11.539 1 96.06 322 LEU A CA 1
ATOM 2601 C C . LEU A 1 322 ? 17.984 -3.105 -11.641 1 96.06 322 LEU A C 1
ATOM 2603 O O . LEU A 1 322 ? 16.984 -2.533 -11.219 1 96.06 322 LEU A O 1
ATOM 2607 N N . GLN A 1 323 ? 19.016 -2.41 -12.188 1 95.19 323 GLN A N 1
ATOM 2608 C CA . GLN A 1 323 ? 18.922 -0.982 -12.461 1 95.19 323 GLN A CA 1
ATOM 2609 C C . GLN A 1 323 ? 17.766 -0.688 -13.422 1 95.19 323 GLN A C 1
ATOM 2611 O O . GLN A 1 323 ? 16.953 0.206 -13.172 1 95.19 323 GLN A O 1
ATOM 2616 N N . TYR A 1 324 ? 17.719 -1.468 -14.531 1 95.25 324 TYR A N 1
ATOM 2617 C CA . TYR A 1 324 ? 16.656 -1.297 -15.523 1 95.25 324 TYR A CA 1
ATOM 2618 C C . TYR A 1 324 ? 15.289 -1.431 -14.883 1 95.25 324 TYR A C 1
ATOM 2620 O O . TYR A 1 324 ? 14.391 -0.631 -15.156 1 95.25 324 TYR A O 1
ATOM 2628 N N . ILE A 1 325 ? 15.109 -2.432 -14.039 1 96.75 325 ILE A N 1
ATOM 2629 C CA . ILE A 1 325 ? 13.852 -2.686 -13.352 1 96.75 325 ILE A CA 1
ATOM 2630 C C . ILE A 1 325 ? 13.508 -1.501 -12.453 1 96.75 325 ILE A C 1
ATOM 2632 O O . ILE A 1 325 ? 12.406 -0.956 -12.523 1 96.75 325 ILE A O 1
ATOM 2636 N N . ALA A 1 326 ? 14.461 -1.059 -11.625 1 96.12 326 ALA A N 1
ATOM 2637 C CA . ALA A 1 326 ? 14.242 0.034 -10.68 1 96.12 326 ALA A CA 1
ATOM 2638 C C . ALA A 1 326 ? 13.867 1.322 -11.406 1 96.12 326 ALA A C 1
ATOM 2640 O O . ALA A 1 326 ? 13.062 2.109 -10.906 1 96.12 326 ALA A O 1
ATOM 2641 N N . TYR A 1 327 ? 14.43 1.522 -12.602 1 94.38 327 TYR A N 1
ATOM 2642 C CA . TYR A 1 327 ? 14.211 2.74 -13.367 1 94.38 327 TYR A CA 1
ATOM 2643 C C . TYR A 1 327 ? 12.875 2.697 -14.094 1 94.38 327 TYR A C 1
ATOM 2645 O O . TYR A 1 327 ? 12.242 3.734 -14.305 1 94.38 327 TYR A O 1
ATOM 2653 N N . ASN A 1 328 ? 12.445 1.482 -14.438 1 94.81 328 ASN A N 1
ATOM 2654 C CA . ASN A 1 328 ? 11.453 1.47 -15.508 1 94.81 328 ASN A CA 1
ATOM 2655 C C . ASN A 1 328 ? 10.164 0.777 -15.078 1 94.81 328 ASN A C 1
ATOM 2657 O O . ASN A 1 328 ? 9.164 0.828 -15.789 1 94.81 328 ASN A O 1
ATOM 2661 N N . GLN A 1 329 ? 10.156 0.051 -13.945 1 95.06 329 GLN A N 1
ATOM 2662 C CA . GLN A 1 329 ? 8.883 -0.513 -13.508 1 95.06 329 GLN A CA 1
ATOM 2663 C C . GLN A 1 329 ? 7.848 0.583 -13.273 1 95.06 329 GLN A C 1
ATOM 2665 O O . GLN A 1 329 ? 8.141 1.593 -12.625 1 95.06 329 GLN A O 1
ATOM 2670 N N . THR A 1 330 ? 6.664 0.346 -13.727 1 90.38 330 THR A N 1
ATOM 2671 C CA . THR A 1 330 ? 5.613 1.358 -13.672 1 90.3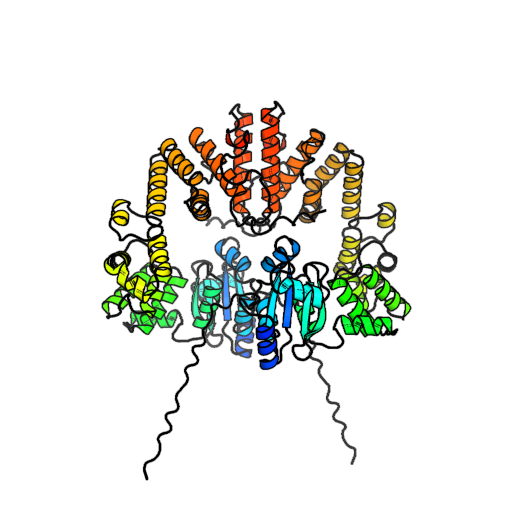8 330 THR A CA 1
ATOM 2672 C C . THR A 1 330 ? 5.156 1.584 -12.234 1 90.38 330 THR A C 1
ATOM 2674 O O . THR A 1 330 ? 4.914 2.723 -11.828 1 90.38 330 THR A O 1
ATOM 2677 N N . ASP A 1 331 ? 5.004 0.51 -11.508 1 88.19 331 ASP A N 1
ATOM 2678 C CA . ASP A 1 331 ? 4.664 0.648 -10.094 1 88.19 331 ASP A CA 1
ATOM 2679 C C . ASP A 1 331 ? 5.887 1.045 -9.273 1 88.19 331 ASP A C 1
ATOM 2681 O O . ASP A 1 331 ? 6.621 0.182 -8.789 1 88.19 331 ASP A O 1
ATOM 2685 N N . ARG A 1 332 ? 6.004 2.27 -9.062 1 88.62 332 ARG A N 1
ATOM 2686 C CA . ARG A 1 332 ? 7.18 2.799 -8.375 1 88.62 332 ARG A CA 1
ATOM 2687 C C . ARG A 1 332 ? 7.109 2.52 -6.879 1 88.62 332 ARG A C 1
ATOM 2689 O O . ARG A 1 332 ? 8.125 2.588 -6.18 1 88.62 332 ARG A O 1
ATOM 2696 N N . ASP A 1 333 ? 6.012 2.174 -6.387 1 87.62 333 ASP A N 1
ATOM 2697 C CA . ASP A 1 333 ? 5.82 2.018 -4.949 1 87.62 333 ASP A CA 1
ATOM 2698 C C . ASP A 1 333 ? 6.172 0.603 -4.5 1 87.62 333 ASP A C 1
ATOM 2700 O O . ASP A 1 333 ? 6.105 0.29 -3.309 1 87.62 333 ASP A O 1
ATOM 2704 N N . ASP A 1 334 ? 6.555 -0.232 -5.441 1 91.44 334 ASP A N 1
ATOM 2705 C CA . ASP A 1 334 ? 7.102 -1.536 -5.082 1 91.44 334 ASP A CA 1
ATOM 2706 C C . ASP A 1 334 ? 8.477 -1.396 -4.434 1 91.44 334 ASP A C 1
ATOM 2708 O O . ASP A 1 334 ? 9.477 -1.196 -5.129 1 91.44 334 ASP A O 1
ATOM 2712 N N . ALA A 1 335 ? 8.523 -1.586 -3.141 1 93.31 335 ALA A N 1
ATOM 2713 C CA . ALA A 1 335 ? 9.75 -1.351 -2.387 1 93.31 335 ALA A CA 1
ATOM 2714 C C . ALA A 1 335 ? 10.828 -2.369 -2.756 1 93.31 335 ALA A C 1
ATOM 2716 O O . ALA A 1 335 ? 12.023 -2.072 -2.691 1 93.31 335 ALA A O 1
ATOM 2717 N N . PHE A 1 336 ? 10.43 -3.508 -3.17 1 93.12 336 PHE A N 1
ATOM 2718 C CA . PHE A 1 336 ? 11.359 -4.605 -3.406 1 93.12 336 PHE A CA 1
ATOM 2719 C C . PHE A 1 336 ? 12.289 -4.285 -4.566 1 93.12 336 PHE A C 1
ATOM 2721 O O . PHE A 1 336 ? 13.477 -4.629 -4.535 1 93.12 336 PHE A O 1
ATOM 2728 N N . ILE A 1 337 ? 11.766 -3.652 -5.523 1 95.5 337 ILE A N 1
ATOM 2729 C CA . ILE A 1 337 ? 12.609 -3.406 -6.688 1 95.5 337 ILE A CA 1
ATOM 2730 C C . ILE A 1 337 ? 13.719 -2.428 -6.324 1 95.5 337 ILE A C 1
ATOM 2732 O O . ILE A 1 337 ? 14.852 -2.566 -6.789 1 95.5 337 ILE A O 1
ATOM 2736 N N . HIS A 1 338 ? 13.414 -1.487 -5.508 1 96.75 338 HIS A N 1
ATOM 2737 C CA . HIS A 1 338 ? 14.414 -0.516 -5.078 1 96.75 338 HIS A CA 1
ATOM 2738 C C . HIS A 1 338 ? 15.383 -1.128 -4.07 1 96.75 338 HIS A C 1
ATOM 2740 O O . HIS A 1 338 ? 16.578 -0.864 -4.121 1 96.75 338 HIS A O 1
ATOM 2746 N N . GLN A 1 339 ? 14.859 -1.908 -3.193 1 95.81 339 GLN A N 1
ATOM 2747 C CA . GLN A 1 339 ? 15.695 -2.572 -2.201 1 95.81 339 GLN A CA 1
ATOM 2748 C C . GLN A 1 339 ? 16.672 -3.533 -2.863 1 95.81 339 GLN A C 1
ATOM 2750 O O . GLN A 1 339 ? 17.859 -3.578 -2.494 1 95.81 339 GLN A O 1
ATOM 2755 N N . GLU A 1 340 ? 16.203 -4.371 -3.793 1 95.12 340 GLU A N 1
ATOM 2756 C CA . GLU A 1 340 ? 17.078 -5.305 -4.5 1 95.12 340 GLU A CA 1
ATOM 2757 C C . GLU A 1 340 ? 18.172 -4.57 -5.254 1 95.12 340 GLU A C 1
ATOM 2759 O O . GLU A 1 340 ? 19.328 -5.02 -5.285 1 95.12 340 GLU A O 1
ATOM 2764 N N . TYR A 1 341 ? 17.797 -3.49 -5.863 1 96.38 341 TYR A N 1
ATOM 2765 C CA . TYR A 1 341 ? 18.781 -2.684 -6.582 1 96.38 341 TYR A CA 1
ATOM 2766 C C . TYR A 1 341 ? 19.797 -2.09 -5.625 1 96.38 341 TYR A C 1
ATOM 2768 O O . TYR A 1 341 ? 21 -2.17 -5.871 1 96.38 341 TYR A O 1
ATOM 2776 N N . ALA A 1 342 ? 19.344 -1.533 -4.52 1 96.38 342 ALA A N 1
ATOM 2777 C CA . ALA A 1 342 ? 20.25 -0.988 -3.51 1 96.38 342 ALA A CA 1
ATOM 2778 C C . ALA A 1 342 ? 21.188 -2.066 -2.975 1 96.38 342 ALA A C 1
ATOM 2780 O O . ALA A 1 342 ? 22.391 -1.836 -2.832 1 96.38 342 ALA A O 1
ATOM 2781 N N . ALA A 1 343 ? 20.641 -3.234 -2.672 1 94.25 343 ALA A N 1
ATOM 2782 C CA . ALA A 1 343 ? 21.438 -4.348 -2.176 1 94.25 343 ALA A CA 1
ATOM 2783 C C . ALA A 1 343 ? 22.516 -4.746 -3.186 1 94.25 343 ALA A C 1
ATOM 2785 O O . ALA A 1 343 ? 23.656 -5.031 -2.812 1 94.25 343 ALA A O 1
ATOM 2786 N N . ALA A 1 344 ? 22.125 -4.777 -4.43 1 93.69 344 ALA A N 1
ATOM 2787 C CA . ALA A 1 344 ? 23.078 -5.086 -5.492 1 93.69 344 ALA A CA 1
ATOM 2788 C C . ALA A 1 344 ? 24.203 -4.055 -5.531 1 93.69 344 ALA A C 1
ATOM 2790 O O . ALA A 1 344 ? 25.375 -4.41 -5.695 1 93.69 344 ALA A O 1
ATOM 2791 N N . LEU A 1 345 ? 23.844 -2.789 -5.41 1 93.69 345 LEU A N 1
ATOM 2792 C CA . LEU A 1 345 ? 24.828 -1.721 -5.426 1 93.69 345 LEU A CA 1
ATOM 2793 C C . LEU A 1 345 ? 25.781 -1.851 -4.242 1 93.69 345 LEU A C 1
ATOM 2795 O O . LEU A 1 345 ? 26.984 -1.597 -4.375 1 93.69 345 LEU A O 1
ATOM 2799 N N . GLU A 1 346 ? 25.281 -2.223 -3.113 1 91.5 346 GLU A N 1
ATOM 2800 C CA . GLU A 1 346 ? 26.156 -2.484 -1.973 1 91.5 346 GLU A CA 1
ATOM 2801 C C . GLU A 1 346 ? 27.156 -3.594 -2.285 1 91.5 346 GLU A C 1
ATOM 2803 O O . GLU A 1 346 ? 28.328 -3.496 -1.928 1 91.5 346 GLU A O 1
ATOM 2808 N N . MET A 1 347 ? 26.641 -4.656 -2.889 1 90.12 347 MET A N 1
ATOM 2809 C CA . MET A 1 347 ? 27.516 -5.766 -3.256 1 90.12 347 MET A CA 1
ATOM 2810 C C . MET A 1 347 ? 28.625 -5.297 -4.203 1 90.12 347 MET A C 1
ATOM 2812 O O . MET A 1 347 ? 29.781 -5.703 -4.062 1 90.12 347 MET A O 1
ATOM 2816 N N . VAL A 1 348 ? 28.234 -4.457 -5.199 1 89.56 348 VAL A N 1
ATOM 2817 C CA . VAL A 1 348 ? 29.219 -3.898 -6.129 1 89.56 348 VAL A CA 1
ATOM 2818 C C . VAL A 1 348 ? 30.281 -3.129 -5.359 1 89.56 348 VAL A C 1
ATOM 2820 O O . VAL A 1 348 ? 31.484 -3.316 -5.59 1 89.56 348 VAL A O 1
ATOM 2823 N N . LEU A 1 349 ? 29.875 -2.283 -4.449 1 88.69 349 LEU A N 1
ATOM 2824 C CA . LEU A 1 349 ? 30.781 -1.446 -3.68 1 88.69 349 LEU A CA 1
ATOM 2825 C C . LEU A 1 349 ? 31.688 -2.299 -2.803 1 88.69 349 LEU A C 1
ATOM 2827 O O . LEU A 1 349 ? 32.875 -1.991 -2.645 1 88.69 349 LEU A O 1
ATOM 2831 N N . ARG A 1 350 ? 31.172 -3.34 -2.26 1 84.44 350 ARG A N 1
ATOM 2832 C CA . ARG A 1 350 ? 31.984 -4.246 -1.457 1 84.44 350 ARG A CA 1
ATOM 2833 C C . ARG A 1 350 ? 33.062 -4.938 -2.312 1 84.44 350 ARG A C 1
ATOM 2835 O O . ARG A 1 350 ? 34.188 -5.137 -1.868 1 84.44 350 ARG A O 1
ATOM 2842 N N . LYS A 1 351 ? 32.688 -5.281 -3.492 1 82.38 351 LYS A N 1
ATOM 2843 C CA . LYS A 1 351 ? 33.625 -5.934 -4.41 1 82.38 351 LYS A CA 1
ATOM 2844 C C . LYS A 1 351 ? 34.719 -4.969 -4.867 1 82.38 351 LYS A C 1
ATOM 2846 O O . LYS A 1 351 ? 35.844 -5.379 -5.129 1 82.38 351 LYS A O 1
ATOM 2851 N N . LEU A 1 352 ? 34.344 -3.715 -5.012 1 77.62 352 LEU A N 1
ATOM 2852 C CA . LEU A 1 352 ? 35.281 -2.695 -5.422 1 77.62 352 LEU A CA 1
ATOM 2853 C C . LEU A 1 352 ? 36.375 -2.498 -4.355 1 77.62 352 LEU A C 1
ATOM 2855 O O . LEU A 1 352 ? 37.531 -2.213 -4.68 1 77.62 352 LEU A O 1
ATOM 2859 N N . ASN A 1 353 ? 35.969 -2.477 -3.092 1 68.19 353 ASN A N 1
ATOM 2860 C CA . ASN A 1 353 ? 36.969 -2.451 -2.039 1 68.19 353 ASN A CA 1
ATOM 2861 C C . ASN A 1 353 ? 38 -3.578 -2.209 1 68.19 353 ASN A C 1
ATOM 2863 O O . ASN A 1 353 ? 39.125 -3.475 -1.739 1 68.19 353 ASN A O 1
ATOM 2867 N N . GLY A 1 354 ? 37.719 -4.48 -3.156 1 60.78 354 GLY A N 1
ATOM 2868 C CA . GLY A 1 354 ? 38.594 -5.617 -3.467 1 60.78 354 GLY A CA 1
ATOM 2869 C C . GLY A 1 354 ? 39.219 -5.523 -4.84 1 60.78 354 GLY A C 1
ATOM 2870 O O . GLY A 1 354 ? 39.75 -6.508 -5.348 1 60.78 354 GLY A O 1
ATOM 2871 N N . LYS A 1 355 ? 39.188 -4.398 -5.523 1 67 355 LYS A N 1
ATOM 2872 C CA . LYS A 1 355 ? 39.875 -4.043 -6.758 1 67 355 LYS A CA 1
ATOM 2873 C C . LYS A 1 355 ? 39.062 -4.449 -7.984 1 67 355 LYS A C 1
ATOM 2875 O O . LYS A 1 355 ? 39.625 -4.629 -9.07 1 67 355 LYS A O 1
ATOM 2880 N N . ALA A 1 356 ? 37.75 -4.746 -7.902 1 66.19 356 ALA A N 1
ATOM 2881 C CA . ALA A 1 356 ? 36.938 -5.047 -9.07 1 66.19 356 ALA A CA 1
ATOM 2882 C C . ALA A 1 356 ? 36.469 -3.77 -9.773 1 66.19 356 ALA A C 1
ATOM 2884 O O . ALA A 1 356 ? 36.344 -2.723 -9.133 1 66.19 356 ALA A O 1
ATOM 2885 N N . PRO A 1 357 ? 36.375 -3.82 -11.117 1 68.75 357 PRO A N 1
ATOM 2886 C CA . PRO A 1 357 ? 35.875 -2.633 -11.828 1 68.75 357 PRO A CA 1
ATOM 2887 C C . PRO A 1 357 ? 34.406 -2.371 -11.602 1 68.75 357 PRO A C 1
ATOM 2889 O O . PRO A 1 357 ? 33.656 -3.293 -11.273 1 68.75 357 PRO A O 1
ATOM 2892 N N . ILE A 1 358 ? 34.031 -1.063 -11.648 1 75.12 358 ILE A N 1
ATOM 2893 C CA . ILE A 1 358 ? 32.625 -0.662 -11.586 1 75.12 358 ILE A CA 1
ATOM 2894 C C . ILE A 1 358 ? 31.875 -1.174 -12.82 1 75.12 358 ILE A C 1
ATOM 2896 O O . ILE A 1 358 ? 32.344 -1.002 -13.945 1 75.12 358 ILE A O 1
ATOM 2900 N N . PRO A 1 359 ? 30.766 -1.889 -12.664 1 70.44 359 PRO A N 1
ATOM 2901 C CA . PRO A 1 359 ? 29.969 -2.312 -13.812 1 70.44 359 PRO A CA 1
ATOM 2902 C C . PRO A 1 359 ? 29.641 -1.159 -14.758 1 70.44 359 PRO A C 1
ATOM 2904 O O . PRO A 1 359 ? 29.312 -0.058 -14.297 1 70.44 359 PRO A O 1
ATOM 2907 N N . ALA A 1 360 ? 29.672 -1.352 -16.094 1 67.12 360 ALA A N 1
ATOM 2908 C CA . ALA A 1 360 ? 29.5 -0.331 -17.125 1 67.12 360 ALA A CA 1
ATOM 2909 C C . ALA A 1 360 ? 28.156 0.365 -17 1 67.12 360 ALA A C 1
ATOM 2911 O O . ALA A 1 360 ? 28.047 1.57 -17.234 1 67.12 360 ALA A O 1
ATOM 2912 N N . CYS A 1 361 ? 27.156 -0.298 -16.594 1 70.81 361 CYS A N 1
ATOM 2913 C CA . CYS A 1 361 ? 25.812 0.25 -16.484 1 70.81 361 CYS A CA 1
ATOM 2914 C C . CYS A 1 361 ? 25.75 1.374 -15.461 1 70.81 361 CYS A C 1
ATOM 2916 O O . CYS A 1 361 ? 24.859 2.221 -15.508 1 70.81 361 CYS A O 1
ATOM 2918 N N . LEU A 1 362 ? 26.703 1.431 -14.492 1 80.5 362 LEU A N 1
ATOM 2919 C CA . LEU A 1 362 ? 26.688 2.418 -13.422 1 80.5 362 LEU A CA 1
ATOM 2920 C C . LEU A 1 362 ? 27.562 3.615 -13.766 1 80.5 362 LEU A C 1
ATOM 2922 O O . LEU A 1 362 ? 27.578 4.609 -13.039 1 80.5 362 LEU A O 1
ATOM 2926 N N . SER A 1 363 ? 28.25 3.506 -14.891 1 77.38 363 SER A N 1
ATOM 2927 C CA . SER A 1 363 ? 29.156 4.574 -15.281 1 77.38 363 SER A CA 1
ATOM 2928 C C . SER A 1 363 ? 28.625 5.336 -16.484 1 77.38 363 SER A C 1
ATOM 2930 O O . SER A 1 363 ? 29.203 6.355 -16.891 1 77.38 363 SER A O 1
ATOM 2932 N N . THR A 1 364 ? 27.562 4.809 -17.125 1 78.25 364 THR A N 1
ATOM 2933 C CA . THR A 1 364 ? 26.984 5.43 -18.312 1 78.25 364 THR A CA 1
ATOM 2934 C C . THR A 1 364 ? 25.469 5.555 -18.172 1 78.25 364 THR A C 1
ATOM 2936 O O . THR A 1 364 ? 24.859 4.867 -17.359 1 78.25 364 THR A O 1
ATOM 2939 N N . GLU A 1 365 ? 24.969 6.453 -18.906 1 84.69 365 GLU A N 1
ATOM 2940 C CA . GLU A 1 365 ? 23.516 6.566 -18.984 1 84.69 365 GLU A CA 1
ATOM 2941 C C . GLU A 1 365 ? 22.891 5.324 -19.609 1 84.69 365 GLU A C 1
ATOM 2943 O O . GLU A 1 365 ? 23.438 4.766 -20.562 1 84.69 365 GLU A O 1
ATOM 2948 N N . PRO A 1 366 ? 21.812 4.871 -19.109 1 87.44 366 PRO A N 1
ATOM 2949 C CA . PRO A 1 366 ? 21.156 3.703 -19.703 1 87.44 366 PRO A CA 1
ATOM 2950 C C . PRO A 1 366 ? 20.859 3.889 -21.188 1 87.44 366 PRO A C 1
ATOM 2952 O O . PRO A 1 366 ? 20.422 4.965 -21.609 1 87.44 366 PRO A O 1
ATOM 2955 N N . ALA A 1 367 ? 21.141 2.883 -21.922 1 85 367 ALA A N 1
ATOM 2956 C CA . ALA A 1 367 ? 20.891 2.916 -23.359 1 85 367 ALA A CA 1
ATOM 2957 C C . ALA A 1 367 ? 19.406 2.818 -23.656 1 85 367 ALA A C 1
ATOM 2959 O O . ALA A 1 367 ? 18.922 3.359 -24.672 1 85 367 ALA A O 1
ATOM 2960 N N . TYR A 1 368 ? 18.703 2.094 -22.828 1 89 368 TYR A N 1
ATOM 2961 C CA . TYR A 1 368 ? 17.281 1.864 -23.031 1 89 368 TYR A CA 1
ATOM 2962 C C . TYR A 1 368 ? 16.484 2.205 -21.766 1 89 368 TYR A C 1
ATOM 2964 O O . TYR A 1 368 ? 17.016 2.168 -20.656 1 89 368 TYR A O 1
ATOM 2972 N N . GLY A 1 369 ? 15.203 2.576 -22 1 90.81 369 GLY A N 1
ATOM 2973 C CA . GLY A 1 369 ? 14.352 2.932 -20.875 1 90.81 369 GLY A CA 1
ATOM 2974 C C . GLY A 1 369 ? 14.617 4.328 -20.344 1 90.81 369 GLY A C 1
ATOM 2975 O O . GLY A 1 369 ? 15.133 5.184 -21.062 1 90.81 369 GLY A O 1
ATOM 2976 N N . LYS A 1 370 ? 14.234 4.598 -19.125 1 91.25 370 LYS A N 1
ATOM 2977 C CA . LYS A 1 370 ? 14.391 5.906 -18.5 1 91.25 370 LYS A CA 1
ATOM 2978 C C . LYS A 1 370 ? 15.852 6.195 -18.172 1 91.25 370 LYS A C 1
ATOM 2980 O O . LYS A 1 370 ? 16.578 5.301 -17.75 1 91.25 370 LYS A O 1
ATOM 2985 N N . LYS A 1 371 ? 16.219 7.418 -18.25 1 90.5 371 LYS A N 1
ATOM 2986 C CA . LYS A 1 371 ? 17.594 7.824 -18.016 1 90.5 371 LYS A CA 1
ATOM 2987 C C . LYS A 1 371 ? 17.797 8.328 -16.594 1 90.5 371 LYS A C 1
ATOM 2989 O O . LYS A 1 371 ? 18.922 8.406 -16.109 1 90.5 371 LYS A O 1
ATOM 2994 N N . VAL A 1 372 ? 16.672 8.695 -16.047 1 88.12 372 VAL A N 1
ATOM 2995 C CA . VAL A 1 372 ? 16.75 9.273 -14.703 1 88.12 372 VAL A CA 1
ATOM 2996 C C . VAL A 1 372 ? 16.031 8.367 -13.703 1 88.12 372 VAL A C 1
ATOM 2998 O O . VAL A 1 372 ? 14.93 7.875 -13.984 1 88.12 372 VAL A O 1
ATOM 3001 N N . TYR A 1 373 ? 16.703 8.109 -12.664 1 91.94 373 TYR A N 1
ATOM 3002 C CA . TYR A 1 373 ? 16.141 7.32 -11.57 1 91.94 373 TYR A CA 1
ATOM 3003 C C . TYR A 1 373 ? 15.328 8.188 -10.625 1 91.94 373 TYR A C 1
ATOM 3005 O O . TYR A 1 373 ? 15.891 8.906 -9.789 1 91.94 373 TYR A O 1
ATOM 3013 N N . ASN A 1 374 ? 14.008 8.195 -10.758 1 86.88 374 ASN A N 1
ATOM 3014 C CA . ASN A 1 374 ? 13.148 8.984 -9.883 1 86.88 374 ASN A CA 1
ATOM 3015 C C . ASN A 1 374 ? 11.812 8.281 -9.633 1 86.88 374 ASN A C 1
ATOM 3017 O O . ASN A 1 374 ? 11.547 7.227 -10.203 1 86.88 374 ASN A O 1
ATOM 3021 N N . MET A 1 375 ? 11.07 8.883 -8.758 1 87.38 375 MET A N 1
ATOM 3022 C CA . MET A 1 375 ? 9.82 8.266 -8.312 1 87.38 375 MET A CA 1
ATOM 3023 C C . MET A 1 375 ? 8.617 8.906 -9 1 87.38 375 MET A C 1
ATOM 3025 O O . MET A 1 375 ? 7.477 8.688 -8.594 1 87.38 375 MET A O 1
ATOM 3029 N N . ARG A 1 376 ? 8.836 9.672 -9.977 1 82.81 376 ARG A N 1
ATOM 3030 C CA . ARG A 1 376 ? 7.734 10.328 -10.68 1 82.81 376 ARG A CA 1
ATOM 3031 C C . ARG A 1 376 ? 6.902 9.312 -11.461 1 82.81 376 ARG A C 1
ATOM 3033 O O . ARG A 1 376 ? 7.434 8.578 -12.297 1 82.81 376 ARG A O 1
ATOM 3040 N N . PRO A 1 377 ? 5.578 9.32 -11.234 1 79.44 377 PRO A N 1
ATOM 3041 C CA . PRO A 1 377 ? 4.742 8.375 -11.969 1 79.44 377 PRO A CA 1
ATOM 3042 C C . PRO A 1 377 ? 4.699 8.664 -13.469 1 79.44 377 PRO A C 1
ATOM 3044 O O . PRO A 1 377 ? 4.691 9.828 -13.875 1 79.44 377 PRO A O 1
ATOM 3047 N N . ASP A 1 378 ? 4.602 7.609 -14.219 1 78.56 378 ASP A N 1
ATOM 3048 C CA . ASP A 1 378 ? 4.543 7.75 -15.664 1 78.56 378 ASP A CA 1
ATOM 3049 C C . ASP A 1 378 ? 3.273 8.477 -16.094 1 78.56 378 ASP A C 1
ATOM 3051 O O . ASP A 1 378 ? 3.266 9.172 -17.125 1 78.56 378 ASP A O 1
ATOM 3055 N N . ALA A 1 379 ? 2.287 8.336 -15.305 1 76.12 379 ALA A N 1
ATOM 3056 C CA . ALA A 1 379 ? 0.982 8.891 -15.656 1 76.12 379 ALA A CA 1
ATOM 3057 C C . ALA A 1 379 ? 0.962 10.406 -15.477 1 76.12 379 ALA A C 1
ATOM 3059 O O . ALA A 1 379 ? 0.074 11.086 -16 1 76.12 379 ALA A O 1
ATOM 3060 N N . LEU A 1 380 ? 1.895 10.891 -14.727 1 79.25 380 LEU A N 1
ATOM 3061 C CA . LEU A 1 380 ? 1.93 12.328 -14.492 1 79.25 380 LEU A CA 1
ATOM 3062 C C . LEU A 1 380 ? 2.643 13.047 -15.625 1 79.25 380 LEU A C 1
ATOM 3064 O O . LEU A 1 380 ? 3.861 12.938 -15.773 1 79.25 380 LEU A O 1
ATOM 3068 N N . LYS A 1 381 ? 1.844 13.766 -16.312 1 77.19 381 LYS A N 1
ATOM 3069 C CA . LYS A 1 381 ? 2.396 14.5 -17.438 1 77.19 381 LYS A CA 1
ATOM 3070 C C . LYS A 1 381 ? 3.031 15.812 -16.984 1 77.19 381 LYS A C 1
ATOM 3072 O O . LYS A 1 381 ? 2.869 16.219 -15.836 1 77.19 381 LYS A O 1
ATOM 3077 N N . MET A 1 382 ? 3.881 16.297 -17.781 1 73.44 382 MET A N 1
ATOM 3078 C CA . MET A 1 382 ? 4.512 17.578 -17.469 1 73.44 382 MET A CA 1
ATOM 3079 C C . MET A 1 382 ? 3.527 18.734 -17.641 1 73.44 382 MET A C 1
ATOM 3081 O O . MET A 1 382 ? 2.729 18.734 -18.578 1 73.44 382 MET A O 1
ATOM 3085 N N . LYS A 1 383 ? 3.547 19.641 -16.672 1 74 383 LYS A N 1
ATOM 3086 C CA . LYS A 1 383 ? 2.713 20.844 -16.766 1 74 383 LYS A CA 1
ATOM 3087 C C . LYS A 1 383 ? 3.012 21.609 -18.062 1 74 383 LYS A C 1
ATOM 3089 O O . LYS A 1 383 ? 4.176 21.844 -18.391 1 74 383 LYS A O 1
ATOM 3094 N N . PRO A 1 384 ? 1.927 21.797 -18.812 1 73.31 384 PRO A N 1
ATOM 3095 C CA . PRO A 1 384 ? 2.158 22.562 -20.047 1 73.31 384 PRO A CA 1
ATOM 3096 C C . PRO A 1 384 ? 2.752 23.938 -19.781 1 73.31 384 PRO A C 1
ATOM 3098 O O . PRO A 1 384 ? 2.408 24.578 -18.781 1 73.31 384 PRO A O 1
ATOM 3101 N N . LYS A 1 385 ? 3.902 24.203 -20.469 1 65.38 385 LYS A N 1
ATOM 3102 C CA . LYS A 1 385 ? 4.516 25.531 -20.375 1 65.38 385 LYS A CA 1
ATOM 3103 C C . LYS A 1 385 ? 3.545 26.609 -20.828 1 65.38 385 LYS A C 1
ATOM 3105 O O . LYS A 1 385 ? 2.855 26.469 -21.828 1 65.38 385 LYS A O 1
ATOM 3110 N N . ARG A 1 386 ? 3.186 27.5 -19.953 1 48.66 386 ARG A N 1
ATOM 3111 C CA . ARG A 1 386 ? 2.359 28.625 -20.359 1 48.66 386 ARG A CA 1
ATOM 3112 C C . ARG A 1 386 ? 2.986 29.375 -21.531 1 48.66 386 ARG A C 1
ATOM 3114 O O . ARG A 1 386 ? 4.172 29.719 -21.484 1 48.66 386 ARG A O 1
ATOM 3121 N N . LYS A 1 387 ? 2.502 29.125 -22.719 1 43.34 387 LYS A N 1
ATOM 3122 C CA . LYS A 1 387 ? 2.939 30.078 -23.734 1 43.34 387 LYS A CA 1
ATOM 3123 C C . LYS A 1 387 ? 2.887 31.5 -23.203 1 43.34 387 LYS A C 1
ATOM 3125 O O . LYS A 1 387 ? 1.861 31.938 -22.672 1 43.34 387 LYS A O 1
ATOM 3130 N N . LYS A 1 388 ? 4.172 32 -23.188 1 27.94 388 LYS A N 1
ATOM 3131 C CA . LYS A 1 388 ? 4.227 33.469 -23.078 1 27.94 388 LYS A CA 1
ATOM 3132 C C . LYS A 1 388 ? 3.453 34.125 -24.203 1 27.94 388 LYS A C 1
ATOM 3134 O O . LYS A 1 388 ? 3.6 33.75 -25.375 1 27.94 388 LYS A O 1
ATOM 3139 N N . MET B 1 1 ? -64.562 -20.172 -18.969 1 28.42 1 MET B N 1
ATOM 3140 C CA . MET B 1 1 ? -64.062 -19.594 -17.703 1 28.42 1 MET B CA 1
ATOM 3141 C C . MET B 1 1 ? -62.562 -19.672 -17.609 1 28.42 1 MET B C 1
ATOM 3143 O O . MET B 1 1 ? -62.031 -20.547 -16.938 1 28.42 1 MET B O 1
ATOM 3147 N N . LYS B 1 2 ? -61.875 -19.406 -18.719 1 27.88 2 LYS B N 1
ATOM 3148 C CA . LYS B 1 2 ? -60.5 -19.516 -19.25 1 27.88 2 LYS B CA 1
ATOM 3149 C C . LYS B 1 2 ? -59.531 -18.625 -18.484 1 27.88 2 LYS B C 1
ATOM 3151 O O . LYS B 1 2 ? -59.594 -17.391 -18.609 1 27.88 2 LYS B O 1
ATOM 3156 N N . LYS B 1 3 ? -59.281 -19.094 -17.141 1 32.31 3 LYS B N 1
ATOM 3157 C CA . LYS B 1 3 ? -58.438 -18.469 -16.109 1 32.31 3 LYS B CA 1
ATOM 3158 C C . LYS B 1 3 ? -57.062 -18.109 -16.641 1 32.31 3 LYS B C 1
ATOM 3160 O O . LYS B 1 3 ? -56.375 -18.969 -17.203 1 32.31 3 LYS B O 1
ATOM 3165 N N . TYR B 1 4 ? -56.844 -16.844 -17.047 1 33 4 TYR B N 1
ATOM 3166 C CA . TYR B 1 4 ? -55.656 -16.141 -17.547 1 33 4 TYR B CA 1
ATOM 3167 C C . TYR B 1 4 ? -54.469 -16.328 -16.625 1 33 4 TYR B C 1
ATOM 3169 O O . TYR B 1 4 ? -54.531 -15.953 -15.445 1 33 4 TYR B O 1
ATOM 3177 N N . ILE B 1 5 ? -53.844 -17.5 -16.641 1 36.88 5 ILE B N 1
ATOM 3178 C CA . ILE B 1 5 ? -52.625 -17.828 -15.898 1 36.88 5 ILE B CA 1
ATOM 3179 C C . ILE B 1 5 ? -51.562 -16.75 -16.125 1 36.88 5 ILE B C 1
ATOM 3181 O O . ILE B 1 5 ? -51.125 -16.516 -17.266 1 36.88 5 ILE B O 1
ATOM 3185 N N . LEU B 1 6 ? -51.625 -15.641 -15.375 1 35.12 6 LEU B N 1
ATOM 3186 C CA . LEU B 1 6 ? -50.688 -14.516 -15.312 1 35.12 6 LEU B CA 1
ATOM 3187 C C . LEU B 1 6 ? -49.25 -15.016 -15.172 1 35.12 6 LEU B C 1
ATOM 3189 O O . LEU B 1 6 ? -48.906 -15.688 -14.195 1 35.12 6 LEU B O 1
ATOM 3193 N N . LEU B 1 7 ? -48.562 -15.305 -16.281 1 34.97 7 LEU B N 1
ATOM 3194 C CA . LEU B 1 7 ? -47.156 -15.602 -16.453 1 34.97 7 LEU B CA 1
ATOM 3195 C C . LEU B 1 7 ? -46.281 -14.586 -15.719 1 34.97 7 LEU B C 1
ATOM 3197 O O . LEU B 1 7 ? -46.281 -13.406 -16.062 1 34.97 7 LEU B O 1
ATOM 3201 N N . ILE B 1 8 ? -46.188 -14.711 -14.43 1 35.16 8 ILE B N 1
ATOM 3202 C CA . ILE B 1 8 ? -45.25 -13.953 -13.609 1 35.16 8 ILE B CA 1
ATOM 3203 C C . ILE B 1 8 ? -43.844 -14.031 -14.203 1 35.16 8 ILE B C 1
ATOM 3205 O O . ILE B 1 8 ? -43.25 -15.117 -14.281 1 35.16 8 ILE B O 1
ATOM 3209 N N . PHE B 1 9 ? -43.531 -13.312 -15.297 1 33.53 9 PHE B N 1
ATOM 3210 C CA . PHE B 1 9 ? -42.188 -13.07 -15.828 1 33.53 9 PHE B CA 1
ATOM 3211 C C . PHE B 1 9 ? -41.219 -12.695 -14.711 1 33.53 9 PHE B C 1
ATOM 3213 O O . PHE B 1 9 ? -41.375 -11.625 -14.102 1 33.53 9 PHE B O 1
ATOM 3220 N N . ALA B 1 10 ? -40.781 -13.664 -13.945 1 33.59 10 ALA B N 1
ATOM 3221 C CA . ALA B 1 10 ? -39.656 -13.508 -13.016 1 33.59 10 ALA B CA 1
ATOM 3222 C C . ALA B 1 10 ? -38.469 -12.828 -13.695 1 33.59 10 ALA B C 1
ATOM 3224 O O . ALA B 1 10 ? -37.812 -13.422 -14.57 1 33.59 10 ALA B O 1
ATOM 3225 N N . CYS B 1 11 ? -38.5 -11.508 -14.008 1 33 11 CYS B N 1
ATOM 3226 C CA . CYS B 1 11 ? -37.344 -10.711 -14.422 1 33 11 CYS B CA 1
ATOM 3227 C C . CYS B 1 11 ? -36.125 -10.992 -13.539 1 33 11 CYS B C 1
ATOM 3229 O O . CYS B 1 11 ? -36.125 -10.625 -12.359 1 33 11 CYS B O 1
ATOM 3231 N N . ILE B 1 12 ? -35.5 -12.109 -13.672 1 32.5 12 ILE B N 1
ATOM 3232 C CA . ILE B 1 12 ? -34.156 -12.328 -13.125 1 32.5 12 ILE B CA 1
ATOM 3233 C C . ILE B 1 12 ? -33.281 -11.125 -13.438 1 32.5 12 ILE B C 1
ATOM 3235 O O . ILE B 1 12 ? -32.938 -10.898 -14.602 1 32.5 12 ILE B O 1
ATOM 3239 N N . TYR B 1 13 ? -33.469 -9.969 -12.844 1 30.66 13 TYR B N 1
ATOM 3240 C CA . TYR B 1 13 ? -32.469 -8.906 -12.836 1 30.66 13 TYR B CA 1
ATOM 3241 C C . TYR B 1 13 ? -31.078 -9.477 -12.617 1 30.66 13 TYR B C 1
ATOM 3243 O O . TYR B 1 13 ? -30.812 -10.102 -11.586 1 30.66 13 TYR B O 1
ATOM 3251 N N . ALA B 1 14 ? -30.406 -9.961 -13.633 1 32.25 14 ALA B N 1
ATOM 3252 C CA . ALA B 1 14 ? -28.969 -10.172 -13.633 1 32.25 14 ALA B CA 1
ATOM 3253 C C . ALA B 1 14 ? -28.25 -9.102 -12.82 1 32.25 14 ALA B C 1
ATOM 3255 O O . ALA B 1 14 ? -28.25 -7.926 -13.188 1 32.25 14 ALA B O 1
ATOM 3256 N N . ILE B 1 15 ? -28.25 -9.227 -11.57 1 33.44 15 ILE B N 1
ATOM 3257 C CA . ILE B 1 15 ? -27.281 -8.469 -10.781 1 33.44 15 ILE B CA 1
ATOM 3258 C C . ILE B 1 15 ? -25.906 -8.547 -11.445 1 33.44 15 ILE B C 1
ATOM 3260 O O . ILE B 1 15 ? -25.297 -9.617 -11.5 1 33.44 15 ILE B O 1
ATOM 3264 N N . HIS B 1 16 ? -25.75 -7.957 -12.609 1 33.19 16 HIS B N 1
ATOM 3265 C CA . HIS B 1 16 ? -24.391 -7.648 -13 1 33.19 16 HIS B CA 1
ATOM 3266 C C . HIS B 1 16 ? -23.516 -7.336 -11.789 1 33.19 16 HIS B C 1
ATOM 3268 O O . HIS B 1 16 ? -23.703 -6.305 -11.133 1 33.19 16 HIS B O 1
ATOM 3274 N N . LEU B 1 17 ? -23.297 -8.266 -11.047 1 33.34 17 LEU B N 1
ATOM 3275 C CA . LEU B 1 17 ? -22.188 -8.102 -10.125 1 33.34 17 LEU B CA 1
ATOM 3276 C C . LEU B 1 17 ? -20.984 -7.504 -10.844 1 33.34 17 LEU B C 1
ATOM 3278 O O . LEU B 1 17 ? -20.234 -8.219 -11.516 1 33.34 17 LEU B O 1
ATOM 3282 N N . ASN B 1 18 ? -21.109 -6.414 -11.672 1 34.66 18 ASN B N 1
ATOM 3283 C CA . ASN B 1 18 ? -19.922 -5.68 -12.094 1 34.66 18 ASN B CA 1
ATOM 3284 C C . ASN B 1 18 ? -18.797 -5.773 -11.055 1 34.66 18 ASN B C 1
ATOM 3286 O O . ASN B 1 18 ? -19.062 -5.773 -9.852 1 34.66 18 ASN B O 1
ATOM 3290 N N . ALA B 1 19 ? -17.906 -6.461 -11.336 1 38.38 19 ALA B N 1
ATOM 3291 C CA . ALA B 1 19 ? -16.625 -6.309 -10.648 1 38.38 19 ALA B CA 1
ATOM 3292 C C . ALA B 1 19 ? -16.484 -4.91 -10.055 1 38.38 19 ALA B C 1
ATOM 3294 O O . ALA B 1 19 ? -16.234 -3.941 -10.781 1 38.38 19 ALA B O 1
ATOM 3295 N N . GLN B 1 20 ? -17.406 -4.383 -9.305 1 42.81 20 GLN B N 1
ATOM 3296 C CA . GLN B 1 20 ? -17.484 -3.076 -8.656 1 42.81 20 GLN B CA 1
ATOM 3297 C C . GLN B 1 20 ? -16.109 -2.6 -8.211 1 42.81 20 GLN B C 1
ATOM 3299 O O . GLN B 1 20 ? -15.438 -3.275 -7.434 1 42.81 20 GLN B O 1
ATOM 3304 N N . ASN B 1 21 ? -15.469 -1.92 -8.992 1 52.78 21 ASN B N 1
ATOM 3305 C CA . ASN B 1 21 ? -14.273 -1.152 -8.648 1 52.78 21 ASN B CA 1
ATOM 3306 C C . ASN B 1 21 ? -14.336 -0.63 -7.219 1 52.78 21 ASN B C 1
ATOM 3308 O O . ASN B 1 21 ? -15.359 -0.098 -6.785 1 52.78 21 ASN B O 1
ATOM 3312 N N . ALA B 1 22 ? -13.602 -1.237 -6.355 1 69.75 22 ALA B N 1
ATOM 3313 C CA . ALA B 1 22 ? -13.562 -0.993 -4.918 1 69.75 22 ALA B CA 1
ATOM 3314 C C . ALA B 1 22 ? -13.562 0.503 -4.613 1 69.75 22 ALA B C 1
ATOM 3316 O O . ALA B 1 22 ? -14.125 0.937 -3.605 1 69.75 22 ALA B O 1
ATOM 3317 N N . GLY B 1 23 ? -13.289 1.347 -5.602 1 86.38 23 GLY B N 1
ATOM 3318 C CA . GLY B 1 23 ? -13.258 2.77 -5.305 1 86.38 23 GLY B CA 1
ATOM 3319 C C . GLY B 1 23 ? -14.43 3.531 -5.898 1 86.38 23 GLY B C 1
ATOM 3320 O O . GLY B 1 23 ? -15.5 2.965 -6.105 1 86.38 23 GLY B O 1
ATOM 3321 N N . ILE B 1 24 ? -14.398 4.809 -6.082 1 93.62 24 ILE B N 1
ATOM 3322 C CA . ILE B 1 24 ? -15.438 5.656 -6.656 1 93.62 24 ILE B CA 1
ATOM 3323 C C . ILE B 1 24 ? -15.688 5.254 -8.109 1 93.62 24 ILE B C 1
ATOM 3325 O O . ILE B 1 24 ? -14.742 5.066 -8.883 1 93.62 24 ILE B O 1
ATOM 3329 N N . ASN B 1 25 ? -16.891 5.074 -8.461 1 92.88 25 ASN B N 1
ATOM 3330 C CA . ASN B 1 25 ? -17.281 4.801 -9.836 1 92.88 25 ASN B CA 1
ATOM 3331 C C . ASN B 1 25 ? -17.562 6.086 -10.602 1 92.88 25 ASN B C 1
ATOM 3333 O O . ASN B 1 25 ? -18.672 6.621 -10.531 1 92.88 25 ASN B O 1
ATOM 3337 N N . PHE B 1 26 ? -16.594 6.523 -11.336 1 94.75 26 PHE B N 1
ATOM 3338 C CA . PHE B 1 26 ? -16.766 7.723 -12.148 1 94.75 26 PHE B CA 1
ATOM 3339 C C . PHE B 1 26 ? -17.422 7.383 -13.477 1 94.75 26 PHE B C 1
ATOM 3341 O O . PHE B 1 26 ? -17.094 6.371 -14.102 1 94.75 26 PHE B O 1
ATOM 3348 N N . LEU B 1 27 ? -18.328 8.227 -13.898 1 92.38 27 LEU B N 1
ATOM 3349 C CA . LEU B 1 27 ? -18.938 8.055 -15.219 1 92.38 27 LEU B CA 1
ATOM 3350 C C . LEU B 1 27 ? -17.922 8.375 -16.312 1 92.38 27 LEU B C 1
ATOM 3352 O O . LEU B 1 27 ? -17.172 9.336 -16.219 1 92.38 27 LEU B O 1
ATOM 3356 N N . HIS B 1 28 ? -17.953 7.469 -17.25 1 88.5 28 HIS B N 1
ATOM 3357 C CA . HIS B 1 28 ? -17.062 7.676 -18.391 1 88.5 28 HIS B CA 1
ATOM 3358 C C . HIS B 1 28 ? -17.859 7.812 -19.688 1 88.5 28 HIS B C 1
ATOM 3360 O O . HIS B 1 28 ? -18.922 7.203 -19.844 1 88.5 28 HIS B O 1
ATOM 3366 N N . GLY B 1 29 ? -17.328 8.648 -20.547 1 85.31 29 GLY B N 1
ATOM 3367 C CA . GLY B 1 29 ? -17.922 8.781 -21.859 1 85.31 29 GLY B CA 1
ATOM 3368 C C . GLY B 1 29 ? -19.297 9.43 -21.828 1 85.31 29 GLY B C 1
ATOM 3369 O O . GLY B 1 29 ? -20.125 9.195 -22.719 1 85.31 29 GLY B O 1
ATOM 3370 N N . THR B 1 30 ? -19.594 10.102 -20.797 1 89.81 30 THR B N 1
ATOM 3371 C CA . THR B 1 30 ? -20.875 10.773 -20.656 1 89.81 30 THR B CA 1
ATOM 3372 C C . THR B 1 30 ? -20.719 12.281 -20.781 1 89.81 30 THR B C 1
ATOM 3374 O O . THR B 1 30 ? -19.719 12.852 -20.359 1 89.81 30 THR B O 1
ATOM 3377 N N . THR B 1 31 ? -21.703 12.867 -21.453 1 91.81 31 THR B N 1
ATOM 3378 C CA . THR B 1 31 ? -21.719 14.32 -21.562 1 91.81 31 THR B CA 1
ATOM 3379 C C . THR B 1 31 ? -22.25 14.945 -20.266 1 91.81 31 THR B C 1
ATOM 3381 O O . THR B 1 31 ? -22.875 14.258 -19.453 1 91.81 31 THR B O 1
ATOM 3384 N N . TRP B 1 32 ? -21.969 16.234 -20.156 1 95.38 32 TRP B N 1
ATOM 3385 C CA . TRP B 1 32 ? -22.5 16.969 -19 1 95.38 32 TRP B CA 1
ATOM 3386 C C . TRP B 1 32 ? -24.031 16.859 -18.953 1 95.38 32 TRP B C 1
ATOM 3388 O O . TRP B 1 32 ? -24.594 16.578 -17.891 1 95.38 32 TRP B O 1
ATOM 3398 N N . ALA B 1 33 ? -24.641 16.984 -20.047 1 94.94 33 ALA B N 1
ATOM 3399 C CA . ALA B 1 33 ? -26.094 16.922 -20.125 1 94.94 33 ALA B CA 1
ATOM 3400 C C . ALA B 1 33 ? -26.609 15.57 -19.656 1 94.94 33 ALA B C 1
ATOM 3402 O O . ALA B 1 33 ? -27.609 15.492 -18.938 1 94.94 33 ALA B O 1
ATOM 3403 N N . GLU B 1 34 ? -25.938 14.578 -20.047 1 96 34 GLU B N 1
ATOM 3404 C CA . GLU B 1 34 ? -26.328 13.227 -19.641 1 96 34 GLU B CA 1
ATOM 3405 C C . GLU B 1 34 ? -26.141 13.016 -18.141 1 96 34 GLU B C 1
ATOM 3407 O O . GLU B 1 34 ? -26.969 12.375 -17.5 1 96 34 GLU B O 1
ATOM 3412 N N . ALA B 1 35 ? -25.031 13.57 -17.656 1 96.62 35 ALA B N 1
ATOM 3413 C CA . ALA B 1 35 ? -24.766 13.453 -16.219 1 96.62 35 ALA B CA 1
ATOM 3414 C C . ALA B 1 35 ? -25.828 14.18 -15.406 1 96.62 35 ALA B C 1
ATOM 3416 O O . ALA B 1 35 ? -26.297 13.664 -14.391 1 96.62 35 ALA B O 1
ATOM 3417 N N . VAL B 1 36 ? -26.234 15.312 -15.836 1 97.19 36 VAL B N 1
ATOM 3418 C CA . VAL B 1 36 ? -27.266 16.109 -15.156 1 97.19 36 VAL B CA 1
ATOM 3419 C C . VAL B 1 36 ? -28.594 15.352 -15.172 1 97.19 36 VAL B C 1
ATOM 3421 O O . VAL B 1 36 ? -29.281 15.273 -14.148 1 97.19 36 VAL B O 1
ATOM 3424 N N . ALA B 1 37 ? -28.922 14.781 -16.281 1 96.94 37 ALA B N 1
ATOM 3425 C CA . ALA B 1 37 ? -30.172 14.023 -16.406 1 96.94 37 ALA B CA 1
ATOM 3426 C C . ALA B 1 37 ? -30.188 12.836 -15.453 1 96.94 37 ALA B C 1
ATOM 3428 O O . ALA B 1 37 ? -31.203 12.578 -14.797 1 96.94 37 ALA B O 1
ATOM 3429 N N . LYS B 1 38 ? -29.109 12.195 -15.375 1 96.69 38 LYS B N 1
ATOM 3430 C CA . LYS B 1 38 ? -29 11.047 -14.484 1 96.69 38 LYS B CA 1
ATOM 3431 C C . LYS B 1 38 ? -29.156 11.477 -13.023 1 96.69 38 LYS B C 1
ATOM 3433 O O . LYS B 1 38 ? -29.828 10.812 -12.242 1 96.69 38 LYS B O 1
ATOM 3438 N N . ALA B 1 39 ? -28.453 12.508 -12.68 1 97.69 39 ALA B N 1
ATOM 3439 C CA . ALA B 1 39 ? -28.484 13.016 -11.312 1 97.69 39 ALA B CA 1
ATOM 3440 C C . ALA B 1 39 ? -29.906 13.406 -10.914 1 97.69 39 ALA B C 1
ATOM 3442 O O . ALA B 1 39 ? -30.344 13.133 -9.797 1 97.69 39 ALA B O 1
ATOM 3443 N N . LYS B 1 40 ? -30.641 14.016 -11.82 1 96.94 40 LYS B N 1
ATOM 3444 C CA . LYS B 1 40 ? -32.031 14.383 -11.57 1 96.94 40 LYS B CA 1
ATOM 3445 C C . LYS B 1 40 ? -32.906 13.148 -11.367 1 96.94 40 LYS B C 1
ATOM 3447 O O . LYS B 1 40 ? -33.719 13.102 -10.445 1 96.94 40 LYS B O 1
ATOM 3452 N N . ALA B 1 41 ? -32.656 12.203 -12.172 1 96.56 41 ALA B N 1
ATOM 3453 C CA . ALA B 1 41 ? -33.438 10.977 -12.125 1 96.56 41 ALA B CA 1
ATOM 3454 C C . ALA B 1 41 ? -33.25 10.25 -10.805 1 96.56 41 ALA B C 1
ATOM 3456 O O . ALA B 1 41 ? -34.188 9.664 -10.258 1 96.56 41 ALA B O 1
ATOM 3457 N N . GLU B 1 42 ? -32.062 10.297 -10.289 1 96.38 42 GLU B N 1
ATOM 3458 C CA . GLU B 1 42 ? -31.719 9.555 -9.07 1 96.38 42 GLU B CA 1
ATOM 3459 C C . GLU B 1 42 ? -31.828 10.445 -7.836 1 96.38 42 GLU B C 1
ATOM 3461 O O . GLU B 1 42 ? -31.641 9.977 -6.711 1 96.38 42 GLU B O 1
ATOM 3466 N N . ASN B 1 43 ? -32.125 11.68 -7.984 1 95.62 43 ASN B N 1
ATOM 3467 C CA . ASN B 1 43 ? -32.219 12.664 -6.906 1 95.62 43 ASN B CA 1
ATOM 3468 C C . ASN B 1 43 ? -30.938 12.703 -6.074 1 95.62 43 ASN B C 1
ATOM 3470 O O . ASN B 1 43 ? -30.984 12.594 -4.848 1 95.62 43 ASN B O 1
ATOM 3474 N N . LYS B 1 44 ? -29.781 12.82 -6.816 1 97.56 44 LYS B N 1
ATOM 3475 C CA . LYS B 1 44 ? -28.453 12.898 -6.207 1 97.56 44 LYS B CA 1
ATOM 3476 C C . LYS B 1 44 ? -27.703 14.141 -6.676 1 97.56 44 LYS B C 1
ATOM 3478 O O . LYS B 1 44 ? -27.891 14.594 -7.809 1 97.56 44 LYS B O 1
ATOM 3483 N N . LEU B 1 45 ? -26.812 14.711 -5.793 1 98.19 45 LEU B N 1
ATOM 3484 C CA . LEU B 1 45 ? -25.859 15.719 -6.242 1 98.19 45 LEU B CA 1
ATOM 3485 C C . LEU B 1 45 ? -24.859 15.117 -7.223 1 98.19 45 LEU B C 1
ATOM 3487 O O . LEU B 1 45 ? -24.641 13.906 -7.23 1 98.19 45 LEU B O 1
ATOM 3491 N N . ILE B 1 46 ? -24.312 16.016 -8.047 1 98.44 46 ILE B N 1
ATOM 3492 C CA . ILE B 1 46 ? -23.188 15.625 -8.891 1 98.44 46 ILE B CA 1
ATOM 3493 C C . ILE B 1 46 ? -21.875 15.977 -8.203 1 98.44 46 ILE B C 1
ATOM 3495 O O . ILE B 1 46 ? -21.656 17.141 -7.828 1 98.44 46 ILE B O 1
ATOM 3499 N N . PHE B 1 47 ? -21.094 14.953 -7.926 1 98.5 47 PHE B N 1
ATOM 3500 C CA . PHE B 1 47 ? -19.734 15.195 -7.473 1 98.5 47 PHE B CA 1
ATOM 3501 C C . PHE B 1 47 ? -18.766 15.234 -8.656 1 98.5 47 PHE B C 1
ATOM 3503 O O . PHE B 1 47 ? -18.75 14.32 -9.477 1 98.5 47 PHE B O 1
ATOM 3510 N N . ILE B 1 48 ? -17.953 16.312 -8.695 1 98.06 48 ILE B N 1
ATOM 3511 C CA . ILE B 1 48 ? -16.953 16.438 -9.758 1 98.06 48 ILE B CA 1
ATOM 3512 C C . ILE B 1 48 ? -15.562 16.562 -9.148 1 98.06 48 ILE B C 1
ATOM 3514 O O . ILE B 1 48 ? -15.32 17.438 -8.312 1 98.06 48 ILE B O 1
ATOM 3518 N N . ASP B 1 49 ? -14.695 15.711 -9.539 1 97.88 49 ASP B N 1
ATOM 3519 C CA . ASP B 1 49 ? -13.266 15.898 -9.328 1 97.88 49 ASP B CA 1
ATOM 3520 C C . ASP B 1 49 ? -12.617 16.609 -10.508 1 97.88 49 ASP B C 1
ATOM 3522 O O . ASP B 1 49 ? -12.406 16.016 -11.562 1 97.88 49 ASP B O 1
ATOM 3526 N N . PHE B 1 50 ? -12.375 17.891 -10.344 1 97 50 PHE B N 1
ATOM 3527 C CA . PHE B 1 50 ? -11.625 18.625 -11.359 1 97 50 PHE B CA 1
ATOM 3528 C C . PHE B 1 50 ? -10.125 18.406 -11.203 1 97 50 PHE B C 1
ATOM 3530 O O . PHE B 1 50 ? -9.555 18.688 -10.148 1 97 50 PHE B O 1
ATOM 3537 N N . TYR B 1 51 ? -9.547 17.891 -12.258 1 94.56 51 TYR B N 1
ATOM 3538 C CA . TYR B 1 51 ? -8.117 17.594 -12.234 1 94.56 51 TYR B CA 1
ATOM 3539 C C . TYR B 1 51 ? -7.449 18.031 -13.531 1 94.56 51 TYR B C 1
ATOM 3541 O O . TYR B 1 51 ? -8.086 18.625 -14.398 1 94.56 51 TYR B O 1
ATOM 3549 N N . THR B 1 52 ? -6.129 17.922 -13.57 1 92.56 52 THR B N 1
ATOM 3550 C CA . THR B 1 52 ? -5.344 17.984 -14.797 1 92.56 52 THR B CA 1
ATOM 3551 C C . THR B 1 52 ? -4.398 16.797 -14.906 1 92.56 52 THR B C 1
ATOM 3553 O O . THR B 1 52 ? -4.211 16.047 -13.938 1 92.56 52 THR B O 1
ATOM 3556 N N . GLN B 1 53 ? -3.887 16.625 -16.047 1 89.19 53 GLN B N 1
ATOM 3557 C CA . GLN B 1 53 ? -3.033 15.469 -16.281 1 89.19 53 GLN B CA 1
ATOM 3558 C C . GLN B 1 53 ? -1.673 15.641 -15.609 1 89.19 53 GLN B C 1
ATOM 3560 O O . GLN B 1 53 ? -0.93 14.672 -15.445 1 89.19 53 GLN B O 1
ATOM 3565 N N . TRP B 1 54 ? -1.33 16.828 -15.227 1 86 54 TRP B N 1
ATOM 3566 C CA . TRP B 1 54 ? -0.012 17.109 -14.664 1 86 54 TRP B CA 1
ATOM 3567 C C . TRP B 1 54 ? -0.108 17.422 -13.172 1 86 54 TRP B C 1
ATOM 3569 O O . TRP B 1 54 ? 0.834 17.938 -12.578 1 86 54 TRP B O 1
ATOM 3579 N N . CYS B 1 55 ? -1.252 17.172 -12.68 1 87.5 55 CYS B N 1
ATOM 3580 C CA . CYS B 1 55 ? -1.474 17.516 -11.281 1 87.5 55 CYS B CA 1
ATOM 3581 C C . CYS B 1 55 ? -1.08 16.359 -10.367 1 87.5 55 CYS B C 1
ATOM 3583 O O . CYS B 1 55 ? -1.775 15.352 -10.297 1 87.5 55 CYS B O 1
ATOM 3585 N N . GLY B 1 56 ? -0.067 16.531 -9.602 1 86.06 56 GLY B N 1
ATOM 3586 C CA . GLY B 1 56 ? 0.432 15.5 -8.695 1 86.06 56 GLY B CA 1
ATOM 3587 C C . GLY B 1 56 ? -0.55 15.148 -7.598 1 86.06 56 GLY B C 1
ATOM 3588 O O . GLY B 1 56 ? -0.904 13.977 -7.43 1 86.06 56 GLY B O 1
ATOM 3589 N N . PRO B 1 57 ? -0.912 16.109 -6.871 1 89.19 57 PRO B N 1
ATOM 3590 C CA . PRO B 1 57 ? -1.891 15.82 -5.824 1 89.19 57 PRO B CA 1
ATOM 3591 C C . PRO B 1 57 ? -3.152 15.148 -6.363 1 89.19 57 PRO B C 1
ATOM 3593 O O . PRO B 1 57 ? -3.746 14.305 -5.691 1 89.19 57 PRO B O 1
ATOM 3596 N N . CYS B 1 58 ? -3.604 15.523 -7.547 1 92.31 58 CYS B N 1
ATOM 3597 C CA . CYS B 1 58 ? -4.762 14.883 -8.164 1 92.31 58 CYS B CA 1
ATOM 3598 C C . CYS B 1 58 ? -4.52 13.391 -8.352 1 92.31 58 CYS B C 1
ATOM 3600 O O . CYS B 1 58 ? -5.387 12.57 -8.039 1 92.31 58 CYS B O 1
ATOM 3602 N N . LEU B 1 59 ? -3.363 13.164 -8.875 1 88.5 59 LEU B N 1
ATOM 3603 C CA . LEU B 1 59 ? -3.008 11.766 -9.086 1 88.5 59 LEU B CA 1
ATOM 3604 C C . LEU B 1 59 ? -2.945 11.008 -7.766 1 88.5 59 LEU B C 1
ATOM 3606 O O . LEU B 1 59 ? -3.408 9.875 -7.676 1 88.5 59 LEU B O 1
ATOM 3610 N N . ASN B 1 60 ? -2.377 11.641 -6.809 1 88.75 60 ASN B N 1
ATOM 3611 C CA . ASN B 1 60 ? -2.32 11.039 -5.48 1 88.75 60 ASN B CA 1
ATOM 3612 C C . ASN B 1 60 ? -3.713 10.688 -4.965 1 88.75 60 ASN B C 1
ATOM 3614 O O . ASN B 1 60 ? -3.939 9.586 -4.473 1 88.75 60 ASN B O 1
ATOM 3618 N N . MET B 1 61 ? -4.641 11.578 -5.043 1 92.69 61 MET B N 1
ATOM 3619 C CA . MET B 1 61 ? -6.012 11.344 -4.602 1 92.69 61 MET B CA 1
ATOM 3620 C C . MET B 1 61 ? -6.633 10.18 -5.363 1 92.69 61 MET B C 1
ATOM 3622 O O . MET B 1 61 ? -7.301 9.328 -4.766 1 92.69 61 MET B O 1
ATOM 3626 N N . ALA B 1 62 ? -6.438 10.133 -6.625 1 91.06 62 ALA B N 1
ATOM 3627 C CA . ALA B 1 62 ? -7.008 9.094 -7.48 1 91.06 62 ALA B CA 1
ATOM 3628 C C . ALA B 1 62 ? -6.492 7.715 -7.086 1 91.06 62 ALA B C 1
ATOM 3630 O O . ALA B 1 62 ? -7.25 6.742 -7.062 1 91.06 62 ALA B O 1
ATOM 3631 N N . GLN B 1 63 ? -5.305 7.715 -6.684 1 85.75 63 GLN B N 1
ATOM 3632 C CA . GLN B 1 63 ? -4.664 6.422 -6.465 1 85.75 63 GLN B CA 1
ATOM 3633 C C . GLN B 1 63 ? -4.836 5.957 -5.023 1 85.75 63 GLN B C 1
ATOM 3635 O O . GLN B 1 63 ? -4.906 4.754 -4.758 1 85.75 63 GLN B O 1
ATOM 3640 N N . THR B 1 64 ? -4.957 6.922 -4.133 1 86.06 64 THR B N 1
ATOM 3641 C CA . THR B 1 64 ? -4.832 6.512 -2.738 1 86.06 64 THR B CA 1
ATOM 3642 C C . THR B 1 64 ? -6.141 6.746 -1.985 1 86.06 64 THR B C 1
ATOM 3644 O O . THR B 1 64 ? -6.371 6.145 -0.935 1 86.06 64 THR B O 1
ATOM 3647 N N . VAL B 1 65 ? -6.957 7.59 -2.479 1 91.38 65 VAL B N 1
ATOM 3648 C CA . VAL B 1 65 ? -8.164 7.922 -1.732 1 91.38 65 VAL B CA 1
ATOM 3649 C C . VAL B 1 65 ? -9.398 7.465 -2.514 1 91.38 65 VAL B C 1
ATOM 3651 O O . VAL B 1 65 ? -10.18 6.648 -2.025 1 91.38 65 VAL B O 1
ATOM 3654 N N . PHE B 1 66 ? -9.508 7.828 -3.791 1 94.5 66 PHE B N 1
ATOM 3655 C CA . PHE B 1 66 ? -10.688 7.516 -4.594 1 94.5 66 PHE B CA 1
ATOM 3656 C C . PHE B 1 66 ? -10.805 6.016 -4.82 1 94.5 66 PHE B C 1
ATOM 3658 O O . PHE B 1 66 ? -11.891 5.508 -5.102 1 94.5 66 PHE B O 1
ATOM 3665 N N . SER B 1 67 ? -9.727 5.375 -4.715 1 88.06 67 SER B N 1
ATOM 3666 C CA . SER B 1 67 ? -9.672 3.955 -5.043 1 88.06 67 SER B CA 1
ATOM 3667 C C . SER B 1 67 ? -10.078 3.094 -3.854 1 88.06 67 SER B C 1
ATOM 3669 O O . SER B 1 67 ? -10.273 1.884 -3.992 1 88.06 67 SER B O 1
ATOM 3671 N N . LEU B 1 68 ? -10.258 3.707 -2.699 1 83.06 68 LEU B N 1
ATOM 3672 C CA . LEU B 1 68 ? -10.562 2.949 -1.491 1 83.06 68 LEU B CA 1
ATOM 3673 C C . LEU B 1 68 ? -12.023 2.508 -1.487 1 83.06 68 LEU B C 1
ATOM 3675 O O . LEU B 1 68 ? -12.914 3.293 -1.813 1 83.06 68 LEU B O 1
ATOM 3679 N N . PRO B 1 69 ? -12.305 1.303 -1.078 1 79.06 69 PRO B N 1
ATOM 3680 C CA . PRO B 1 69 ? -13.672 0.789 -1.058 1 79.06 69 PRO B CA 1
ATOM 3681 C C . PRO B 1 69 ? -14.602 1.61 -0.162 1 79.06 69 PRO B C 1
ATOM 3683 O O . PRO B 1 69 ? -15.758 1.839 -0.512 1 79.06 69 PRO B O 1
ATOM 3686 N N . THR B 1 70 ? -14.039 2.043 0.972 1 81.38 70 THR B N 1
ATOM 3687 C CA . THR B 1 70 ? -14.875 2.799 1.901 1 81.38 70 THR B CA 1
ATOM 3688 C C . THR B 1 70 ? -15.32 4.117 1.277 1 81.38 70 THR B C 1
ATOM 3690 O O . THR B 1 70 ? -16.453 4.543 1.466 1 81.38 70 THR B O 1
ATOM 3693 N N . VAL B 1 71 ? -14.422 4.664 0.562 1 89.88 71 VAL B N 1
ATOM 3694 C CA . VAL B 1 71 ? -14.742 5.922 -0.109 1 89.88 71 VAL B CA 1
ATOM 3695 C C . VAL B 1 71 ? -15.719 5.664 -1.248 1 89.88 71 VAL B C 1
ATOM 3697 O O . VAL B 1 71 ? -16.719 6.375 -1.389 1 89.88 71 VAL B O 1
ATOM 3700 N N . GLY B 1 72 ? -15.43 4.629 -2 1 90.19 72 GLY B N 1
ATOM 3701 C CA . GLY B 1 72 ? -16.328 4.254 -3.086 1 90.19 72 GLY B CA 1
ATOM 3702 C C . GLY B 1 72 ? -17.734 3.934 -2.617 1 90.19 72 GLY B C 1
ATOM 3703 O O . GLY B 1 72 ? -18.703 4.367 -3.232 1 90.19 72 GLY B O 1
ATOM 3704 N N . TYR B 1 73 ? -17.828 3.262 -1.577 1 82.81 73 TYR B N 1
ATOM 3705 C CA . TYR B 1 73 ? -19.125 2.881 -1.037 1 82.81 73 TYR B CA 1
ATOM 3706 C C . TYR B 1 73 ? -19.969 4.109 -0.74 1 82.81 73 TYR B C 1
ATOM 3708 O O . TYR B 1 73 ? -21.125 4.191 -1.168 1 82.81 73 TYR B O 1
ATOM 3716 N N . TYR B 1 74 ? -19.422 5.055 -0.07 1 90.31 74 TYR B N 1
ATOM 3717 C CA . TYR B 1 74 ? -20.203 6.238 0.296 1 90.31 74 TYR B CA 1
ATOM 3718 C C . TYR B 1 74 ? -20.5 7.086 -0.932 1 90.31 74 TYR B C 1
ATOM 3720 O O . TYR B 1 74 ? -21.656 7.449 -1.168 1 90.31 74 TYR B O 1
ATOM 3728 N N . TYR B 1 75 ? -19.547 7.352 -1.74 1 96 75 TYR B N 1
ATOM 3729 C CA . TYR B 1 75 ? -19.703 8.305 -2.834 1 96 75 TYR B CA 1
ATOM 3730 C C . TYR B 1 75 ? -20.594 7.727 -3.938 1 96 75 TYR B C 1
ATOM 3732 O O . TYR B 1 75 ? -21.344 8.461 -4.586 1 96 75 TYR B O 1
ATOM 3740 N N . ASN B 1 76 ? -20.469 6.438 -4.16 1 93.44 76 ASN B N 1
ATOM 3741 C CA . ASN B 1 76 ? -21.25 5.805 -5.223 1 93.44 76 ASN B CA 1
ATOM 3742 C C . ASN B 1 76 ? -22.734 5.738 -4.863 1 93.44 76 ASN B C 1
ATOM 3744 O O . ASN B 1 76 ? -23.594 5.805 -5.746 1 93.44 76 ASN B O 1
ATOM 3748 N N . GLN B 1 77 ? -23.016 5.652 -3.621 1 92.19 77 GLN B N 1
ATOM 3749 C CA . GLN B 1 77 ? -24.406 5.602 -3.168 1 92.19 77 GLN B CA 1
ATOM 3750 C C . GLN B 1 77 ? -25 7.004 -3.045 1 92.19 77 GLN B C 1
ATOM 3752 O O . GLN B 1 77 ? -26.219 7.184 -3.146 1 92.19 77 GLN B O 1
ATOM 3757 N N . THR B 1 78 ? -24.188 7.949 -2.912 1 96.06 78 THR B N 1
ATOM 3758 C CA . THR B 1 78 ? -24.656 9.266 -2.486 1 96.06 78 THR B CA 1
ATOM 3759 C C . THR B 1 78 ? -24.656 10.242 -3.656 1 96.06 78 THR B C 1
ATOM 3761 O O . THR B 1 78 ? -25.469 11.172 -3.695 1 96.06 78 THR B O 1
ATOM 3764 N N . PHE B 1 79 ? -23.734 10.031 -4.652 1 97.94 79 PHE B N 1
ATOM 3765 C CA . PHE B 1 79 ? -23.547 11.031 -5.695 1 97.94 79 PHE B CA 1
ATOM 3766 C C . PHE B 1 79 ? -23.469 10.375 -7.07 1 97.94 79 PHE B C 1
ATOM 3768 O O . PHE B 1 79 ? -23.312 9.156 -7.172 1 97.94 79 PHE B O 1
ATOM 3775 N N . ILE B 1 80 ? -23.734 11.18 -8.102 1 97.81 80 ILE B N 1
ATOM 3776 C CA . ILE B 1 80 ? -23.25 10.898 -9.453 1 97.81 80 ILE B CA 1
ATOM 3777 C C . ILE B 1 80 ? -21.828 11.445 -9.609 1 97.81 80 ILE B C 1
ATOM 3779 O O . ILE B 1 80 ? -21.625 12.656 -9.516 1 97.81 80 ILE B O 1
ATOM 3783 N N . ASN B 1 81 ? -20.891 10.57 -9.797 1 97.94 81 ASN B N 1
ATOM 3784 C CA . ASN B 1 81 ? -19.5 10.961 -9.703 1 97.94 81 ASN B CA 1
ATOM 3785 C C . ASN B 1 81 ? -18.875 11.18 -11.078 1 97.94 81 ASN B C 1
ATOM 3787 O O . ASN B 1 81 ? -19 10.32 -11.961 1 97.94 81 ASN B O 1
ATOM 3791 N N . LEU B 1 82 ? -18.25 12.344 -11.266 1 97.25 82 LEU B N 1
ATOM 3792 C CA . LEU B 1 82 ? -17.547 12.672 -12.508 1 97.25 82 LEU B CA 1
ATOM 3793 C C . LEU B 1 82 ? -16.094 13.039 -12.227 1 97.25 82 LEU B C 1
ATOM 3795 O O . LEU B 1 82 ? -15.781 13.602 -11.18 1 97.25 82 LEU B O 1
ATOM 3799 N N . LYS B 1 83 ? -15.328 12.656 -13.078 1 95.44 83 LYS B N 1
ATOM 3800 C CA . LYS B 1 83 ? -13.945 13.102 -13.164 1 95.44 83 LYS B CA 1
ATOM 3801 C C . LYS B 1 83 ? -13.703 13.922 -14.43 1 95.44 83 LYS B C 1
ATOM 3803 O O . LYS B 1 83 ? -13.852 13.414 -15.539 1 95.44 83 LYS B O 1
ATOM 3808 N N . ILE B 1 84 ? -13.367 15.219 -14.242 1 95.5 84 ILE B N 1
ATOM 3809 C CA . ILE B 1 84 ? -13.312 16.125 -15.391 1 95.5 84 ILE B CA 1
ATOM 3810 C C . ILE B 1 84 ? -11.93 16.75 -15.484 1 95.5 84 ILE B C 1
ATOM 3812 O O . ILE B 1 84 ? -11.453 17.375 -14.523 1 95.5 84 ILE B O 1
ATOM 3816 N N . ASP B 1 85 ? -11.242 16.578 -16.609 1 94.38 85 ASP B N 1
ATOM 3817 C CA . ASP B 1 85 ? -10.016 17.312 -16.906 1 94.38 85 ASP B CA 1
ATOM 3818 C C . ASP B 1 85 ? -10.32 18.766 -17.297 1 94.38 85 ASP B C 1
ATOM 3820 O O . ASP B 1 85 ? -10.93 19.016 -18.328 1 94.38 85 ASP B O 1
ATOM 3824 N N . ALA B 1 86 ? -9.867 19.672 -16.453 1 94.75 86 ALA B N 1
ATOM 3825 C CA . ALA B 1 86 ? -10.203 21.078 -16.609 1 94.75 86 ALA B CA 1
ATOM 3826 C C . ALA B 1 86 ? -9.547 21.688 -17.844 1 94.75 86 ALA B C 1
ATOM 3828 O O . ALA B 1 86 ? -9.867 22.812 -18.234 1 94.75 86 ALA B O 1
ATOM 3829 N N . GLU B 1 87 ? -8.734 20.859 -18.5 1 93.06 87 GLU B N 1
ATOM 3830 C CA . GLU B 1 87 ? -7.992 21.391 -19.641 1 93.06 87 GLU B CA 1
ATOM 3831 C C . GLU B 1 87 ? -8.352 20.656 -20.922 1 93.06 87 GLU B C 1
ATOM 3833 O O . GLU B 1 87 ? -7.707 20.844 -21.953 1 93.06 87 GLU B O 1
ATOM 3838 N N . GLU B 1 88 ? -9.367 19.859 -20.875 1 90.94 88 GLU B N 1
ATOM 3839 C CA . GLU B 1 88 ? -9.719 19.062 -22.047 1 90.94 88 GLU B CA 1
ATOM 3840 C C . GLU B 1 88 ? -11.227 19.078 -22.281 1 90.94 88 GLU B C 1
ATOM 3842 O O . GLU B 1 88 ? -12.008 19 -21.344 1 90.94 88 GLU B O 1
ATOM 3847 N N . GLY B 1 89 ? -11.625 19.25 -23.516 1 90.94 89 GLY B N 1
ATOM 3848 C CA . GLY B 1 89 ? -13.008 19.094 -23.938 1 90.94 89 GLY B CA 1
ATOM 3849 C C . GLY B 1 89 ? -13.961 19.984 -23.172 1 90.94 89 GLY B C 1
ATOM 3850 O O . GLY B 1 89 ? -13.727 21.188 -23.047 1 90.94 89 GLY B O 1
ATOM 3851 N N . GLU B 1 90 ? -15.086 19.375 -22.703 1 92.88 90 GLU B N 1
ATOM 3852 C CA . GLU B 1 90 ? -16.125 20.094 -21.953 1 92.88 90 GLU B CA 1
ATOM 3853 C C . GLU B 1 90 ? -15.602 20.547 -20.594 1 92.88 90 GLU B C 1
ATOM 3855 O O . GLU B 1 90 ? -16.188 21.422 -19.969 1 92.88 90 GLU B O 1
ATOM 3860 N N . GLY B 1 91 ? -14.5 19.953 -20.266 1 94.31 91 GLY B N 1
ATOM 3861 C CA . GLY B 1 91 ? -13.93 20.297 -18.984 1 94.31 91 GLY B CA 1
ATOM 3862 C C . GLY B 1 91 ? -13.469 21.734 -18.891 1 94.31 91 GLY B C 1
ATOM 3863 O O . GLY B 1 91 ? -13.555 22.359 -17.828 1 94.31 91 GLY B O 1
ATOM 3864 N N . ILE B 1 92 ? -13.07 22.281 -20.031 1 94.19 92 ILE B N 1
ATOM 3865 C CA . ILE B 1 92 ? -12.625 23.672 -20.078 1 94.19 92 ILE B CA 1
ATOM 3866 C C . ILE B 1 92 ? -13.797 24.594 -19.734 1 94.19 92 ILE B C 1
ATOM 3868 O O . ILE B 1 92 ? -13.672 25.484 -18.891 1 94.19 92 ILE B O 1
ATOM 3872 N N . THR B 1 93 ? -14.891 24.312 -20.312 1 95.62 93 THR B N 1
ATOM 3873 C CA . THR B 1 93 ? -16.078 25.141 -20.125 1 95.62 93 THR B CA 1
ATOM 3874 C C . THR B 1 93 ? -16.625 24.969 -18.703 1 95.62 93 THR B C 1
ATOM 3876 O O . THR B 1 93 ? -17.016 25.953 -18.062 1 95.62 93 THR B O 1
ATOM 3879 N N . LEU B 1 94 ? -16.609 23.797 -18.25 1 95.94 94 LEU B N 1
ATOM 3880 C CA . LEU B 1 94 ? -17.156 23.531 -16.922 1 95.94 94 LEU B CA 1
ATOM 3881 C C . LEU B 1 94 ? -16.266 24.141 -15.836 1 95.94 94 LEU B C 1
ATOM 3883 O O . LEU B 1 94 ? -16.781 24.672 -14.844 1 95.94 94 LEU B O 1
ATOM 3887 N N . ALA B 1 95 ? -14.969 24.047 -16.047 1 96.06 95 ALA B N 1
ATOM 3888 C CA . ALA B 1 95 ? -14.047 24.656 -15.094 1 96.06 95 ALA B CA 1
ATOM 3889 C C . ALA B 1 95 ? -14.258 26.156 -15.016 1 96.06 95 ALA B C 1
ATOM 3891 O O . ALA B 1 95 ? -14.242 26.75 -13.93 1 96.06 95 ALA B O 1
ATOM 3892 N N . LYS B 1 96 ? -14.5 26.719 -16.172 1 95.5 96 LYS B N 1
ATOM 3893 C CA . LYS B 1 96 ? -14.789 28.156 -16.219 1 95.5 96 LYS B CA 1
ATOM 3894 C C . LYS B 1 96 ? -16.125 28.469 -15.562 1 95.5 96 LYS B C 1
ATOM 3896 O O . LYS B 1 96 ? -16.219 29.375 -14.742 1 95.5 96 LYS B O 1
ATOM 3901 N N . LYS B 1 97 ? -17.078 27.703 -15.812 1 95.44 97 LYS B N 1
ATOM 3902 C CA . LYS B 1 97 ? -18.422 27.906 -15.281 1 95.44 97 LYS B CA 1
ATOM 3903 C C . LYS B 1 97 ? -18.422 27.875 -13.758 1 95.44 97 LYS B C 1
ATOM 3905 O O . LYS B 1 97 ? -19.094 28.688 -13.117 1 95.44 97 LYS B O 1
ATOM 3910 N N . TYR B 1 98 ? -17.641 27.016 -13.227 1 95.88 98 TYR B N 1
ATOM 3911 C CA . TYR B 1 98 ? -17.703 26.797 -11.789 1 95.88 98 TYR B CA 1
ATOM 3912 C C . TYR B 1 98 ? -16.531 27.469 -11.078 1 95.88 98 TYR B C 1
ATOM 3914 O O . TYR B 1 98 ? -16.312 27.234 -9.883 1 95.88 98 TYR B O 1
ATOM 3922 N N . GLY B 1 99 ? -15.789 28.156 -11.789 1 94.31 99 GLY B N 1
ATOM 3923 C CA . GLY B 1 99 ? -14.742 28.969 -11.203 1 94.31 99 GLY B CA 1
ATOM 3924 C C . GLY B 1 99 ? -13.609 28.156 -10.609 1 94.31 99 GLY B C 1
ATOM 3925 O O . GLY B 1 99 ? -13.117 28.469 -9.523 1 94.31 99 GLY B O 1
ATOM 3926 N N . VAL B 1 100 ? -13.188 27.172 -11.32 1 94.19 100 VAL B N 1
ATOM 3927 C CA . VAL B 1 100 ? -12.102 26.312 -10.859 1 94.19 100 VAL B CA 1
ATOM 3928 C C . VAL B 1 100 ? -10.758 26.969 -11.172 1 94.19 100 VAL B C 1
ATOM 3930 O O . VAL B 1 100 ? -10.469 27.281 -12.32 1 94.19 100 VAL B O 1
ATOM 3933 N N . ARG B 1 101 ? -9.953 27.156 -10.047 1 89.38 101 ARG B N 1
ATOM 3934 C CA . ARG B 1 101 ? -8.703 27.875 -10.234 1 89.38 101 ARG B CA 1
ATOM 3935 C C . ARG B 1 101 ? -7.516 27.062 -9.727 1 89.38 101 ARG B C 1
ATOM 3937 O O . ARG B 1 101 ? -6.367 27.484 -9.859 1 89.38 101 ARG B O 1
ATOM 3944 N N . SER B 1 102 ? -7.688 26.062 -9.117 1 91.56 102 SER B N 1
ATOM 3945 C CA . SER B 1 102 ? -6.645 25.188 -8.586 1 91.56 102 SER B CA 1
ATOM 3946 C C . SER B 1 102 ? -7.098 23.734 -8.586 1 91.56 102 SER B C 1
ATOM 3948 O O . SER B 1 102 ? -8.289 23.438 -8.719 1 91.56 102 SER B O 1
ATOM 3950 N N . TYR B 1 103 ? -6.117 22.828 -8.5 1 92.25 103 TYR B N 1
ATOM 3951 C CA . TYR B 1 103 ? -6.434 21.406 -8.57 1 92.25 103 TYR B CA 1
ATOM 3952 C C . TYR B 1 103 ? -5.789 20.656 -7.422 1 92.25 103 TYR B C 1
ATOM 3954 O O . TYR B 1 103 ? -4.684 20.984 -6.992 1 92.25 103 TYR B O 1
ATOM 3962 N N . PRO B 1 104 ? -6.402 19.688 -6.91 1 95.44 104 PRO B N 1
ATOM 3963 C CA . PRO B 1 104 ? -7.77 19.297 -7.254 1 95.44 104 PRO B CA 1
ATOM 3964 C C . PRO B 1 104 ? -8.82 20.266 -6.695 1 95.44 104 PRO B C 1
ATOM 3966 O O . PRO B 1 104 ? -8.578 20.922 -5.684 1 95.44 104 PRO B O 1
ATOM 3969 N N . THR B 1 105 ? -9.875 20.375 -7.395 1 97.12 105 THR B N 1
ATOM 3970 C CA . THR B 1 105 ? -11.094 20.984 -6.895 1 97.12 105 THR B CA 1
ATOM 3971 C C . THR B 1 105 ? -12.242 19.984 -6.867 1 97.12 105 THR B C 1
ATOM 3973 O O . THR B 1 105 ? -12.484 19.281 -7.852 1 97.12 105 THR B O 1
ATOM 3976 N N . TYR B 1 106 ? -12.859 19.859 -5.715 1 98 106 TYR B N 1
ATOM 3977 C CA . TYR B 1 106 ? -14.039 19.016 -5.531 1 98 106 TYR B CA 1
ATOM 3978 C C . TYR B 1 106 ? -15.312 19.844 -5.551 1 98 106 TYR B C 1
ATOM 3980 O O . TYR B 1 106 ? -15.539 20.656 -4.66 1 98 106 TYR B O 1
ATOM 3988 N N . ALA B 1 107 ? -16.109 19.625 -6.566 1 98 107 ALA B N 1
ATOM 3989 C CA . ALA B 1 107 ? -17.328 20.391 -6.719 1 98 107 ALA B CA 1
ATOM 3990 C C . ALA B 1 107 ? -18.562 19.5 -6.555 1 98 107 ALA B C 1
ATOM 3992 O O . ALA B 1 107 ? -18.594 18.375 -7.043 1 98 107 ALA B O 1
ATOM 3993 N N . PHE B 1 108 ? -19.484 19.984 -5.809 1 98.44 108 PHE B N 1
ATOM 3994 C CA . PHE B 1 108 ? -20.781 19.344 -5.652 1 98.44 108 PHE B CA 1
ATOM 3995 C C . PHE B 1 108 ? -21.891 20.203 -6.246 1 98.44 108 PHE B C 1
ATOM 3997 O O . PHE B 1 108 ? -22.125 21.328 -5.801 1 98.44 108 PHE B O 1
ATOM 4004 N N . ILE B 1 109 ? -22.547 19.641 -7.266 1 98.12 109 ILE B N 1
ATOM 4005 C CA . ILE B 1 109 ? -23.469 20.422 -8.086 1 98.12 109 ILE B CA 1
ATOM 4006 C C . ILE B 1 109 ? -24.906 19.922 -7.855 1 98.12 109 ILE B C 1
ATOM 4008 O O . ILE B 1 109 ? -25.156 18.719 -7.844 1 98.12 109 ILE B O 1
ATOM 4012 N N . ASP B 1 110 ? -25.797 20.875 -7.641 1 97.06 110 ASP B N 1
ATOM 4013 C CA . ASP B 1 110 ? -27.219 20.562 -7.645 1 97.06 110 ASP B CA 1
ATOM 4014 C C . ASP B 1 110 ? -27.75 20.406 -9.07 1 97.06 110 ASP B C 1
ATOM 4016 O O . ASP B 1 110 ? -27.719 21.359 -9.859 1 97.06 110 ASP B O 1
ATOM 4020 N N . PRO B 1 111 ? -28.234 19.219 -9.391 1 96.94 111 PRO B N 1
ATOM 4021 C CA . PRO B 1 111 ? -28.641 19 -10.781 1 96.94 111 PRO B CA 1
ATOM 4022 C C . PRO B 1 111 ? -29.859 19.844 -11.172 1 96.94 111 PRO B C 1
ATOM 4024 O O . PRO B 1 111 ? -30.094 20.094 -12.359 1 96.94 111 PRO B O 1
ATOM 4027 N N . ALA B 1 112 ? -30.641 20.266 -10.273 1 95.75 112 ALA B N 1
ATOM 4028 C CA . ALA B 1 112 ? -31.844 21.062 -10.555 1 95.75 112 ALA B CA 1
ATOM 4029 C C . ALA B 1 112 ? -31.469 22.469 -11.016 1 95.75 112 ALA B C 1
ATOM 4031 O O . ALA B 1 112 ? -32.031 22.984 -11.977 1 95.75 112 ALA B O 1
ATOM 4032 N N . THR B 1 113 ? -30.5 23.047 -10.406 1 95.81 113 THR B N 1
ATOM 4033 C CA . THR B 1 113 ? -30.109 24.422 -10.719 1 95.81 113 THR B CA 1
ATOM 4034 C C . THR B 1 113 ? -28.812 24.438 -11.523 1 95.81 113 THR B C 1
ATOM 4036 O O . THR B 1 113 ? -28.438 25.469 -12.102 1 95.81 113 THR B O 1
ATOM 4039 N N . GLU B 1 114 ? -28.078 23.344 -11.5 1 96.62 114 GLU B N 1
ATOM 4040 C CA . GLU B 1 114 ? -26.766 23.219 -12.094 1 96.62 114 GLU B CA 1
ATOM 4041 C C . GLU B 1 114 ? -25.781 24.203 -11.484 1 96.62 114 GLU B C 1
ATOM 4043 O O . GLU B 1 114 ? -24.891 24.703 -12.172 1 96.62 114 GLU B O 1
ATOM 4048 N N . GLU B 1 115 ? -26.016 24.516 -10.25 1 96.19 115 GLU B N 1
ATOM 4049 C CA . GLU B 1 115 ? -25.125 25.391 -9.508 1 96.19 115 GLU B CA 1
ATOM 4050 C C . GLU B 1 115 ? -24.297 24.609 -8.492 1 96.19 115 GLU B C 1
ATOM 4052 O O . GLU B 1 115 ? -24.75 23.578 -7.969 1 96.19 115 GLU B O 1
ATOM 4057 N N . ILE B 1 116 ? -23.125 25.125 -8.273 1 97 116 ILE B N 1
ATOM 4058 C CA . ILE B 1 116 ? -22.281 24.516 -7.254 1 97 116 ILE B CA 1
ATOM 4059 C C . ILE B 1 116 ? -22.828 24.844 -5.867 1 97 116 ILE B C 1
ATOM 4061 O O . ILE B 1 116 ? -23.109 26.016 -5.562 1 97 116 ILE B O 1
ATOM 4065 N N . VAL B 1 117 ? -23.016 23.828 -5.043 1 96.38 117 VAL B N 1
ATOM 4066 C CA . VAL B 1 117 ? -23.594 24.062 -3.723 1 96.38 117 VAL B CA 1
ATOM 4067 C C . VAL B 1 117 ? -22.531 23.844 -2.652 1 96.38 117 VAL B C 1
ATOM 4069 O O . VAL B 1 117 ? -22.688 24.281 -1.508 1 96.38 117 VAL B O 1
ATOM 4072 N N . HIS B 1 118 ? -21.484 23.156 -2.922 1 97.12 118 HIS B N 1
ATOM 4073 C CA . HIS B 1 118 ? -20.359 22.906 -2.037 1 97.12 118 HIS B CA 1
ATOM 4074 C C . HIS B 1 118 ? -19.062 22.734 -2.83 1 97.12 118 HIS B C 1
ATOM 4076 O O . HIS B 1 118 ? -19.062 22.156 -3.914 1 97.12 118 HIS B O 1
ATOM 4082 N N . ARG B 1 119 ? -18.031 23.312 -2.354 1 97.06 119 ARG B N 1
ATOM 4083 C CA . ARG B 1 119 ? -16.703 23.234 -2.975 1 97.06 119 ARG B CA 1
ATOM 4084 C C . ARG B 1 119 ? -15.641 22.859 -1.95 1 97.06 119 ARG B C 1
ATOM 4086 O O . ARG B 1 119 ? -15.68 23.328 -0.807 1 97.06 119 ARG B O 1
ATOM 4093 N N . SER B 1 120 ? -14.773 22.031 -2.275 1 96.12 120 SER B N 1
ATOM 4094 C CA . SER B 1 120 ? -13.594 21.688 -1.483 1 96.12 120 SER B CA 1
ATOM 4095 C C . SER B 1 120 ? -12.367 21.5 -2.367 1 96.12 120 SER B C 1
ATOM 4097 O O . SER B 1 120 ? -12.422 21.766 -3.572 1 96.12 120 SER B O 1
ATOM 4099 N N . SER B 1 121 ? -11.172 21.281 -1.748 1 94.81 121 SER B N 1
ATOM 4100 C CA . SER B 1 121 ? -9.938 21.203 -2.527 1 94.81 121 SER B CA 1
ATOM 4101 C C . SER B 1 121 ? -8.836 20.484 -1.753 1 94.81 121 SER B C 1
ATOM 4103 O O . SER B 1 121 ? -9.102 19.875 -0.714 1 94.81 121 SER B O 1
ATOM 4105 N N . SER B 1 122 ? -7.719 20.422 -2.326 1 90.69 122 SER B N 1
ATOM 4106 C CA . SER B 1 122 ? -6.48 19.953 -1.707 1 90.69 122 SER B CA 1
ATOM 4107 C C . SER B 1 122 ? -6.492 18.453 -1.513 1 90.69 122 SER B C 1
ATOM 4109 O O . SER B 1 122 ? -7.52 17.797 -1.717 1 90.69 122 SER B O 1
ATOM 4111 N N . ARG B 1 123 ? -5.344 17.922 -1.267 1 91.56 123 ARG B N 1
ATOM 4112 C CA . ARG B 1 123 ? -5.25 16.531 -0.849 1 91.56 123 ARG B CA 1
ATOM 4113 C C . ARG B 1 123 ? -5.93 16.312 0.498 1 91.56 123 ARG B C 1
ATOM 4115 O O . ARG B 1 123 ? -5.812 17.141 1.4 1 91.56 123 ARG B O 1
ATOM 4122 N N . GLN B 1 124 ? -6.668 15.266 0.544 1 92.5 124 GLN B N 1
ATOM 4123 C CA . GLN B 1 124 ? -7.383 14.938 1.773 1 92.5 124 GLN B CA 1
ATOM 4124 C C . GLN B 1 124 ? -7.184 13.477 2.152 1 92.5 124 GLN B C 1
ATOM 4126 O O . GLN B 1 124 ? -6.949 12.633 1.285 1 92.5 124 GLN B O 1
ATOM 4131 N N . THR B 1 125 ? -7.27 13.234 3.412 1 88.62 125 THR B N 1
ATOM 4132 C CA . THR B 1 125 ? -7.324 11.852 3.863 1 88.62 125 THR B CA 1
ATOM 4133 C C . THR B 1 125 ? -8.664 11.211 3.5 1 88.62 125 THR B C 1
ATOM 4135 O O . THR B 1 125 ? -9.625 11.914 3.18 1 88.62 125 THR B O 1
ATOM 4138 N N . PRO B 1 126 ? -8.68 9.867 3.52 1 89 126 PRO B N 1
ATOM 4139 C CA . PRO B 1 126 ? -9.961 9.219 3.248 1 89 126 PRO B CA 1
ATOM 4140 C C . PRO B 1 126 ? -11.07 9.68 4.188 1 89 126 PRO B C 1
ATOM 4142 O O . PRO B 1 126 ? -12.195 9.93 3.742 1 89 126 PRO B O 1
ATOM 4145 N N . GLU B 1 127 ? -10.695 9.883 5.457 1 86.69 127 GLU B N 1
ATOM 4146 C CA . GLU B 1 127 ? -11.688 10.312 6.441 1 86.69 127 GLU B CA 1
ATOM 4147 C C . GLU B 1 127 ? -12.18 11.727 6.141 1 86.69 127 GLU B C 1
ATOM 4149 O O . GLU B 1 127 ? -13.391 11.984 6.168 1 86.69 127 GLU B O 1
ATOM 4154 N N . GLN B 1 128 ? -11.234 12.516 5.844 1 91.5 128 GLN B N 1
ATOM 4155 C CA . GLN B 1 128 ? -11.609 13.883 5.523 1 91.5 128 GLN B CA 1
ATOM 4156 C C . GLN B 1 128 ? -12.422 13.945 4.234 1 91.5 128 GLN B C 1
ATOM 4158 O O . GLN B 1 128 ? -13.367 14.734 4.129 1 91.5 128 GLN B O 1
ATOM 4163 N N . PHE B 1 129 ? -12.094 13.125 3.266 1 95.5 129 PHE B N 1
ATOM 4164 C CA . PHE B 1 129 ? -12.773 13.141 1.976 1 95.5 129 PHE B CA 1
ATOM 4165 C C . PHE B 1 129 ? -14.211 12.656 2.115 1 95.5 129 PHE B C 1
ATOM 4167 O O . PHE B 1 129 ? -15.125 13.219 1.497 1 95.5 129 PHE B O 1
ATOM 4174 N N . ILE B 1 130 ? -14.422 11.695 2.967 1 93.88 130 ILE B N 1
ATOM 4175 C CA . ILE B 1 130 ? -15.773 11.219 3.25 1 93.88 130 ILE B CA 1
ATOM 4176 C C . ILE B 1 130 ? -16.562 12.312 3.961 1 93.88 130 ILE B C 1
ATOM 4178 O O . ILE B 1 130 ? -17.719 12.57 3.621 1 93.88 130 ILE B O 1
ATOM 4182 N N . GLN B 1 131 ? -15.906 12.984 4.883 1 93.38 131 GLN B N 1
ATOM 4183 C CA . GLN B 1 131 ? -16.562 14.078 5.586 1 93.38 131 GLN B CA 1
ATOM 4184 C C . GLN B 1 131 ? -16.953 15.203 4.625 1 93.38 131 GLN B C 1
ATOM 4186 O O . GLN B 1 131 ? -18.016 15.805 4.766 1 93.38 131 GLN B O 1
ATOM 4191 N N . THR B 1 132 ? -16.062 15.438 3.736 1 96 132 THR B N 1
ATOM 4192 C CA . THR B 1 132 ? -16.359 16.438 2.711 1 96 132 THR B CA 1
ATOM 4193 C C . THR B 1 132 ? -17.656 16.078 1.977 1 96 132 THR B C 1
ATOM 4195 O O . THR B 1 132 ? -18.5 16.953 1.768 1 96 132 THR B O 1
ATOM 4198 N N . GLY B 1 133 ? -17.781 14.844 1.586 1 96.75 133 GLY B N 1
ATOM 4199 C CA . GLY B 1 133 ? -19.016 14.398 0.952 1 96.75 133 GLY B CA 1
ATOM 4200 C C . GLY B 1 133 ? -20.234 14.531 1.851 1 96.75 133 GLY B C 1
ATOM 4201 O O . GLY B 1 133 ? -21.297 14.969 1.406 1 96.75 133 GLY B O 1
ATOM 4202 N N . LYS B 1 134 ? -20.078 14.18 3.094 1 95.5 134 LYS B N 1
ATOM 4203 C CA . LYS B 1 134 ? -21.188 14.289 4.047 1 95.5 134 LYS B CA 1
ATOM 4204 C C . LYS B 1 134 ? -21.625 15.742 4.211 1 95.5 134 LYS B C 1
ATOM 4206 O O . LYS B 1 134 ? -22.828 16.031 4.219 1 95.5 134 LYS B O 1
ATOM 4211 N N . ASP B 1 135 ? -20.672 16.562 4.301 1 96.38 135 ASP B N 1
ATOM 4212 C CA . ASP B 1 135 ? -20.953 17.984 4.469 1 96.38 135 ASP B CA 1
ATOM 4213 C C . ASP B 1 135 ? -21.703 18.547 3.262 1 96.38 135 ASP B C 1
ATOM 4215 O O . ASP B 1 135 ? -22.562 19.406 3.406 1 96.38 135 ASP B O 1
ATOM 4219 N N . ALA B 1 136 ? -21.406 18.047 2.107 1 97.12 136 ALA B N 1
ATOM 4220 C CA . ALA B 1 136 ? -22.062 18.516 0.889 1 97.12 136 ALA B CA 1
ATOM 4221 C C . ALA B 1 136 ? -23.578 18.234 0.942 1 97.12 136 ALA B C 1
ATOM 4223 O O . ALA B 1 136 ? -24.359 18.922 0.292 1 97.12 136 ALA B O 1
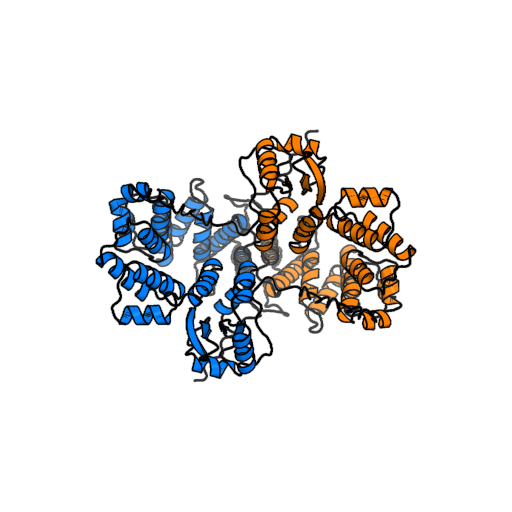ATOM 4224 N N . ASN B 1 137 ? -23.953 17.281 1.738 1 96.5 137 ASN B N 1
ATOM 4225 C CA . ASN B 1 137 ? -25.359 16.891 1.8 1 96.5 137 ASN B CA 1
ATOM 4226 C C . ASN B 1 137 ? -26.078 17.562 2.959 1 96.5 137 ASN B C 1
ATOM 4228 O O . ASN B 1 137 ? -27.281 17.359 3.156 1 96.5 137 ASN B O 1
ATOM 4232 N N . ILE B 1 138 ? -25.438 18.344 3.74 1 96 138 ILE B N 1
ATOM 4233 C CA . ILE B 1 138 ? -26.016 19.109 4.844 1 96 138 ILE B CA 1
ATOM 4234 C C . ILE B 1 138 ? -25.969 20.594 4.539 1 96 138 ILE B C 1
ATOM 4236 O O . ILE B 1 138 ? -24.891 21.219 4.625 1 96 138 ILE B O 1
ATOM 4240 N N . PRO B 1 139 ? -27.062 21.172 4.23 1 95.56 139 PRO B N 1
ATOM 4241 C CA . PRO B 1 139 ? -27.094 22.562 3.744 1 95.56 139 PRO B CA 1
ATOM 4242 C C . PRO B 1 139 ? -26.328 23.516 4.652 1 95.56 139 PRO B C 1
ATOM 4244 O O . PRO B 1 139 ? -25.609 24.391 4.168 1 95.56 139 PRO B O 1
ATOM 4247 N N . THR B 1 140 ? -26.312 23.297 5.926 1 95.94 140 THR B N 1
ATOM 4248 C CA . THR B 1 140 ? -25.703 24.234 6.863 1 95.94 140 THR B CA 1
ATOM 4249 C C . THR B 1 140 ? -24.203 23.969 7.016 1 95.94 140 THR B C 1
ATOM 4251 O O . THR B 1 140 ? -23.516 24.656 7.773 1 95.94 140 THR B O 1
ATOM 4254 N N . LYS B 1 141 ? -23.703 22.984 6.312 1 96.25 141 LYS B N 1
ATOM 4255 C CA . LYS B 1 141 ? -22.281 22.656 6.367 1 96.25 141 LYS B CA 1
ATOM 4256 C C . LYS B 1 141 ? -21.609 22.922 5.027 1 96.25 141 LYS B C 1
ATOM 4258 O O . LYS B 1 141 ? -20.391 22.75 4.895 1 96.25 141 LYS B O 1
ATOM 4263 N N . ARG B 1 142 ? -22.375 23.391 4.094 1 97.19 142 ARG B N 1
ATOM 4264 C CA . ARG B 1 142 ? -21.875 23.641 2.752 1 97.19 142 ARG B CA 1
ATOM 4265 C C . ARG B 1 142 ? -20.984 24.891 2.729 1 97.19 142 ARG B C 1
ATOM 4267 O O . ARG B 1 142 ? -21.219 25.844 3.471 1 97.19 142 ARG B O 1
ATOM 4274 N N . SER B 1 143 ? -20.031 24.891 1.832 1 96.81 143 SER B N 1
ATOM 4275 C CA . SER B 1 143 ? -19.016 25.938 1.737 1 96.81 143 SER B CA 1
ATOM 4276 C C . SER B 1 143 ? -19.656 27.297 1.522 1 96.81 143 SER B C 1
ATOM 4278 O O . SER B 1 143 ? -19.312 28.266 2.205 1 96.81 143 SER B O 1
ATOM 4280 N N . PHE B 1 144 ? -20.625 27.391 0.666 1 94.56 144 PHE B N 1
ATOM 4281 C CA . PHE B 1 144 ? -21.219 28.672 0.314 1 94.56 144 PHE B CA 1
ATOM 4282 C C . PHE B 1 144 ? -22.078 29.203 1.452 1 94.56 144 PHE B C 1
ATOM 4284 O O . PHE B 1 144 ? -22.125 30.406 1.707 1 94.56 144 PHE B O 1
ATOM 4291 N N . TYR B 1 145 ? -22.781 28.297 2.107 1 96.06 145 TYR B N 1
ATOM 4292 C CA . TYR B 1 145 ? -23.531 28.703 3.285 1 96.06 145 TYR B CA 1
ATOM 4293 C C . TYR B 1 145 ? -22.609 29.25 4.367 1 96.06 145 TYR B C 1
ATOM 4295 O O . TYR B 1 145 ? -22.859 30.328 4.922 1 96.06 145 TYR B O 1
ATOM 4303 N N . LEU B 1 146 ? -21.562 28.531 4.633 1 97.5 146 LEU B N 1
ATOM 4304 C CA . LEU B 1 146 ? -20.625 28.922 5.688 1 97.5 146 LEU B CA 1
ATOM 4305 C C . LEU B 1 146 ? -20 30.266 5.383 1 97.5 146 LEU B C 1
ATOM 4307 O O . LEU B 1 146 ? -19.906 31.125 6.262 1 97.5 146 LEU B O 1
ATOM 4311 N N . GLN B 1 147 ? -19.641 30.484 4.145 1 96.12 147 GLN B N 1
ATOM 4312 C CA . GLN B 1 147 ? -19.031 31.75 3.746 1 96.12 147 GLN B CA 1
ATOM 4313 C C . GLN B 1 147 ? -20.031 32.906 3.852 1 96.12 147 GLN B C 1
ATOM 4315 O O . GLN B 1 147 ? -19.703 33.969 4.371 1 96.12 147 GLN B O 1
ATOM 4320 N N . ASP B 1 148 ? -21.156 32.625 3.383 1 96.88 148 ASP B N 1
ATOM 4321 C CA . ASP B 1 148 ? -22.203 33.656 3.412 1 96.88 148 ASP B CA 1
ATOM 4322 C C . ASP B 1 148 ? -22.547 34.031 4.848 1 96.88 148 ASP B C 1
ATOM 4324 O O . ASP B 1 148 ? -22.609 35.219 5.172 1 96.88 148 ASP B O 1
ATOM 4328 N N . GLN B 1 149 ? -22.75 33.062 5.695 1 97.75 149 GLN B N 1
ATOM 4329 C CA . GLN B 1 149 ? -23.109 33.344 7.086 1 97.75 149 GLN B CA 1
ATOM 4330 C C . GLN B 1 149 ? -21.984 34.062 7.812 1 97.75 149 GLN B C 1
ATOM 4332 O O . GLN B 1 149 ? -22.25 34.969 8.617 1 97.75 149 GLN B O 1
ATOM 4337 N N . TYR B 1 150 ? -20.797 33.719 7.559 1 97.88 150 TYR B N 1
ATOM 4338 C CA . TYR B 1 150 ? -19.656 34.406 8.172 1 97.88 150 TYR B CA 1
ATOM 4339 C C . TYR B 1 150 ? -19.609 35.875 7.754 1 97.88 150 TYR B C 1
ATOM 4341 O O . TYR B 1 150 ? -19.406 36.75 8.586 1 97.88 150 TYR B O 1
ATOM 4349 N N . THR B 1 151 ? -19.844 36.125 6.48 1 97.25 151 THR B N 1
ATOM 4350 C CA . THR B 1 151 ? -19.844 37.469 5.938 1 97.25 151 THR B CA 1
ATOM 4351 C C . THR B 1 151 ? -20.969 38.312 6.547 1 97.25 151 THR B C 1
ATOM 4353 O O . THR B 1 151 ? -20.812 39.5 6.781 1 97.25 151 THR B O 1
ATOM 4356 N N . LYS B 1 152 ? -22.031 37.688 6.859 1 97.81 152 LYS B N 1
ATOM 4357 C CA . LYS B 1 152 ? -23.203 38.344 7.418 1 97.81 152 LYS B CA 1
ATOM 4358 C C . LYS B 1 152 ? -23.047 38.562 8.922 1 97.81 152 LYS B C 1
ATOM 4360 O O . LYS B 1 152 ? -23.938 39.125 9.562 1 97.81 152 LYS B O 1
ATOM 4365 N N . GLY B 1 153 ? -21.969 37.969 9.453 1 97.19 153 GLY B N 1
ATOM 4366 C CA . GLY B 1 153 ? -21.656 38.344 10.828 1 97.19 153 GLY B CA 1
ATOM 4367 C C . GLY B 1 153 ? -21.984 37.219 11.812 1 97.19 153 GLY B C 1
ATOM 4368 O O . GLY B 1 153 ? -21.844 37.406 13.023 1 97.19 153 GLY B O 1
ATOM 4369 N N . ASN B 1 154 ? -22.406 36 11.32 1 97.62 154 ASN B N 1
ATOM 4370 C CA . ASN B 1 154 ? -22.656 34.875 12.219 1 97.62 154 ASN B CA 1
ATOM 4371 C C . ASN B 1 154 ? -21.375 34.438 12.938 1 97.62 154 ASN B C 1
ATOM 4373 O O . ASN B 1 154 ? -20.375 34.094 12.289 1 97.62 154 ASN B O 1
ATOM 4377 N N . ARG B 1 155 ? -21.469 34.438 14.25 1 97.88 155 ARG B N 1
ATOM 4378 C CA . ARG B 1 155 ? -20.312 34.031 15.039 1 97.88 155 ARG B CA 1
ATOM 4379 C C . ARG B 1 155 ? -20.703 33.062 16.141 1 97.88 155 ARG B C 1
ATOM 4381 O O . ARG B 1 155 ? -20.031 32.938 17.156 1 97.88 155 ARG B O 1
ATOM 4388 N N . GLU B 1 156 ? -21.766 32.375 15.906 1 97.06 156 GLU B N 1
ATOM 4389 C CA . GLU B 1 156 ? -22.188 31.359 16.859 1 97.06 156 GLU B CA 1
ATOM 4390 C C . GLU B 1 156 ? -21.141 30.25 16.969 1 97.06 156 GLU B C 1
ATOM 4392 O O . GLU B 1 156 ? -20.531 29.859 15.969 1 97.06 156 GLU B O 1
ATOM 4397 N N . ARG B 1 157 ? -21.047 29.719 18.141 1 97.31 157 ARG B N 1
ATOM 4398 C CA . ARG B 1 157 ? -20 28.75 18.469 1 97.31 157 ARG B CA 1
ATOM 4399 C C . ARG B 1 157 ? -20.047 27.562 17.516 1 97.31 157 ARG B C 1
ATOM 4401 O O . ARG B 1 157 ? -19.031 27.234 16.891 1 97.31 157 ARG B O 1
ATOM 4408 N N . ALA B 1 158 ? -21.156 26.938 17.422 1 96.31 158 ALA B N 1
ATOM 4409 C CA . ALA B 1 158 ? -21.281 25.75 16.578 1 96.31 158 ALA B CA 1
ATOM 4410 C C . ALA B 1 158 ? -20.984 26.094 15.117 1 96.31 158 ALA B C 1
ATOM 4412 O O . ALA B 1 158 ? -20.344 25.297 14.414 1 96.31 158 ALA B O 1
ATOM 4413 N N . PHE B 1 159 ? -21.469 27.297 14.742 1 97.12 159 PHE B N 1
ATOM 4414 C CA . PHE B 1 159 ? -21.219 27.75 13.383 1 97.12 159 PHE B CA 1
ATOM 4415 C C . PHE B 1 159 ? -19.719 27.922 13.141 1 97.12 159 PHE B C 1
ATOM 4417 O O . PHE B 1 159 ? -19.188 27.469 12.117 1 97.12 159 PHE B O 1
ATOM 4424 N N . LEU B 1 160 ? -19.016 28.547 14.078 1 98.19 160 LEU B N 1
ATOM 4425 C CA . LEU B 1 160 ? -17.594 28.844 13.914 1 98.19 160 LEU B CA 1
ATOM 4426 C C . LEU B 1 160 ? -16.797 27.547 13.836 1 98.19 160 LEU B C 1
ATOM 4428 O O . LEU B 1 160 ? -15.828 27.453 13.078 1 98.19 160 LEU B O 1
ATOM 4432 N N . ILE B 1 161 ? -17.156 26.578 14.594 1 97.56 161 ILE B N 1
ATOM 4433 C CA . ILE B 1 161 ? -16.469 25.297 14.562 1 97.56 161 ILE B CA 1
ATOM 4434 C C . ILE B 1 161 ? -16.625 24.656 13.188 1 97.56 161 ILE B C 1
ATOM 4436 O O . ILE B 1 161 ? -15.656 24.141 12.617 1 97.56 161 ILE B O 1
ATOM 4440 N N . ASP B 1 162 ? -17.812 24.688 12.656 1 96.56 162 ASP B N 1
ATOM 4441 C CA . ASP B 1 162 ? -18.047 24.188 11.305 1 96.56 162 ASP B CA 1
ATOM 4442 C C . ASP B 1 162 ? -17.219 24.953 10.281 1 96.56 162 ASP B C 1
ATOM 4444 O O . ASP B 1 162 ? -16.625 24.359 9.383 1 96.56 162 ASP B O 1
ATOM 4448 N N . TYR B 1 163 ? -17.234 26.266 10.469 1 97.81 163 TYR B N 1
ATOM 4449 C CA . TYR B 1 163 ? -16.484 27.141 9.578 1 97.81 163 TYR B CA 1
ATOM 4450 C C . TYR B 1 163 ? -14.992 26.828 9.633 1 97.81 163 TYR B C 1
ATOM 4452 O O . TYR B 1 163 ? -14.328 26.75 8.594 1 97.81 163 TYR B O 1
ATOM 4460 N N . ILE B 1 164 ? -14.453 26.625 10.773 1 97.81 164 ILE B N 1
ATOM 4461 C CA . ILE B 1 164 ? -13.047 26.281 11.008 1 97.81 164 ILE B CA 1
ATOM 4462 C C . ILE B 1 164 ? -12.711 24.953 10.344 1 97.81 164 ILE B C 1
ATOM 4464 O O . ILE B 1 164 ? -11.727 24.859 9.609 1 97.81 164 ILE B O 1
ATOM 4468 N N . ASN B 1 165 ? -13.531 23.953 10.562 1 95.19 165 ASN B N 1
ATOM 4469 C CA . ASN B 1 165 ? -13.297 22.625 10.008 1 95.19 165 ASN B CA 1
ATOM 4470 C C . ASN B 1 165 ? -13.305 22.641 8.484 1 95.19 165 ASN B C 1
ATOM 4472 O O . ASN B 1 165 ? -12.453 22.031 7.844 1 95.19 165 ASN B O 1
ATOM 4476 N N . TYR B 1 166 ? -14.211 23.359 7.934 1 95.88 166 TYR B N 1
ATOM 4477 C CA . TYR B 1 166 ? -14.273 23.469 6.48 1 95.88 166 TYR B CA 1
ATOM 4478 C C . TYR B 1 166 ? -13.016 24.141 5.934 1 95.88 166 TYR B C 1
ATOM 4480 O O . TYR B 1 166 ? -12.383 23.609 5.012 1 95.88 166 TYR B O 1
ATOM 4488 N N . HIS B 1 167 ? -12.672 25.234 6.473 1 96 167 HIS B N 1
ATOM 4489 C CA . HIS B 1 167 ? -11.547 26 5.949 1 96 167 HIS B CA 1
ATOM 4490 C C . HIS B 1 167 ? -10.234 25.25 6.168 1 96 167 HIS B C 1
ATOM 4492 O O . HIS B 1 167 ? -9.289 25.406 5.391 1 96 167 HIS B O 1
ATOM 4498 N N . TYR B 1 168 ? -10.172 24.469 7.227 1 94.19 168 TYR B N 1
ATOM 4499 C CA . TYR B 1 168 ? -9.008 23.609 7.402 1 94.19 168 TYR B CA 1
ATOM 4500 C C . TYR B 1 168 ? -8.898 22.609 6.27 1 94.19 168 TYR B C 1
ATOM 4502 O O . TYR B 1 168 ? -7.805 22.359 5.75 1 94.19 168 TYR B O 1
ATOM 4510 N N . SER B 1 169 ? -9.984 22.047 5.867 1 90.56 169 SER B N 1
ATOM 4511 C CA . SER B 1 169 ? -10.008 21.016 4.836 1 90.56 169 SER B CA 1
ATOM 4512 C C . SER B 1 169 ? -9.547 21.562 3.492 1 90.56 169 SER B C 1
ATOM 4514 O O . SER B 1 169 ? -9.055 20.812 2.643 1 90.56 169 SER B O 1
ATOM 4516 N N . VAL B 1 170 ? -9.672 22.875 3.271 1 92 170 VAL B N 1
ATOM 4517 C CA . VAL B 1 170 ? -9.281 23.453 1.991 1 92 170 VAL B CA 1
ATOM 4518 C C . VAL B 1 170 ? -7.98 24.25 2.156 1 92 170 VAL B C 1
ATOM 4520 O O . VAL B 1 170 ? -7.621 25.047 1.293 1 92 170 VAL B O 1
ATOM 4523 N N . TYR B 1 171 ? -7.371 24.188 3.316 1 90.69 171 TYR B N 1
ATOM 4524 C CA . TYR B 1 171 ? -6.055 24.719 3.643 1 90.69 171 TYR B CA 1
ATOM 4525 C C . TYR B 1 171 ? -6.082 26.25 3.662 1 90.69 171 TYR B C 1
ATOM 4527 O O . TYR B 1 171 ? -5.109 26.891 3.27 1 90.69 171 TYR B O 1
ATOM 4535 N N . ALA B 1 172 ? -7.246 26.734 4.016 1 92.94 172 ALA B N 1
ATOM 4536 C CA . ALA B 1 172 ? -7.344 28.172 4.223 1 92.94 172 ALA B CA 1
ATOM 4537 C C . ALA B 1 172 ? -6.93 28.547 5.641 1 92.94 172 ALA B C 1
ATOM 4539 O O . ALA B 1 172 ? -7.766 28.953 6.449 1 92.94 172 ALA B O 1
ATOM 4540 N N . ARG B 1 173 ? -5.676 28.641 5.836 1 93.31 173 ARG B N 1
ATOM 4541 C CA . ARG B 1 173 ? -5.105 28.719 7.176 1 93.31 173 ARG B CA 1
ATOM 4542 C C . ARG B 1 173 ? -5.441 30.062 7.836 1 93.31 173 ARG B C 1
ATOM 4544 O O . ARG B 1 173 ? -5.703 30.109 9.039 1 93.31 173 ARG B O 1
ATOM 4551 N N . ASN B 1 174 ? -5.441 31.125 7.082 1 95.62 174 ASN B N 1
ATOM 4552 C CA . ASN B 1 174 ? -5.762 32.438 7.645 1 95.62 174 ASN B CA 1
ATOM 4553 C C . ASN B 1 174 ? -7.199 32.5 8.148 1 95.62 174 ASN B C 1
ATOM 4555 O O . ASN B 1 174 ? -7.469 33.031 9.211 1 95.62 174 ASN B O 1
ATOM 4559 N N . ASN B 1 175 ? -8.086 31.891 7.367 1 96.69 175 ASN B N 1
ATOM 4560 C CA . ASN B 1 175 ? -9.484 31.844 7.777 1 96.69 175 ASN B CA 1
ATOM 4561 C C . ASN B 1 175 ? -9.672 31.016 9.039 1 96.69 175 ASN B C 1
ATOM 4563 O O . ASN B 1 175 ? -10.461 31.359 9.914 1 96.69 175 ASN B O 1
ATOM 4567 N N . VAL B 1 176 ? -8.953 29.953 9.102 1 97.44 176 VAL B N 1
ATOM 4568 C CA . VAL B 1 176 ? -9.016 29.078 10.266 1 97.44 176 VAL B CA 1
ATOM 4569 C C . VAL B 1 176 ? -8.578 29.844 11.516 1 97.44 176 VAL B C 1
ATOM 4571 O O . VAL B 1 176 ? -9.297 29.875 12.516 1 97.44 176 VAL B O 1
ATOM 4574 N N . GLN B 1 177 ? -7.453 30.516 11.414 1 97.06 177 GLN B N 1
ATOM 4575 C CA . GLN B 1 177 ? -6.91 31.25 12.555 1 97.06 177 GLN B CA 1
ATOM 4576 C C . GLN B 1 177 ? -7.859 32.344 13 1 97.06 177 GLN B C 1
ATOM 4578 O O . GLN B 1 177 ? -8.141 32.5 14.188 1 97.06 177 GLN B O 1
ATOM 4583 N N . ALA B 1 178 ? -8.344 33.125 12.016 1 97.31 178 ALA B N 1
ATOM 4584 C CA . ALA B 1 178 ? -9.234 34.219 12.32 1 97.31 178 ALA B CA 1
ATOM 4585 C C . ALA B 1 178 ? -10.508 33.719 13 1 97.31 178 ALA B C 1
ATOM 4587 O O . ALA B 1 178 ? -10.938 34.281 14.016 1 97.31 178 ALA B O 1
ATOM 4588 N N . ALA B 1 179 ? -11.047 32.688 12.461 1 98.19 179 ALA B N 1
ATOM 4589 C CA . ALA B 1 179 ? -12.289 32.156 13.008 1 98.19 179 ALA B CA 1
ATOM 4590 C C . ALA B 1 179 ? -12.07 31.562 14.398 1 98.19 179 ALA B C 1
ATOM 4592 O O . ALA B 1 179 ? -12.938 31.688 15.273 1 98.19 179 ALA B O 1
ATOM 4593 N N . PHE B 1 180 ? -10.953 30.953 14.578 1 98.38 180 PHE B N 1
ATOM 4594 C CA . PHE B 1 180 ? -10.664 30.391 15.891 1 98.38 180 PHE B CA 1
ATOM 4595 C C . PHE B 1 180 ? -10.5 31.484 16.938 1 98.38 180 PHE B C 1
ATOM 4597 O O . PHE B 1 180 ? -10.984 31.375 18.062 1 98.38 180 PHE B O 1
ATOM 4604 N N . ASP B 1 181 ? -9.805 32.594 16.578 1 97.94 181 ASP B N 1
ATOM 4605 C CA . ASP B 1 181 ? -9.672 33.75 17.469 1 97.94 181 ASP B CA 1
ATOM 4606 C C . ASP B 1 181 ? -11.031 34.312 17.859 1 97.94 181 ASP B C 1
ATOM 4608 O O . ASP B 1 181 ? -11.266 34.688 19.016 1 97.94 181 ASP B O 1
ATOM 4612 N N . GLU B 1 182 ? -11.898 34.312 16.859 1 97.94 182 GLU B N 1
ATOM 4613 C CA . GLU B 1 182 ? -13.25 34.812 17.109 1 97.94 182 GLU B CA 1
ATOM 4614 C C . GLU B 1 182 ? -14 33.875 18.062 1 97.94 182 GLU B C 1
ATOM 4616 O O . GLU B 1 182 ? -14.773 34.312 18.906 1 97.94 182 GLU B O 1
ATOM 4621 N N . LEU B 1 183 ? -13.781 32.594 17.891 1 98.19 183 LEU B N 1
ATOM 4622 C CA . LEU B 1 183 ? -14.398 31.594 18.75 1 98.19 183 LEU B CA 1
ATOM 4623 C C . LEU B 1 183 ? -14 31.828 20.203 1 98.19 183 LEU B C 1
ATOM 4625 O O . LEU B 1 183 ? -14.859 31.844 21.094 1 98.19 183 LEU B O 1
ATOM 4629 N N . ILE B 1 184 ? -12.758 32.125 20.422 1 98.12 184 ILE B N 1
ATOM 4630 C CA . ILE B 1 184 ? -12.242 32.344 21.766 1 98.12 184 ILE B CA 1
ATOM 4631 C C . ILE B 1 184 ? -12.719 33.688 22.297 1 98.12 184 ILE B C 1
ATOM 4633 O O . ILE B 1 184 ? -13.133 33.812 23.453 1 98.12 184 ILE B O 1
ATOM 4637 N N . LYS B 1 185 ? -12.688 34.688 21.469 1 97.12 185 LYS B N 1
ATOM 4638 C CA . LYS B 1 185 ? -13.164 36 21.844 1 97.12 185 LYS B CA 1
ATOM 4639 C C . LYS B 1 185 ? -14.641 35.969 22.234 1 97.12 185 LYS B C 1
ATOM 4641 O O . LYS B 1 185 ? -15.078 36.719 23.094 1 97.12 185 LYS B O 1
ATOM 4646 N N . GLY B 1 186 ? -15.328 35.031 21.641 1 97.25 186 GLY B N 1
ATOM 4647 C CA . GLY B 1 186 ? -16.75 34.875 21.891 1 97.25 186 GLY B CA 1
ATOM 4648 C C . GLY B 1 186 ? -17.062 34.156 23.203 1 97.25 186 GLY B C 1
ATOM 4649 O O . GLY B 1 186 ? -18.219 34.031 23.578 1 97.25 186 GLY B O 1
ATOM 4650 N N . GLY B 1 187 ? -16.078 33.719 23.891 1 97.25 187 GLY B N 1
ATOM 4651 C CA . GLY B 1 187 ? -16.312 33.156 25.219 1 97.25 187 GLY B CA 1
ATOM 4652 C C . GLY B 1 187 ? -15.938 31.688 25.328 1 97.25 187 GLY B C 1
ATOM 4653 O O . GLY B 1 187 ? -15.938 31.109 26.422 1 97.25 187 GLY B O 1
ATOM 4654 N N . ALA B 1 188 ? -15.672 31.031 24.188 1 97.81 188 ALA B N 1
ATOM 4655 C CA . ALA B 1 188 ? -15.242 29.625 24.234 1 97.81 188 ALA B CA 1
ATOM 4656 C C . ALA B 1 188 ? -13.883 29.484 24.906 1 97.81 188 ALA B C 1
ATOM 4658 O O . ALA B 1 188 ? -13.055 30.406 24.828 1 97.81 188 ALA B O 1
ATOM 4659 N N . LYS B 1 189 ? -13.688 28.375 25.531 1 98 189 LYS B N 1
ATOM 4660 C CA . LYS B 1 189 ? -12.422 28.125 26.219 1 98 189 LYS B CA 1
ATOM 4661 C C . LYS B 1 189 ? -11.695 26.938 25.594 1 98 189 LYS B C 1
ATOM 4663 O O . LYS B 1 189 ? -12.336 25.953 25.203 1 98 189 LYS B O 1
ATOM 4668 N N . LEU B 1 190 ? -10.367 26.969 25.625 1 97.81 190 LEU B N 1
ATOM 4669 C CA . LEU B 1 190 ? -9.562 25.875 25.078 1 97.81 190 LEU B CA 1
ATOM 4670 C C . LEU B 1 190 ? -9.844 24.578 25.828 1 97.81 190 LEU B C 1
ATOM 4672 O O . LEU B 1 190 ? -9.672 23.484 25.266 1 97.81 190 LEU B O 1
ATOM 4676 N N . THR B 1 191 ? -10.352 24.75 27.031 1 97.75 191 THR B N 1
ATOM 4677 C CA . THR B 1 191 ? -10.594 23.594 27.875 1 97.75 191 THR B CA 1
ATOM 4678 C C . THR B 1 191 ? -11.93 22.938 27.547 1 97.75 191 THR B C 1
ATOM 4680 O O . THR B 1 191 ? -12.234 21.844 28.031 1 97.75 191 THR B O 1
ATOM 4683 N N . ASP B 1 192 ? -12.734 23.625 26.75 1 97.62 192 ASP B N 1
ATOM 4684 C CA . ASP B 1 192 ? -13.953 22.984 26.25 1 97.62 192 ASP B CA 1
ATOM 4685 C C . ASP B 1 192 ? -13.625 21.828 25.312 1 97.62 192 ASP B C 1
ATOM 4687 O O . ASP B 1 192 ? -12.82 22 24.375 1 97.62 192 ASP B O 1
ATOM 4691 N N . PRO B 1 193 ? -14.281 20.703 25.5 1 97.19 193 PRO B N 1
ATOM 4692 C CA . PRO B 1 193 ? -13.898 19.531 24.719 1 97.19 193 PRO B CA 1
ATOM 4693 C C . PRO B 1 193 ? -14 19.766 23.219 1 97.19 193 PRO B C 1
ATOM 4695 O O . PRO B 1 193 ? -13.102 19.375 22.469 1 97.19 193 PRO B O 1
ATOM 4698 N N . ASP B 1 194 ? -15.039 20.359 22.766 1 96.44 194 ASP B N 1
ATOM 4699 C CA . ASP B 1 194 ? -15.211 20.594 21.328 1 96.44 194 ASP B CA 1
ATOM 4700 C C . ASP B 1 194 ? -14.211 21.609 20.812 1 96.44 194 ASP B C 1
ATOM 4702 O O . ASP B 1 194 ? -13.734 21.516 19.688 1 96.44 194 ASP B O 1
ATOM 4706 N N . VAL B 1 195 ? -13.867 22.594 21.656 1 97.88 195 VAL B N 1
ATOM 4707 C CA . VAL B 1 195 ? -12.898 23.609 21.281 1 97.88 195 VAL B CA 1
ATOM 4708 C C . VAL B 1 195 ? -11.492 23 21.266 1 97.88 195 VAL B C 1
ATOM 4710 O O . VAL B 1 195 ? -10.703 23.281 20.359 1 97.88 195 VAL B O 1
ATOM 4713 N N . TRP B 1 196 ? -11.227 22.156 22.219 1 98.12 196 TRP B N 1
ATOM 4714 C CA . TRP B 1 196 ? -9.953 21.453 22.266 1 98.12 196 TRP B CA 1
ATOM 4715 C C . TRP B 1 196 ? -9.758 20.609 21.016 1 98.12 196 TRP B C 1
ATOM 4717 O O . TRP B 1 196 ? -8.688 20.625 20.406 1 98.12 196 TRP B O 1
ATOM 4727 N N . GLU B 1 197 ? -10.773 19.938 20.672 1 96.69 197 GLU B N 1
ATOM 4728 C CA . GLU B 1 197 ? -10.703 19.109 19.469 1 96.69 197 GLU B CA 1
ATOM 4729 C C . GLU B 1 197 ? -10.414 19.953 18.234 1 96.69 197 GLU B C 1
ATOM 4731 O O . GLU B 1 197 ? -9.562 19.594 17.422 1 96.69 197 GLU B O 1
ATOM 4736 N N . ALA B 1 198 ? -11.102 21.047 18.094 1 96.81 198 ALA B N 1
ATOM 4737 C CA . ALA B 1 198 ? -10.859 21.953 16.969 1 96.81 198 ALA B CA 1
ATOM 4738 C C . ALA B 1 198 ? -9.43 22.484 16.984 1 96.81 198 ALA B C 1
ATOM 4740 O O . ALA B 1 198 ? -8.773 22.547 15.953 1 96.81 198 ALA B O 1
ATOM 4741 N N . TYR B 1 199 ? -8.938 22.875 18.188 1 97.75 199 TYR B N 1
ATOM 4742 C CA . TYR B 1 199 ? -7.582 23.375 18.359 1 97.75 199 TYR B CA 1
ATOM 4743 C C . TYR B 1 199 ? -6.555 22.344 17.922 1 97.75 199 TYR B C 1
ATOM 4745 O O . TYR B 1 199 ? -5.676 22.625 17.109 1 97.75 199 TYR B O 1
ATOM 4753 N N . VAL B 1 200 ? -6.754 21.125 18.344 1 97.38 200 VAL B N 1
ATOM 4754 C CA . VAL B 1 200 ? -5.801 20.047 18.094 1 97.38 200 VAL B CA 1
ATOM 4755 C C . VAL B 1 200 ? -5.766 19.719 16.609 1 97.38 200 VAL B C 1
ATOM 4757 O O . VAL B 1 200 ? -4.691 19.5 16.031 1 97.38 200 VAL B O 1
ATOM 4760 N N . ASN B 1 201 ? -6.859 19.844 16 1 94 201 ASN B N 1
ATOM 4761 C CA . ASN B 1 201 ? -6.984 19.375 14.625 1 94 201 ASN B CA 1
ATOM 4762 C C . ASN B 1 201 ? -6.602 20.469 13.625 1 94 201 ASN B C 1
ATOM 4764 O O . ASN B 1 201 ? -6.148 20.188 12.523 1 94 201 ASN B O 1
ATOM 4768 N N . THR B 1 202 ? -6.684 21.734 14.039 1 95.81 202 THR B N 1
ATOM 4769 C CA . THR B 1 202 ? -6.699 22.719 12.953 1 95.81 202 THR B CA 1
ATOM 4770 C C . THR B 1 202 ? -5.68 23.812 13.211 1 95.81 202 THR B C 1
ATOM 4772 O O . THR B 1 202 ? -5.301 24.547 12.289 1 95.81 202 THR B O 1
ATOM 4775 N N . ILE B 1 203 ? -5.312 24.062 14.406 1 96.5 203 ILE B N 1
ATOM 4776 C CA . ILE B 1 203 ? -4.383 25.141 14.719 1 96.5 203 ILE B CA 1
ATOM 4777 C C . ILE B 1 203 ? -2.969 24.594 14.859 1 96.5 203 ILE B C 1
ATOM 4779 O O . ILE B 1 203 ? -2.727 23.688 15.656 1 96.5 203 ILE B O 1
ATOM 4783 N N . ASN B 1 204 ? -2.102 25.172 14.102 1 94.12 204 ASN B N 1
ATOM 4784 C CA . ASN B 1 204 ? -0.741 24.641 14.078 1 94.12 204 ASN B CA 1
ATOM 4785 C C . ASN B 1 204 ? 0.283 25.703 14.445 1 94.12 204 ASN B C 1
ATOM 4787 O O . ASN B 1 204 ? 0.019 26.906 14.297 1 94.12 204 ASN B O 1
ATOM 4791 N N . GLY B 1 205 ? 1.426 25.281 14.969 1 92.31 205 GLY B N 1
ATOM 4792 C CA . GLY B 1 205 ? 2.568 26.141 15.188 1 92.31 205 GLY B CA 1
ATOM 4793 C C . GLY B 1 205 ? 2.598 26.75 16.578 1 92.31 205 GLY B C 1
ATOM 4794 O O . GLY B 1 205 ? 1.745 26.438 17.422 1 92.31 205 GLY B O 1
ATOM 4795 N N . MET B 1 206 ? 3.684 27.516 16.75 1 92.56 206 MET B N 1
ATOM 4796 C CA . MET B 1 206 ? 3.859 28.234 18.016 1 92.56 206 MET B CA 1
ATOM 4797 C C . MET B 1 206 ? 3.008 29.5 18.062 1 92.56 206 MET B C 1
ATOM 4799 O O . MET B 1 206 ? 3.262 30.438 17.312 1 92.56 206 MET B O 1
ATOM 4803 N N . ASN B 1 207 ? 1.956 29.484 18.844 1 93.25 207 ASN B N 1
ATOM 4804 C CA . ASN B 1 207 ? 1.009 30.578 19 1 93.25 207 ASN B CA 1
ATOM 4805 C C . ASN B 1 207 ? 0.583 30.75 20.453 1 93.25 207 ASN B C 1
ATOM 4807 O O . ASN B 1 207 ? 0.986 29.969 21.328 1 93.25 207 ASN B O 1
ATOM 4811 N N . PRO B 1 208 ? -0.16 31.812 20.719 1 95.25 208 PRO B N 1
ATOM 4812 C CA . PRO B 1 208 ? -0.529 32.094 22.109 1 95.25 208 PRO B CA 1
ATOM 4813 C C . PRO B 1 208 ? -1.348 30.953 22.719 1 95.25 208 PRO B C 1
ATOM 4815 O O . PRO B 1 208 ? -1.306 30.75 23.938 1 95.25 208 PRO B O 1
ATOM 4818 N N . TYR B 1 209 ? -2.039 30.172 21.938 1 97.81 209 TYR B N 1
ATOM 4819 C CA . TYR B 1 209 ? -2.832 29.078 22.453 1 97.81 209 TYR B CA 1
ATOM 4820 C C . TYR B 1 209 ? -1.936 27.953 22.953 1 97.81 209 TYR B C 1
ATOM 4822 O O . TYR B 1 209 ? -2.223 27.328 23.984 1 97.81 209 TYR B O 1
ATOM 4830 N N . LEU B 1 210 ? -0.88 27.734 22.234 1 97.75 210 LEU B N 1
ATOM 4831 C CA . LEU B 1 210 ? 0.08 26.719 22.688 1 97.75 210 LEU B CA 1
ATOM 4832 C C . LEU B 1 210 ? 0.664 27.094 24.047 1 97.75 210 LEU B C 1
ATOM 4834 O O . LEU B 1 210 ? 0.828 26.234 24.906 1 97.75 210 LEU B O 1
ATOM 4838 N N . LYS B 1 211 ? 1.019 28.406 24.156 1 97 211 LYS B N 1
ATOM 4839 C CA . LYS B 1 211 ? 1.541 28.891 25.438 1 97 211 LYS B CA 1
ATOM 4840 C C . LYS B 1 211 ? 0.519 28.703 26.547 1 97 211 LYS B C 1
ATOM 4842 O O . LYS B 1 211 ? 0.879 28.344 27.688 1 97 211 LYS B O 1
ATOM 4847 N N . GLN B 1 212 ? -0.69 28.953 26.203 1 97.94 212 GLN B N 1
ATOM 4848 C CA . GLN B 1 212 ? -1.755 28.75 27.188 1 97.94 212 GLN B CA 1
ATOM 4849 C C . GLN B 1 212 ? -1.81 27.297 27.641 1 97.94 212 GLN B C 1
ATOM 4851 O O . GLN B 1 212 ? -1.975 27.016 28.828 1 97.94 212 GLN B O 1
ATOM 4856 N N . VAL B 1 213 ? -1.726 26.375 26.734 1 98.56 213 VAL B N 1
ATOM 4857 C CA . VAL B 1 213 ? -1.722 24.953 27.062 1 98.56 213 VAL B CA 1
ATOM 4858 C C . VAL B 1 213 ? -0.525 24.641 27.969 1 98.56 213 VAL B C 1
ATOM 4860 O O . VAL B 1 213 ? -0.669 23.969 28.984 1 98.56 213 VAL B O 1
ATOM 4863 N N . SER B 1 214 ? 0.615 25.156 27.562 1 98.44 214 SER B N 1
ATOM 4864 C CA . SER B 1 214 ? 1.843 24.953 28.328 1 98.44 214 SER B CA 1
ATOM 4865 C C . SER B 1 214 ? 1.723 25.5 29.734 1 98.44 214 SER B C 1
ATOM 4867 O O . SER B 1 214 ? 2.062 24.828 30.719 1 98.44 214 SER B O 1
ATOM 4869 N N . ASP B 1 215 ? 1.204 26.75 29.859 1 98.12 215 ASP B N 1
ATOM 4870 C CA . ASP B 1 215 ? 1.103 27.438 31.141 1 98.12 215 ASP B CA 1
ATOM 4871 C C . ASP B 1 215 ? 0.105 26.734 32.062 1 98.12 215 ASP B C 1
ATOM 4873 O O . ASP B 1 215 ? 0.156 26.906 33.281 1 98.12 215 ASP B O 1
ATOM 4877 N N . ASN B 1 216 ? -0.825 26.016 31.484 1 98.5 216 ASN B N 1
ATOM 4878 C CA . ASN B 1 216 ? -1.839 25.297 32.25 1 98.5 216 ASN B CA 1
ATOM 4879 C C . ASN B 1 216 ? -1.762 23.797 32 1 98.5 216 ASN B C 1
ATOM 4881 O O . ASN B 1 216 ? -2.791 23.125 31.922 1 98.5 216 ASN B O 1
ATOM 4885 N N . TYR B 1 217 ? -0.6 23.25 31.859 1 98.38 217 TYR B N 1
ATOM 4886 C CA . TYR B 1 217 ? -0.299 21.875 31.438 1 98.38 217 TYR B CA 1
ATOM 4887 C C . TYR B 1 217 ? -1.02 20.859 32.312 1 98.38 217 TYR B C 1
ATOM 4889 O O . TYR B 1 217 ? -1.684 19.953 31.797 1 98.38 217 TYR B O 1
ATOM 4897 N N . ALA B 1 218 ? -0.985 21.031 33.625 1 98.06 218 ALA B N 1
ATOM 4898 C CA . ALA B 1 218 ? -1.581 20.078 34.531 1 98.06 218 ALA B CA 1
ATOM 4899 C C . ALA B 1 218 ? -3.094 20 34.344 1 98.06 218 ALA B C 1
ATOM 4901 O O . ALA B 1 218 ? -3.67 18.906 34.344 1 98.06 218 ALA B O 1
ATOM 4902 N N . ASP B 1 219 ? -3.648 21.109 34.188 1 98.19 219 ASP B N 1
ATOM 4903 C CA . ASP B 1 219 ? -5.094 21.172 34 1 98.19 219 ASP B CA 1
ATOM 4904 C C . ASP B 1 219 ? -5.496 20.484 32.688 1 98.19 219 ASP B C 1
ATOM 4906 O O . ASP B 1 219 ? -6.434 19.688 32.688 1 98.19 219 ASP B O 1
ATOM 4910 N N . PHE B 1 220 ? -4.809 20.766 31.641 1 98.56 220 PHE B N 1
ATOM 4911 C CA . PHE B 1 220 ? -5.109 20.156 30.344 1 98.56 220 PHE B CA 1
ATOM 4912 C C . PHE B 1 220 ? -4.879 18.656 30.375 1 98.56 220 PHE B C 1
ATOM 4914 O O . PHE B 1 220 ? -5.66 17.891 29.812 1 98.56 220 PHE B O 1
ATOM 4921 N N . CYS B 1 221 ? -3.838 18.234 31.078 1 98.38 221 CYS B N 1
ATOM 4922 C CA . CYS B 1 221 ? -3.574 16.797 31.203 1 98.38 221 CYS B CA 1
ATOM 4923 C C . CYS B 1 221 ? -4.699 16.109 31.969 1 98.38 221 CYS B C 1
ATOM 4925 O O . CYS B 1 221 ? -5.086 14.992 31.609 1 98.38 221 CYS B O 1
ATOM 4927 N N . GLN B 1 222 ? -5.195 16.719 32.938 1 97.88 222 GLN B N 1
ATOM 4928 C CA . GLN B 1 222 ? -6.297 16.156 33.719 1 97.88 222 GLN B CA 1
ATOM 4929 C C . GLN B 1 222 ? -7.555 16.016 32.875 1 97.88 222 GLN B C 1
ATOM 4931 O O . GLN B 1 222 ? -8.273 15.023 32.969 1 97.88 222 GLN B O 1
ATOM 4936 N N . ARG B 1 223 ? -7.73 16.969 32 1 97.56 223 ARG B N 1
ATOM 4937 C CA . ARG B 1 223 ? -8.961 17.031 31.219 1 97.56 223 ARG B CA 1
ATOM 4938 C C . ARG B 1 223 ? -8.883 16.125 30 1 97.56 223 ARG B C 1
ATOM 4940 O O . ARG B 1 223 ? -9.859 15.469 29.625 1 97.56 223 ARG B O 1
ATOM 4947 N N . PHE B 1 224 ? -7.77 16.125 29.375 1 98 224 PHE B N 1
ATOM 4948 C CA . PHE B 1 224 ? -7.734 15.547 28.031 1 98 224 PHE B CA 1
ATOM 4949 C C . PHE B 1 224 ? -6.719 14.414 27.969 1 98 224 PHE B C 1
ATOM 4951 O O . PHE B 1 224 ? -6.594 13.75 26.938 1 98 224 PHE B O 1
ATOM 4958 N N . GLY B 1 225 ? -6.008 14.195 29.062 1 97.62 225 GLY B N 1
ATOM 4959 C CA . GLY B 1 225 ? -5.023 13.125 29.078 1 97.62 225 GLY B CA 1
ATOM 4960 C C . GLY B 1 225 ? -3.631 13.586 28.703 1 97.62 225 GLY B C 1
ATOM 4961 O O . GLY B 1 225 ? -3.465 14.328 27.719 1 97.62 225 GLY B O 1
ATOM 4962 N N . LYS B 1 226 ? -2.672 13.148 29.391 1 98 226 LYS B N 1
ATOM 4963 C CA . LYS B 1 226 ? -1.274 13.531 29.203 1 98 226 LYS B CA 1
ATOM 4964 C C . LYS B 1 226 ? -0.798 13.203 27.781 1 98 226 LYS B C 1
ATOM 4966 O O . LYS B 1 226 ? -0.111 14.008 27.156 1 98 226 LYS B O 1
ATOM 4971 N N . LYS B 1 227 ? -1.16 12.062 27.312 1 97.44 227 LYS B N 1
ATOM 4972 C CA . LYS B 1 227 ? -0.708 11.617 26 1 97.44 227 LYS B CA 1
ATOM 4973 C C . LYS B 1 227 ? -1.166 12.57 24.906 1 97.44 227 LYS B C 1
ATOM 4975 O O . LYS B 1 227 ? -0.373 12.969 24.047 1 97.44 227 LYS B O 1
ATOM 4980 N N . ALA B 1 228 ? -2.369 12.922 24.984 1 97.06 228 ALA B N 1
ATOM 4981 C CA . ALA B 1 228 ? -2.934 13.812 23.969 1 97.06 228 ALA B CA 1
ATOM 4982 C C . ALA B 1 228 ? -2.312 15.203 24.047 1 97.06 228 ALA B C 1
ATOM 4984 O O . ALA B 1 228 ? -1.992 15.805 23.016 1 97.06 228 ALA B O 1
ATOM 4985 N N . VAL B 1 229 ? -2.168 15.68 25.266 1 98.44 229 VAL B N 1
ATOM 4986 C CA . VAL B 1 229 ? -1.617 17.016 25.469 1 98.44 229 VAL B CA 1
ATOM 4987 C C . VAL B 1 229 ? -0.159 17.047 25.016 1 98.44 229 VAL B C 1
ATOM 4989 O O . VAL B 1 229 ? 0.248 17.953 24.266 1 98.44 229 VAL B O 1
ATOM 4992 N N . ASP B 1 230 ? 0.582 16.062 25.359 1 98.38 230 ASP B N 1
ATOM 4993 C CA . ASP B 1 230 ? 1.984 15.977 24.969 1 98.38 230 ASP B CA 1
ATOM 4994 C C . ASP B 1 230 ? 2.123 15.867 23.453 1 98.38 230 ASP B C 1
ATOM 4996 O O . ASP B 1 230 ? 3.023 16.469 22.859 1 98.38 230 ASP B O 1
ATOM 5000 N N . ALA B 1 231 ? 1.261 15.102 22.906 1 97.69 231 ALA B N 1
ATOM 5001 C CA . ALA B 1 231 ? 1.308 14.93 21.453 1 97.69 231 ALA B CA 1
ATOM 5002 C C . ALA B 1 231 ? 1.122 16.266 20.734 1 97.69 231 ALA B C 1
ATOM 5004 O O . ALA B 1 231 ? 1.837 16.562 19.781 1 97.69 231 ALA B O 1
ATOM 5005 N N . LYS B 1 232 ? 0.199 17.016 21.172 1 97.75 232 LYS B N 1
ATOM 5006 C CA . LYS B 1 232 ? -0.055 18.328 20.562 1 97.75 232 LYS B CA 1
ATOM 5007 C C . LYS B 1 232 ? 1.132 19.266 20.766 1 97.75 232 LYS B C 1
ATOM 5009 O O . LYS B 1 232 ? 1.575 19.922 19.812 1 97.75 232 LYS B O 1
ATOM 5014 N N . LEU B 1 233 ? 1.631 19.328 21.938 1 98.25 233 LEU B N 1
ATOM 5015 C CA . LEU B 1 233 ? 2.771 20.188 22.234 1 98.25 233 LEU B CA 1
ATOM 5016 C C . LEU B 1 233 ? 3.984 19.781 21.406 1 98.25 233 LEU B C 1
ATOM 5018 O O . LEU B 1 233 ? 4.664 20.641 20.828 1 98.25 233 LEU B O 1
ATOM 5022 N N . ALA B 1 234 ? 4.199 18.516 21.359 1 97.62 234 ALA B N 1
ATOM 5023 C CA . ALA B 1 234 ? 5.344 18.016 20.609 1 97.62 234 ALA B CA 1
ATOM 5024 C C . ALA B 1 234 ? 5.207 18.328 19.109 1 97.62 234 ALA B C 1
ATOM 5026 O O . ALA B 1 234 ? 6.164 18.781 18.484 1 97.62 234 ALA B O 1
ATOM 5027 N N . LYS B 1 235 ? 4.066 18.078 18.641 1 96.81 235 LYS B N 1
ATOM 5028 C CA . LYS B 1 235 ? 3.814 18.312 17.234 1 96.81 235 LYS B CA 1
ATOM 5029 C C . LYS B 1 235 ? 4.082 19.781 16.859 1 96.81 235 LYS B C 1
ATOM 5031 O O . LYS B 1 235 ? 4.746 20.062 15.867 1 96.81 235 LYS B O 1
ATOM 5036 N N . GLU B 1 236 ? 3.65 20.688 17.656 1 97.25 236 GLU B N 1
ATOM 5037 C CA . GLU B 1 236 ? 3.689 22.109 17.328 1 97.25 236 GLU B CA 1
ATOM 5038 C C . GLU B 1 236 ? 5.07 22.703 17.594 1 97.25 236 GLU B C 1
ATOM 5040 O O . GLU B 1 236 ? 5.367 23.828 17.156 1 97.25 236 GLU B O 1
ATOM 5045 N N . THR B 1 237 ? 5.918 21.922 18.219 1 97.25 237 THR B N 1
ATOM 5046 C CA . THR B 1 237 ? 7.242 22.438 18.562 1 97.25 237 THR B CA 1
ATOM 5047 C C . THR B 1 237 ? 8.32 21.703 17.781 1 97.25 237 THR B C 1
ATOM 5049 O O . THR B 1 237 ? 9.5 21.734 18.141 1 97.25 237 THR B O 1
ATOM 5052 N N . SER B 1 238 ? 7.98 21 16.734 1 94.94 238 SER B N 1
ATOM 5053 C CA . SER B 1 238 ? 8.938 20.297 15.883 1 94.94 238 SER B CA 1
ATOM 5054 C C . SER B 1 238 ? 9.891 21.281 15.203 1 94.94 238 SER B C 1
ATOM 5056 O O . SER B 1 238 ? 11.008 20.906 14.844 1 94.94 238 SER B O 1
ATOM 5058 N N . TYR B 1 239 ? 9.328 22.484 15.039 1 90.94 239 TYR B N 1
ATOM 5059 C CA . TYR B 1 239 ? 10.102 23.609 14.508 1 90.94 239 TYR B CA 1
ATOM 5060 C C . TYR B 1 239 ? 9.891 24.859 15.352 1 90.94 239 TYR B C 1
ATOM 5062 O O . TYR B 1 239 ? 8.914 24.953 16.094 1 90.94 239 TYR B O 1
ATOM 5070 N N . GLY B 1 240 ? 10.758 25.75 15.344 1 90.88 240 GLY B N 1
ATOM 5071 C CA . GLY B 1 240 ? 10.633 26.984 16.109 1 90.88 240 GLY B CA 1
ATOM 5072 C C . GLY B 1 240 ? 11.945 27.453 16.703 1 90.88 240 GLY B C 1
ATOM 5073 O O . GLY B 1 240 ? 12.992 26.875 16.438 1 90.88 240 GLY B O 1
ATOM 5074 N N . GLU B 1 241 ? 11.711 28.469 17.484 1 94.31 241 GLU B N 1
ATOM 5075 C CA . GLU B 1 241 ? 12.883 29.047 18.141 1 94.31 241 GLU B CA 1
ATOM 5076 C C . GLU B 1 241 ? 13.211 28.312 19.438 1 94.31 241 GLU B C 1
ATOM 5078 O O . GLU B 1 241 ? 12.328 28.062 20.266 1 94.31 241 GLU B O 1
ATOM 5083 N N . LEU B 1 242 ? 14.492 27.984 19.578 1 96.69 242 LEU B N 1
ATOM 5084 C CA . LEU B 1 242 ? 14.961 27.188 20.688 1 96.69 242 LEU B CA 1
ATOM 5085 C C . LEU B 1 242 ? 14.555 27.812 22.016 1 96.69 242 LEU B C 1
ATOM 5087 O O . LEU B 1 242 ? 13.992 27.141 22.891 1 96.69 242 LEU B O 1
ATOM 5091 N N . ALA B 1 243 ? 14.805 29.109 22.156 1 96.44 243 ALA B N 1
ATOM 5092 C CA . ALA B 1 243 ? 14.539 29.781 23.422 1 96.44 243 ALA B CA 1
ATOM 5093 C C . ALA B 1 243 ? 13.055 29.734 23.766 1 96.44 243 ALA B C 1
ATOM 5095 O O . ALA B 1 243 ? 12.695 29.547 24.938 1 96.44 243 ALA B O 1
ATOM 5096 N N . GLU B 1 244 ? 12.188 29.875 22.812 1 96.5 244 GLU B N 1
ATOM 5097 C CA . GLU B 1 244 ? 10.742 29.859 23.031 1 96.5 244 GLU B CA 1
ATOM 5098 C C . GLU B 1 244 ? 10.273 28.469 23.469 1 96.5 244 GLU B C 1
ATOM 5100 O O . GLU B 1 244 ? 9.43 28.359 24.375 1 96.5 244 GLU B O 1
ATOM 5105 N N . ILE B 1 245 ? 10.82 27.453 22.891 1 97.88 245 ILE B N 1
ATOM 5106 C CA . ILE B 1 245 ? 10.43 26.094 23.203 1 97.88 245 ILE B CA 1
ATOM 5107 C C . ILE B 1 245 ? 10.953 25.703 24.594 1 97.88 245 ILE B C 1
ATOM 5109 O O . ILE B 1 245 ? 10.25 25.047 25.375 1 97.88 245 ILE B O 1
ATOM 5113 N N . GLU B 1 246 ? 12.156 26.172 24.906 1 97.56 246 GLU B N 1
ATOM 5114 C CA . GLU B 1 246 ? 12.75 25.891 26.203 1 97.56 246 GLU B CA 1
ATOM 5115 C C . GLU B 1 246 ? 11.922 26.5 27.328 1 97.56 246 GLU B C 1
ATOM 5117 O O . GLU B 1 246 ? 11.859 25.953 28.438 1 97.56 246 GLU B O 1
ATOM 5122 N N . ALA B 1 247 ? 11.234 27.594 27.078 1 97.06 247 ALA B N 1
ATOM 5123 C CA . ALA B 1 247 ? 10.469 28.328 28.078 1 97.06 247 ALA B CA 1
ATOM 5124 C C . ALA B 1 247 ? 9.133 27.641 28.359 1 97.06 247 ALA B C 1
ATOM 5126 O O . ALA B 1 247 ? 8.461 27.953 29.344 1 97.06 247 ALA B O 1
ATOM 5127 N N . LEU B 1 248 ? 8.711 26.703 27.531 1 98.06 248 LEU B N 1
ATOM 5128 C CA . LEU B 1 248 ? 7.445 26 27.719 1 98.06 248 LEU B CA 1
ATOM 5129 C C . LEU B 1 248 ? 7.562 24.953 28.828 1 98.06 248 LEU B C 1
ATOM 5131 O O . LEU B 1 248 ? 8.656 24.734 29.359 1 98.06 248 LEU B O 1
ATOM 5135 N N . CYS B 1 249 ? 6.434 24.375 29.234 1 98.19 249 CYS B N 1
ATOM 5136 C CA . CYS B 1 249 ? 6.402 23.312 30.234 1 98.19 249 CYS B CA 1
ATOM 5137 C C . CYS B 1 249 ? 7.172 22.094 29.75 1 98.19 249 CYS B C 1
ATOM 5139 O O . CYS B 1 249 ? 7.645 22.062 28.609 1 98.19 249 CYS B O 1
ATOM 5141 N N . ASN B 1 250 ? 7.414 21.203 30.703 1 97.75 250 ASN B N 1
ATOM 5142 C CA . ASN B 1 250 ? 8.008 19.922 30.328 1 97.75 250 ASN B CA 1
ATOM 5143 C C . ASN B 1 250 ? 6.965 18.953 29.781 1 97.75 250 ASN B C 1
ATOM 5145 O O . ASN B 1 250 ? 5.898 18.797 30.375 1 97.75 250 ASN B O 1
ATOM 5149 N N . TYR B 1 251 ? 7.102 18.453 28.609 1 97.88 251 TYR B N 1
ATOM 5150 C CA . TYR B 1 251 ? 6.238 17.469 27.969 1 97.88 251 TYR B CA 1
ATOM 5151 C C . TYR B 1 251 ? 7.066 16.438 27.219 1 97.88 251 TYR B C 1
ATOM 5153 O O . TYR B 1 251 ? 8.234 16.672 26.922 1 97.88 251 TYR B O 1
ATOM 5161 N N . GLU B 1 252 ? 6.449 15.328 27 1 96.81 252 GLU B N 1
ATOM 5162 C CA . GLU B 1 252 ? 7.141 14.281 26.25 1 96.81 252 GLU B CA 1
ATOM 5163 C C . GLU B 1 252 ? 7.438 14.734 24.828 1 96.81 252 GLU B C 1
ATOM 5165 O O . GLU B 1 252 ? 6.539 15.156 24.094 1 96.81 252 GLU B O 1
ATOM 5170 N N . GLY B 1 253 ? 8.703 14.734 24.406 1 96.38 253 GLY B N 1
ATOM 5171 C CA . GLY B 1 253 ? 9.109 15.102 23.062 1 96.38 253 GLY B CA 1
ATOM 5172 C C . GLY B 1 253 ? 9.844 16.422 23 1 96.38 253 GLY B C 1
ATOM 5173 O O . GLY B 1 253 ? 10.438 16.766 21.969 1 96.38 253 GLY B O 1
ATOM 5174 N N . LYS B 1 254 ? 9.805 17.172 24.047 1 97.38 254 LYS B N 1
ATOM 5175 C CA . LYS B 1 254 ? 10.438 18.484 24.062 1 97.38 254 LYS B CA 1
ATOM 5176 C C . LYS B 1 254 ? 11.938 18.391 23.797 1 97.38 254 LYS B C 1
ATOM 5178 O O . LYS B 1 254 ? 12.461 19.047 22.906 1 97.38 254 LYS B O 1
ATOM 5183 N N . ASP B 1 255 ? 12.562 17.516 24.562 1 96.62 255 ASP B N 1
ATOM 5184 C CA . ASP B 1 255 ? 14.016 17.375 24.453 1 96.62 255 ASP B CA 1
ATOM 5185 C C . ASP B 1 255 ? 14.406 16.891 23.062 1 96.62 255 ASP B C 1
ATOM 5187 O O . ASP B 1 255 ? 15.398 17.359 22.5 1 96.62 255 ASP B O 1
ATOM 5191 N N . PHE B 1 256 ? 13.688 15.969 22.562 1 97.5 256 PHE B N 1
ATOM 5192 C CA . PHE B 1 256 ? 13.938 15.469 21.219 1 97.5 256 PHE B CA 1
ATOM 5193 C C . PHE B 1 256 ? 13.859 16.594 20.188 1 97.5 256 PHE B C 1
ATOM 5195 O O . PHE B 1 256 ? 14.758 16.766 19.375 1 97.5 256 PHE B O 1
ATOM 5202 N N . ASN B 1 257 ? 12.797 17.359 20.25 1 97.5 257 ASN B N 1
ATOM 5203 C CA . ASN B 1 257 ? 12.594 18.469 19.312 1 97.5 257 ASN B CA 1
ATOM 5204 C C . ASN B 1 257 ? 13.711 19.5 19.422 1 97.5 257 ASN B C 1
ATOM 5206 O O . ASN B 1 257 ? 14.195 20 18.406 1 97.5 257 ASN B O 1
ATOM 5210 N N . LEU B 1 258 ? 14.109 19.797 20.609 1 97.75 258 LEU B N 1
ATOM 5211 C CA . LEU B 1 258 ? 15.188 20.75 20.812 1 97.75 258 LEU B CA 1
ATOM 5212 C C . LEU B 1 258 ? 16.484 20.25 20.172 1 97.75 258 LEU B C 1
ATOM 5214 O O . LEU B 1 258 ? 17.172 21.016 19.5 1 97.75 258 LEU B O 1
ATOM 5218 N N . LYS B 1 259 ? 16.75 19 20.344 1 97.44 259 LYS B N 1
ATOM 5219 C CA . LYS B 1 259 ? 17.953 18.422 19.75 1 97.44 259 LYS B CA 1
ATOM 5220 C C . LYS B 1 259 ? 17.891 18.484 18.219 1 97.44 259 LYS B C 1
ATOM 5222 O O . LYS B 1 259 ? 18.859 18.859 17.578 1 97.44 259 LYS B O 1
ATOM 5227 N N . MET B 1 260 ? 16.781 18.141 17.672 1 98 260 MET B N 1
ATOM 5228 C CA . MET B 1 260 ? 16.609 18.141 16.219 1 98 260 MET B CA 1
ATOM 5229 C C . MET B 1 260 ? 16.766 19.547 15.656 1 98 260 MET B C 1
ATOM 5231 O O . MET B 1 260 ? 17.344 19.734 14.586 1 98 260 MET B O 1
ATOM 5235 N N . ILE B 1 261 ? 16.234 20.516 16.359 1 97.38 261 ILE B N 1
ATOM 5236 C CA . ILE B 1 261 ? 16.344 21.891 15.914 1 97.38 261 ILE B CA 1
ATOM 5237 C C . ILE B 1 261 ? 17.797 22.344 15.945 1 97.38 261 ILE B C 1
ATOM 5239 O O . ILE B 1 261 ? 18.266 23.016 15.023 1 97.38 261 ILE B O 1
ATOM 5243 N N . ARG B 1 262 ? 18.547 21.984 16.969 1 97.94 262 ARG B N 1
ATOM 5244 C CA . ARG B 1 262 ? 19.969 22.312 17.047 1 97.94 262 ARG B CA 1
ATOM 5245 C C . ARG B 1 262 ? 20.719 21.688 15.875 1 97.94 262 ARG B C 1
ATOM 5247 O O . ARG B 1 262 ? 21.578 22.328 15.273 1 97.94 262 ARG B O 1
ATOM 5254 N N . ILE B 1 263 ? 20.375 20.469 15.539 1 97.94 263 ILE B N 1
ATOM 5255 C CA . ILE B 1 263 ? 20.984 19.766 14.414 1 97.94 263 ILE B CA 1
ATOM 5256 C C . ILE B 1 263 ? 20.703 20.516 13.117 1 97.94 263 ILE B C 1
ATOM 5258 O O . ILE B 1 263 ? 21.609 20.797 12.328 1 97.94 263 ILE B O 1
ATOM 5262 N N . ASN B 1 264 ? 19.5 20.891 12.945 1 97.25 264 ASN B N 1
ATOM 5263 C CA . ASN B 1 264 ? 19.109 21.609 11.742 1 97.25 264 ASN B CA 1
ATOM 5264 C C . ASN B 1 264 ? 19.797 22.969 11.648 1 97.25 264 ASN B C 1
ATOM 5266 O O . ASN B 1 264 ? 20.203 23.406 10.562 1 97.25 264 ASN B O 1
ATOM 5270 N N . ASN B 1 265 ? 19.875 23.625 12.781 1 96.75 265 ASN B N 1
ATOM 5271 C CA . ASN B 1 265 ? 20.609 24.891 12.82 1 96.75 265 ASN B CA 1
ATOM 5272 C C . ASN B 1 265 ? 22.062 24.703 12.406 1 96.75 265 ASN B C 1
ATOM 5274 O O . ASN B 1 265 ? 22.594 25.484 11.633 1 96.75 265 ASN B O 1
ATOM 5278 N N . ASP B 1 266 ? 22.672 23.688 12.906 1 97.56 266 ASP B N 1
ATOM 5279 C CA . ASP B 1 266 ? 24.062 23.375 12.555 1 97.56 266 ASP B CA 1
ATOM 5280 C C . ASP B 1 266 ? 24.203 23.156 11.055 1 97.56 266 ASP B C 1
ATOM 5282 O O . ASP B 1 266 ? 25.141 23.641 10.43 1 97.56 266 ASP B O 1
ATOM 5286 N N . ILE B 1 267 ? 23.297 22.469 10.469 1 96.25 267 ILE B N 1
ATOM 5287 C CA . ILE B 1 267 ? 23.344 22.156 9.039 1 96.25 267 ILE B CA 1
ATOM 5288 C C . ILE B 1 267 ? 23.172 23.453 8.234 1 96.25 267 ILE B C 1
ATOM 5290 O O . ILE B 1 267 ? 23.906 23.688 7.281 1 96.25 267 ILE B O 1
ATOM 5294 N N . ARG B 1 268 ? 22.25 24.281 8.633 1 95.25 268 ARG B N 1
ATOM 5295 C CA . ARG B 1 268 ? 22.016 25.562 7.961 1 95.25 268 ARG B CA 1
ATOM 5296 C C . ARG B 1 268 ? 23.266 26.438 7.988 1 95.25 268 ARG B C 1
ATOM 5298 O O . ARG B 1 268 ? 23.547 27.156 7.031 1 95.25 268 ARG B O 1
ATOM 5305 N N . GLU B 1 269 ? 23.984 26.312 9.055 1 96.62 269 GLU B N 1
ATOM 5306 C CA . GLU B 1 269 ? 25.219 27.094 9.227 1 96.62 269 GLU B CA 1
ATOM 5307 C C . GLU B 1 269 ? 26.422 26.359 8.656 1 96.62 269 GLU B C 1
ATOM 5309 O O . GLU B 1 269 ? 27.562 26.781 8.859 1 96.62 269 GLU B O 1
ATOM 5314 N N . GLN B 1 270 ? 26.203 25.188 8.102 1 96 270 GLN B N 1
ATOM 5315 C CA . GLN B 1 270 ? 27.203 24.375 7.434 1 96 270 GLN B CA 1
ATOM 5316 C C . GLN B 1 270 ? 28.219 23.812 8.43 1 96 270 GLN B C 1
ATOM 5318 O O . GLN B 1 270 ? 29.391 23.609 8.102 1 96 270 GLN B O 1
ATOM 5323 N N . LYS B 1 271 ? 27.766 23.766 9.648 1 97.44 271 LYS B N 1
ATOM 5324 C CA . LYS B 1 271 ? 28.531 23.062 10.68 1 97.44 271 LYS B CA 1
ATOM 5325 C C . LYS B 1 271 ? 28.234 21.578 10.664 1 97.44 271 LYS B C 1
ATOM 5327 O O . LYS B 1 271 ? 27.734 21.016 11.648 1 97.44 271 LYS B O 1
ATOM 5332 N N . TYR B 1 272 ? 28.656 20.891 9.695 1 97 272 TYR B N 1
ATOM 5333 C CA . TYR B 1 272 ? 28.25 19.531 9.391 1 97 272 TYR B CA 1
ATOM 5334 C C . TYR B 1 272 ? 28.828 18.547 10.391 1 97 272 TYR B C 1
ATOM 5336 O O . TYR B 1 272 ? 28.188 17.562 10.758 1 97 272 TYR B O 1
ATOM 5344 N N . GLU B 1 273 ? 30.016 18.766 10.836 1 96.94 273 GLU B N 1
ATOM 5345 C CA . GLU B 1 273 ? 30.625 17.859 11.805 1 96.94 273 GLU B CA 1
ATOM 5346 C C . GLU B 1 273 ? 29.875 17.875 13.133 1 96.94 273 GLU B C 1
ATOM 5348 O O . GLU B 1 273 ? 29.656 16.828 13.742 1 96.94 273 GLU B O 1
ATOM 5353 N N . ALA B 1 274 ? 29.5 19.047 13.516 1 97.69 274 ALA B N 1
ATOM 5354 C CA . ALA B 1 274 ? 28.719 19.172 14.742 1 97.69 274 ALA B CA 1
ATOM 5355 C C . ALA B 1 274 ? 27.375 18.484 14.609 1 97.69 274 ALA B C 1
ATOM 5357 O O . ALA B 1 274 ? 26.938 17.766 15.516 1 97.69 274 ALA B O 1
ATOM 5358 N N . ALA B 1 275 ? 26.703 18.688 13.492 1 98 275 ALA B N 1
ATOM 5359 C CA . ALA B 1 275 ? 25.422 18.047 13.227 1 98 275 ALA B CA 1
ATOM 5360 C C . ALA B 1 275 ? 25.562 16.531 13.25 1 98 275 ALA B C 1
ATOM 5362 O O . ALA B 1 275 ? 24.781 15.844 13.922 1 98 275 ALA B O 1
ATOM 5363 N N . ALA B 1 276 ? 26.609 16.047 12.625 1 97.31 276 ALA B N 1
ATOM 5364 C CA . ALA B 1 276 ? 26.812 14.609 12.539 1 97.31 276 ALA B CA 1
ATOM 5365 C C . ALA B 1 276 ? 27.078 14.008 13.914 1 97.31 276 ALA B C 1
ATOM 5367 O O . ALA B 1 276 ? 26.594 12.914 14.227 1 97.31 276 ALA B O 1
ATOM 5368 N N . THR B 1 277 ? 27.859 14.719 14.695 1 97.38 277 THR B N 1
ATOM 5369 C CA . THR B 1 277 ? 28.156 14.25 16.047 1 97.38 277 THR B CA 1
ATOM 5370 C C . THR B 1 277 ? 26.875 14.062 16.859 1 97.38 277 THR B C 1
ATOM 5372 O O . THR B 1 277 ? 26.719 13.047 17.531 1 97.38 277 THR B O 1
ATOM 5375 N N . GLN B 1 278 ? 26.016 14.953 16.734 1 97.81 278 GLN B N 1
ATOM 5376 C CA . GLN B 1 278 ? 24.766 14.883 17.469 1 97.81 278 GLN B CA 1
ATOM 5377 C C . GLN B 1 278 ? 23.875 13.758 16.922 1 97.81 278 GLN B C 1
ATOM 5379 O O . GLN B 1 278 ? 23.297 13 17.703 1 97.81 278 GLN B O 1
ATOM 5384 N N . ILE B 1 279 ? 23.734 13.672 15.602 1 98.06 279 ILE B N 1
ATOM 5385 C CA . ILE B 1 279 ? 22.922 12.633 14.977 1 98.06 279 ILE B CA 1
ATOM 5386 C C . ILE B 1 279 ? 23.453 11.258 15.367 1 98.06 279 ILE B C 1
ATOM 5388 O O . ILE B 1 279 ? 22.672 10.383 15.789 1 98.06 279 ILE B O 1
ATOM 5392 N N . ASP B 1 280 ? 24.781 11.109 15.312 1 96.88 280 ASP B N 1
ATOM 5393 C CA . ASP B 1 280 ? 25.391 9.828 15.648 1 96.88 280 ASP B CA 1
ATOM 5394 C C . ASP B 1 280 ? 25.125 9.453 17.109 1 96.88 280 ASP B C 1
ATOM 5396 O O . ASP B 1 280 ? 24.859 8.289 17.406 1 96.88 280 ASP B O 1
ATOM 5400 N N . ALA B 1 281 ? 25.219 10.391 17.938 1 96.56 281 ALA B N 1
ATOM 5401 C CA . ALA B 1 281 ? 24.953 10.148 19.344 1 96.56 281 ALA B CA 1
ATOM 5402 C C . ALA B 1 281 ? 23.516 9.688 19.562 1 96.56 281 ALA B C 1
ATOM 5404 O O . ALA B 1 281 ? 23.25 8.797 20.375 1 96.56 281 ALA B O 1
ATOM 5405 N N . MET B 1 282 ? 22.578 10.289 18.828 1 97.44 282 MET B N 1
ATOM 5406 C CA . MET B 1 282 ? 21.172 9.914 18.969 1 97.44 282 MET B CA 1
ATOM 5407 C C . MET B 1 282 ? 20.938 8.508 18.422 1 97.44 282 MET B C 1
ATOM 5409 O O . MET B 1 282 ? 20.141 7.75 18.969 1 97.44 282 MET B O 1
ATOM 5413 N N . ILE B 1 283 ? 21.578 8.133 17.344 1 96.94 283 ILE B N 1
ATOM 5414 C CA . ILE B 1 283 ? 21.469 6.801 16.766 1 96.94 283 ILE B CA 1
ATOM 5415 C C . ILE B 1 283 ? 21.984 5.762 17.766 1 96.94 283 ILE B C 1
ATOM 5417 O O . ILE B 1 283 ? 21.391 4.688 17.906 1 96.94 283 ILE B O 1
ATOM 5421 N N . ALA B 1 284 ? 23.016 6.09 18.516 1 94.94 284 ALA B N 1
ATOM 5422 C CA . ALA B 1 284 ? 23.641 5.172 19.469 1 94.94 284 ALA B CA 1
ATOM 5423 C C . ALA B 1 284 ? 22.844 5.078 20.766 1 94.94 284 ALA B C 1
ATOM 5425 O O . ALA B 1 284 ? 23.016 4.133 21.531 1 94.94 284 ALA B O 1
ATOM 5426 N N . ASP B 1 285 ? 22.016 6.062 21.031 1 94.75 285 ASP B N 1
ATOM 5427 C CA . ASP B 1 285 ? 21.281 6.168 22.281 1 94.75 285 ASP B CA 1
ATOM 5428 C C . ASP B 1 285 ? 20 5.336 22.234 1 94.75 285 ASP B C 1
ATOM 5430 O O . ASP B 1 285 ? 19.016 5.727 21.594 1 94.75 285 ASP B O 1
ATOM 5434 N N . THR B 1 286 ? 19.891 4.281 22.938 1 90.88 286 THR B N 1
ATOM 5435 C CA . THR B 1 286 ? 18.781 3.332 22.906 1 90.88 286 THR B CA 1
ATOM 5436 C C . THR B 1 286 ? 17.531 3.928 23.547 1 90.88 286 THR B C 1
ATOM 5438 O O . THR B 1 286 ? 16.438 3.389 23.422 1 90.88 286 THR B O 1
ATOM 5441 N N . THR B 1 287 ? 17.703 5.004 24.203 1 93.12 287 THR B N 1
ATOM 5442 C CA . THR B 1 287 ? 16.547 5.633 24.844 1 93.12 287 THR B CA 1
ATOM 5443 C C . THR B 1 287 ? 15.812 6.543 23.875 1 93.12 287 THR B C 1
ATOM 5445 O O . THR B 1 287 ? 14.68 6.953 24.125 1 93.12 287 THR B O 1
ATOM 5448 N N . VAL B 1 288 ? 16.469 6.844 22.781 1 94.75 288 VAL B N 1
ATOM 5449 C CA . VAL B 1 288 ? 15.859 7.668 21.75 1 94.75 288 VAL B CA 1
ATOM 5450 C C . VAL B 1 288 ? 14.898 6.824 20.906 1 94.75 288 VAL B C 1
ATOM 5452 O O . VAL B 1 288 ? 15.219 5.684 20.562 1 94.75 288 VAL B O 1
ATOM 5455 N N . ASN B 1 289 ? 13.703 7.363 20.672 1 94.94 289 ASN B N 1
ATOM 5456 C CA . ASN B 1 289 ? 12.812 6.723 19.703 1 94.94 289 ASN B CA 1
ATOM 5457 C C . ASN B 1 289 ? 13.414 6.723 18.297 1 94.94 289 ASN B C 1
ATOM 5459 O O . ASN B 1 289 ? 13.375 7.738 17.609 1 94.94 289 ASN B O 1
ATOM 5463 N N . GLN B 1 290 ? 13.852 5.645 17.875 1 95.81 290 GLN B N 1
ATOM 5464 C CA . GLN B 1 290 ? 14.609 5.555 16.641 1 95.81 290 GLN B CA 1
ATOM 5465 C C . GLN B 1 290 ? 13.711 5.781 15.422 1 95.81 290 GLN B C 1
ATOM 5467 O O . GLN B 1 290 ? 14.164 6.301 14.398 1 95.81 290 GLN B O 1
ATOM 5472 N N . GLN B 1 291 ? 12.492 5.371 15.57 1 95.62 291 GLN B N 1
ATOM 5473 C CA . GLN B 1 291 ? 11.602 5.574 14.438 1 95.62 291 GLN B CA 1
ATOM 5474 C C . GLN B 1 291 ? 11.266 7.051 14.258 1 95.62 291 GLN B C 1
ATOM 5476 O O . GLN B 1 291 ? 11.125 7.527 13.125 1 95.62 291 GLN B O 1
ATOM 5481 N N . GLU B 1 292 ? 11.141 7.766 15.336 1 95.38 292 GLU B N 1
ATOM 5482 C CA . GLU B 1 292 ? 10.969 9.211 15.227 1 95.38 292 GLU B CA 1
ATOM 5483 C C . GLU B 1 292 ? 12.211 9.875 14.641 1 95.38 292 GLU B C 1
ATOM 5485 O O . GLU B 1 292 ? 12.109 10.781 13.805 1 95.38 292 GLU B O 1
ATOM 5490 N N . LEU B 1 293 ? 13.336 9.445 15.125 1 97.31 293 LEU B N 1
ATOM 5491 C CA . LEU B 1 293 ? 14.586 9.969 14.578 1 97.31 293 LEU B CA 1
ATOM 5492 C C . LEU B 1 293 ? 14.664 9.711 13.07 1 97.31 293 LEU B C 1
ATOM 5494 O O . LEU B 1 293 ? 14.984 10.625 12.305 1 97.31 293 LEU B O 1
ATOM 5498 N N . ILE B 1 294 ? 14.344 8.492 12.664 1 97.38 294 ILE B N 1
ATOM 5499 C CA . ILE B 1 294 ? 14.367 8.117 11.25 1 97.38 294 ILE B CA 1
ATOM 5500 C C . ILE B 1 294 ? 13.43 9.023 10.461 1 97.38 294 ILE B C 1
ATOM 5502 O O . ILE B 1 294 ? 13.781 9.492 9.375 1 97.38 294 ILE B O 1
ATOM 5506 N N . SER B 1 295 ? 12.32 9.289 11.047 1 96.06 295 SER B N 1
ATOM 5507 C CA . SER B 1 295 ? 11.344 10.133 10.359 1 96.06 295 SER B CA 1
ATOM 5508 C C . SER B 1 295 ? 11.906 11.523 10.086 1 96.06 295 SER B C 1
ATOM 5510 O O . SER B 1 295 ? 11.594 12.133 9.062 1 96.06 295 SER B O 1
ATOM 5512 N N . ARG B 1 296 ? 12.758 12.039 10.906 1 95.88 296 ARG B N 1
ATOM 5513 C CA . ARG B 1 296 ? 13.391 13.336 10.727 1 95.88 296 ARG B CA 1
ATOM 5514 C C . ARG B 1 296 ? 14.609 13.227 9.812 1 95.88 296 ARG B C 1
ATOM 5516 O O . ARG B 1 296 ? 14.828 14.078 8.953 1 95.88 296 ARG B O 1
ATOM 5523 N N . LEU B 1 297 ? 15.32 12.188 9.953 1 96.19 297 LEU B N 1
ATOM 5524 C CA . LEU B 1 297 ? 16.562 11.977 9.211 1 96.19 297 LEU B CA 1
ATOM 5525 C C . LEU B 1 297 ? 16.281 11.828 7.719 1 96.19 297 LEU B C 1
ATOM 5527 O O . LEU B 1 297 ? 17.109 12.195 6.891 1 96.19 297 LEU B O 1
ATOM 5531 N N . LYS B 1 298 ? 15.117 11.32 7.406 1 95.31 298 LYS B N 1
ATOM 5532 C CA . LYS B 1 298 ? 14.75 11.133 6.004 1 95.31 298 LYS B CA 1
ATOM 5533 C C . LYS B 1 298 ? 14.859 12.445 5.227 1 95.31 298 LYS B C 1
ATOM 5535 O O . LYS B 1 298 ? 15.297 12.453 4.074 1 95.31 298 LYS B O 1
ATOM 5540 N N . PHE B 1 299 ? 14.594 13.531 5.855 1 92.88 299 PHE B N 1
ATOM 5541 C CA . PHE B 1 299 ? 14.641 14.828 5.199 1 92.88 299 PHE B CA 1
ATOM 5542 C C . PHE B 1 299 ? 16.031 15.43 5.273 1 92.88 299 PHE B C 1
ATOM 5544 O O . PHE B 1 299 ? 16.5 16.062 4.324 1 92.88 299 PHE B O 1
ATOM 5551 N N . ILE B 1 300 ? 16.641 15.141 6.328 1 94.81 300 ILE B N 1
ATOM 5552 C CA . ILE B 1 300 ? 17.969 15.703 6.57 1 94.81 300 ILE B CA 1
ATOM 5553 C C . ILE B 1 300 ? 18.984 15.062 5.625 1 94.81 300 ILE B C 1
ATOM 5555 O O . ILE B 1 300 ? 19.844 15.758 5.066 1 94.81 300 ILE B O 1
ATOM 5559 N N . ALA B 1 301 ? 18.828 13.75 5.43 1 94.69 301 ALA B N 1
ATOM 5560 C CA . ALA B 1 301 ? 19.875 12.977 4.742 1 94.69 301 ALA B CA 1
ATOM 5561 C C . ALA B 1 301 ? 19.609 12.93 3.24 1 94.69 301 ALA B C 1
ATOM 5563 O O . ALA B 1 301 ? 20.422 12.414 2.479 1 94.69 301 ALA B O 1
ATOM 5564 N N . ARG B 1 302 ? 18.484 13.43 2.811 1 92 302 ARG B N 1
ATOM 5565 C CA . ARG B 1 302 ? 18.141 13.367 1.397 1 92 302 ARG B CA 1
ATOM 5566 C C . ARG B 1 302 ? 19.188 14.055 0.537 1 92 302 ARG B C 1
ATOM 5568 O O . ARG B 1 302 ? 19.594 15.188 0.829 1 92 302 ARG B O 1
ATOM 5575 N N . LEU B 1 303 ? 19.562 13.258 -0.537 1 90.06 303 LEU B N 1
ATOM 5576 C CA . LEU B 1 303 ? 20.578 13.797 -1.45 1 90.06 303 LEU B CA 1
ATOM 5577 C C . LEU B 1 303 ? 19.922 14.25 -2.758 1 90.06 303 LEU B C 1
ATOM 5579 O O . LEU B 1 303 ? 19.203 13.484 -3.393 1 90.06 303 LEU B O 1
ATOM 5583 N N . GLY B 1 304 ? 19.562 15.453 -2.957 1 76.38 304 GLY B N 1
ATOM 5584 C CA . GLY B 1 304 ? 18.938 15.992 -4.156 1 76.38 304 GLY B CA 1
ATOM 5585 C C . GLY B 1 304 ? 19.953 16.453 -5.195 1 76.38 304 GLY B C 1
ATOM 5586 O O . GLY B 1 304 ? 21.062 15.922 -5.262 1 76.38 304 GLY B O 1
ATOM 5587 N N . TYR B 1 305 ? 19.516 17.234 -6.035 1 72.12 305 TYR B N 1
ATOM 5588 C CA . TYR B 1 305 ? 20.281 17.719 -7.184 1 72.12 305 TYR B CA 1
ATOM 5589 C C . TYR B 1 305 ? 21.531 18.469 -6.734 1 72.12 305 TYR B C 1
ATOM 5591 O O . TYR B 1 305 ? 22.484 18.609 -7.492 1 72.12 305 TYR B O 1
ATOM 5599 N N . LYS B 1 306 ? 21.578 18.859 -5.43 1 78.44 306 LYS B N 1
ATOM 5600 C CA . LYS B 1 306 ? 22.719 19.641 -4.953 1 78.44 306 LYS B CA 1
ATOM 5601 C C . LYS B 1 306 ? 23.703 18.75 -4.191 1 78.44 306 LYS B C 1
ATOM 5603 O O . LYS B 1 306 ? 24.578 19.266 -3.479 1 78.44 306 LYS B O 1
ATOM 5608 N N . ALA B 1 307 ? 23.562 17.516 -4.391 1 86.5 307 ALA B N 1
ATOM 5609 C CA . ALA B 1 307 ? 24.422 16.578 -3.658 1 86.5 307 ALA B CA 1
ATOM 5610 C C . ALA B 1 307 ? 25.891 16.797 -4 1 86.5 307 ALA B C 1
ATOM 5612 O O . ALA B 1 307 ? 26.766 16.641 -3.145 1 86.5 307 ALA B O 1
ATOM 5613 N N . GLU B 1 308 ? 26.156 17.188 -5.199 1 83.06 308 GLU B N 1
ATOM 5614 C CA . GLU B 1 308 ? 27.531 17.375 -5.66 1 83.06 308 GLU B CA 1
ATOM 5615 C C . GLU B 1 308 ? 28.188 18.578 -4.992 1 83.06 308 GLU B C 1
ATOM 5617 O O . GLU B 1 308 ? 29.422 18.656 -4.918 1 83.06 308 GLU B O 1
ATOM 5622 N N . GLU B 1 309 ? 27.391 19.469 -4.48 1 87.56 309 GLU B N 1
ATOM 5623 C CA . GLU B 1 309 ? 27.906 20.688 -3.859 1 87.56 309 GLU B CA 1
ATOM 5624 C C . GLU B 1 309 ? 28.203 20.453 -2.381 1 87.56 309 GLU B C 1
ATOM 5626 O O . GLU B 1 309 ? 28.859 21.297 -1.742 1 87.56 309 GLU B O 1
ATOM 5631 N N . LEU B 1 310 ? 27.875 19.391 -1.878 1 90.88 310 LEU B N 1
ATOM 5632 C CA . LEU B 1 310 ? 28.078 19.125 -0.458 1 90.88 310 LEU B CA 1
ATOM 5633 C C . LEU B 1 310 ? 29.531 18.75 -0.175 1 90.88 310 LEU B C 1
ATOM 5635 O O . LEU B 1 310 ? 30.172 18.094 -0.99 1 90.88 310 LEU B O 1
ATOM 5639 N N . PRO B 1 311 ? 30.047 19.25 0.981 1 91.56 311 PRO B N 1
ATOM 5640 C CA . PRO B 1 311 ? 31.344 18.719 1.392 1 91.56 311 PRO B CA 1
ATOM 5641 C C . PRO B 1 311 ? 31.375 17.203 1.488 1 91.56 311 PRO B C 1
ATOM 5643 O O . PRO B 1 311 ? 30.375 16.594 1.878 1 91.56 311 PRO B O 1
ATOM 5646 N N . GLU B 1 312 ? 32.469 16.609 1.128 1 89.19 312 GLU B N 1
ATOM 5647 C CA . GLU B 1 312 ? 32.625 15.164 1.077 1 89.19 312 GLU B CA 1
ATOM 5648 C C . GLU B 1 312 ? 32.219 14.523 2.404 1 89.19 312 GLU B C 1
ATOM 5650 O O . GLU B 1 312 ? 31.562 13.492 2.424 1 89.19 312 GLU B O 1
ATOM 5655 N N . PHE B 1 313 ? 32.656 15.156 3.453 1 90.31 313 PHE B N 1
ATOM 5656 C CA . PHE B 1 313 ? 32.344 14.625 4.777 1 90.31 313 PHE B CA 1
ATOM 5657 C C . PHE B 1 313 ? 30.859 14.477 4.973 1 90.31 313 PHE B C 1
ATOM 5659 O O . PHE B 1 313 ? 30.375 13.406 5.359 1 90.31 313 PHE B O 1
ATOM 5666 N N . TRP B 1 314 ? 30.094 15.531 4.707 1 93.69 314 TRP B N 1
ATOM 5667 C CA . TRP B 1 314 ? 28.656 15.531 4.941 1 93.69 314 TRP B CA 1
ATOM 5668 C C . TRP B 1 314 ? 27.953 14.609 3.961 1 93.69 314 TRP B C 1
ATOM 5670 O O . TRP B 1 314 ? 27 13.922 4.324 1 93.69 314 TRP B O 1
ATOM 5680 N N . PHE B 1 315 ? 28.422 14.555 2.729 1 92.88 315 PHE B N 1
ATOM 5681 C CA . PHE B 1 315 ? 27.891 13.625 1.743 1 92.88 315 PHE B CA 1
ATOM 5682 C C . PHE B 1 315 ? 27.984 12.188 2.248 1 92.88 315 PHE B C 1
ATOM 5684 O O . PHE B 1 315 ? 27 11.453 2.236 1 92.88 315 PHE B O 1
ATOM 5691 N N . ASN B 1 316 ? 29.141 11.836 2.725 1 91.81 316 ASN B N 1
ATOM 5692 C CA . ASN B 1 316 ? 29.359 10.484 3.213 1 91.81 316 ASN B CA 1
ATOM 5693 C C . ASN B 1 316 ? 28.484 10.164 4.418 1 91.81 316 ASN B C 1
ATOM 5695 O O . ASN B 1 316 ? 27.969 9.047 4.543 1 91.81 316 ASN B O 1
ATOM 5699 N N . LYS B 1 317 ? 28.359 11.156 5.312 1 93.19 317 LYS B N 1
ATOM 5700 C CA . LYS B 1 317 ? 27.484 10.977 6.465 1 93.19 317 LYS B CA 1
ATOM 5701 C C . LYS B 1 317 ? 26.047 10.75 6.027 1 93.19 317 LYS B C 1
ATOM 5703 O O . LYS B 1 317 ? 25.359 9.867 6.551 1 93.19 317 LYS B O 1
ATOM 5708 N N . CYS B 1 318 ? 25.609 11.555 5.027 1 94.94 318 CYS B N 1
ATOM 5709 C CA . CYS B 1 318 ? 24.25 11.406 4.52 1 94.94 318 CYS B CA 1
ATOM 5710 C C . CYS B 1 318 ? 24.031 10.023 3.914 1 94.94 318 CYS B C 1
ATOM 5712 O O . CYS B 1 318 ? 22.984 9.406 4.121 1 94.94 318 CYS B O 1
ATOM 5714 N N . VAL B 1 319 ? 24.984 9.492 3.178 1 93.75 319 VAL B N 1
ATOM 5715 C CA . VAL B 1 319 ? 24.906 8.141 2.639 1 93.75 319 VAL B CA 1
ATOM 5716 C C . VAL B 1 319 ? 24.734 7.137 3.777 1 93.75 319 VAL B C 1
ATOM 5718 O O . VAL B 1 319 ? 23.906 6.234 3.701 1 93.75 319 VAL B O 1
ATOM 5721 N N . GLY B 1 320 ? 25.531 7.332 4.82 1 94.38 320 GLY B N 1
ATOM 5722 C CA . GLY B 1 320 ? 25.438 6.473 5.984 1 94.38 320 GLY B CA 1
ATOM 5723 C C . GLY B 1 320 ? 24.078 6.539 6.66 1 94.38 320 GLY B C 1
ATOM 5724 O O . GLY B 1 320 ? 23.547 5.516 7.098 1 94.38 320 GLY B O 1
ATOM 5725 N N . TYR B 1 321 ? 23.531 7.762 6.797 1 96.12 321 TYR B N 1
ATOM 5726 C CA . TYR B 1 321 ? 22.219 7.926 7.406 1 96.12 321 TYR B CA 1
ATOM 5727 C C . TYR B 1 321 ? 21.141 7.297 6.543 1 96.12 321 TYR B C 1
ATOM 5729 O O . TYR B 1 321 ? 20.188 6.703 7.059 1 96.12 321 TYR B O 1
ATOM 5737 N N . LEU B 1 322 ? 21.25 7.43 5.215 1 96.06 322 LEU B N 1
ATOM 5738 C CA . LEU B 1 322 ? 20.297 6.797 4.312 1 96.06 322 LEU B CA 1
ATOM 5739 C C . LEU B 1 322 ? 20.359 5.277 4.426 1 96.06 322 LEU B C 1
ATOM 5741 O O . LEU B 1 322 ? 19.328 4.602 4.359 1 96.06 322 LEU B O 1
ATOM 5745 N N . GLN B 1 323 ? 21.578 4.703 4.574 1 95.19 323 GLN B N 1
ATOM 5746 C CA . GLN B 1 323 ? 21.719 3.277 4.844 1 95.19 323 GLN B CA 1
ATOM 5747 C C . GLN B 1 323 ? 21 2.887 6.133 1 95.19 323 GLN B C 1
ATOM 5749 O O . GLN B 1 323 ? 20.25 1.907 6.156 1 95.19 323 GLN B O 1
ATOM 5754 N N . TYR B 1 324 ? 21.25 3.68 7.215 1 95.38 324 TYR B N 1
ATOM 5755 C CA . TYR B 1 324 ? 20.625 3.42 8.5 1 95.38 324 TYR B CA 1
ATOM 5756 C C . TYR B 1 324 ? 19.094 3.4 8.367 1 95.38 324 TYR B C 1
ATOM 5758 O O . TYR B 1 324 ? 18.438 2.518 8.906 1 95.38 324 TYR B O 1
ATOM 5766 N N . ILE B 1 325 ? 18.547 4.363 7.648 1 96.81 325 ILE B N 1
ATOM 5767 C CA . ILE B 1 325 ? 17.109 4.473 7.43 1 96.81 325 ILE B CA 1
ATOM 5768 C C . ILE B 1 325 ? 16.609 3.242 6.684 1 96.81 325 ILE B C 1
ATOM 5770 O O . ILE B 1 325 ? 15.656 2.59 7.121 1 96.81 325 ILE B O 1
ATOM 5774 N N . ALA B 1 326 ? 17.25 2.881 5.574 1 96.19 326 ALA B N 1
ATOM 5775 C CA . ALA B 1 326 ? 16.844 1.756 4.738 1 96.19 326 ALA B CA 1
ATOM 5776 C C . ALA B 1 326 ? 16.875 0.45 5.527 1 96.19 326 ALA B C 1
ATOM 5778 O O . ALA B 1 326 ? 16.016 -0.423 5.32 1 96.19 326 ALA B O 1
ATOM 5779 N N . TYR B 1 327 ? 17.828 0.334 6.461 1 94.38 327 TYR B N 1
ATOM 5780 C CA . TYR B 1 327 ? 18.016 -0.887 7.238 1 94.38 327 TYR B CA 1
ATOM 5781 C C . TYR B 1 327 ? 17 -0.967 8.375 1 94.38 327 TYR B C 1
ATOM 5783 O O . TYR B 1 327 ? 16.578 -2.061 8.766 1 94.38 327 TYR B O 1
ATOM 5791 N N . ASN B 1 328 ? 16.578 0.203 8.859 1 94.94 328 ASN B N 1
ATOM 5792 C CA . ASN B 1 328 ? 16.016 0.136 10.203 1 94.94 328 ASN B CA 1
ATOM 5793 C C . ASN B 1 328 ? 14.594 0.684 10.242 1 94.94 328 ASN B C 1
ATOM 5795 O O . ASN B 1 328 ? 13.898 0.543 11.242 1 94.94 328 ASN B O 1
ATOM 5799 N N . GLN B 1 329 ? 14.125 1.385 9.188 1 95.06 329 GLN B N 1
ATOM 5800 C CA . GLN B 1 329 ? 12.727 1.806 9.219 1 95.06 329 GLN B CA 1
ATOM 5801 C C . GLN B 1 329 ? 11.789 0.604 9.32 1 95.06 329 GLN B C 1
ATOM 5803 O O . GLN B 1 329 ? 11.953 -0.383 8.602 1 95.06 329 GLN B O 1
ATOM 5808 N N . THR B 1 330 ? 10.812 0.729 10.164 1 90.5 330 THR B N 1
ATOM 5809 C CA . THR B 1 330 ? 9.922 -0.388 10.453 1 90.5 330 THR B CA 1
ATOM 5810 C C . THR B 1 330 ? 9.031 -0.687 9.242 1 90.5 330 THR B C 1
ATOM 5812 O O . THR B 1 330 ? 8.789 -1.852 8.922 1 90.5 330 THR B O 1
ATOM 5815 N N . ASP B 1 331 ? 8.531 0.346 8.641 1 88.25 331 ASP B N 1
ATOM 5816 C CA . ASP B 1 331 ? 7.758 0.146 7.422 1 88.25 331 ASP B CA 1
ATOM 5817 C C . ASP B 1 331 ? 8.672 -0.133 6.23 1 88.25 331 ASP B C 1
ATOM 5819 O O . ASP B 1 331 ? 9.102 0.794 5.539 1 88.25 331 ASP B O 1
ATOM 5823 N N . ARG B 1 332 ? 8.828 -1.337 5.957 1 88.62 332 ARG B N 1
ATOM 5824 C CA . ARG B 1 332 ? 9.758 -1.752 4.906 1 88.62 332 ARG B CA 1
ATOM 5825 C C . ARG B 1 332 ? 9.156 -1.509 3.525 1 88.62 332 ARG B C 1
ATOM 5827 O O . ARG B 1 332 ? 9.883 -1.481 2.527 1 88.62 332 ARG B O 1
ATOM 5834 N N . ASP B 1 333 ? 7.934 -1.306 3.449 1 87.81 333 ASP B N 1
ATOM 5835 C CA . ASP B 1 333 ? 7.25 -1.199 2.162 1 87.81 333 ASP B CA 1
ATOM 5836 C C . ASP B 1 333 ? 7.277 0.237 1.645 1 87.81 333 ASP B C 1
ATOM 5838 O O . ASP B 1 333 ? 6.773 0.519 0.555 1 87.81 333 ASP B O 1
ATOM 5842 N N . ASP B 1 334 ? 7.855 1.128 2.41 1 91.38 334 ASP B N 1
ATOM 5843 C CA . ASP B 1 334 ? 8.109 2.477 1.911 1 91.38 334 ASP B CA 1
ATOM 5844 C C . ASP B 1 334 ? 9.188 2.473 0.835 1 91.38 334 ASP B C 1
ATOM 5846 O O . ASP B 1 334 ? 10.383 2.393 1.146 1 91.38 334 ASP B O 1
ATOM 5850 N N . ALA B 1 335 ? 8.781 2.637 -0.386 1 93.38 335 ALA B N 1
ATOM 5851 C CA . ALA B 1 335 ? 9.695 2.516 -1.516 1 93.38 335 ALA B CA 1
ATOM 5852 C C . ALA B 1 335 ? 10.719 3.648 -1.513 1 93.38 335 ALA B C 1
ATOM 5854 O O . ALA B 1 335 ? 11.844 3.479 -1.983 1 93.38 335 ALA B O 1
ATOM 5855 N N . PHE B 1 336 ? 10.367 4.75 -0.97 1 93.12 336 PHE B N 1
ATOM 5856 C CA . PHE B 1 336 ? 11.203 5.945 -1.043 1 93.12 336 PHE B CA 1
ATOM 5857 C C . PHE B 1 336 ? 12.5 5.746 -0.277 1 93.12 336 PHE B C 1
ATOM 5859 O O . PHE B 1 336 ? 13.562 6.211 -0.707 1 93.12 336 PHE B O 1
ATOM 5866 N N . ILE B 1 337 ? 12.398 5.074 0.786 1 95.56 337 ILE B N 1
ATOM 5867 C CA . ILE B 1 337 ? 13.609 4.941 1.593 1 95.56 337 ILE B CA 1
ATOM 5868 C C . ILE B 1 337 ? 14.625 4.074 0.856 1 95.56 337 ILE B C 1
ATOM 5870 O O . ILE B 1 337 ? 15.828 4.336 0.91 1 95.56 337 ILE B O 1
ATOM 5874 N N . HIS B 1 338 ? 14.156 3.1 0.172 1 96.75 338 HIS B N 1
ATOM 5875 C CA . HIS B 1 338 ? 15.047 2.227 -0.584 1 96.75 338 HIS B CA 1
ATOM 5876 C C . HIS B 1 338 ? 15.547 2.914 -1.85 1 96.75 338 HIS B C 1
ATOM 5878 O O . HIS B 1 338 ? 16.719 2.771 -2.215 1 96.75 338 HIS B O 1
ATOM 5884 N N . GLN B 1 339 ? 14.68 3.619 -2.486 1 95.88 339 GLN B N 1
ATOM 5885 C CA . GLN B 1 339 ? 15.062 4.348 -3.693 1 95.88 339 GLN B CA 1
ATOM 5886 C C . GLN B 1 339 ? 16.109 5.414 -3.383 1 95.88 339 GLN B C 1
ATOM 5888 O O . GLN B 1 339 ? 17.078 5.574 -4.129 1 95.88 339 GLN B O 1
ATOM 5893 N N . GLU B 1 340 ? 15.891 6.223 -2.334 1 95.12 340 GLU B N 1
ATOM 5894 C CA . GLU B 1 340 ? 16.844 7.254 -1.949 1 95.12 340 GLU B CA 1
ATOM 5895 C C . GLU B 1 340 ? 18.219 6.645 -1.625 1 95.12 340 GLU B C 1
ATOM 5897 O O . GLU B 1 340 ? 19.25 7.211 -1.979 1 95.12 340 GLU B O 1
ATOM 5902 N N . TYR B 1 341 ? 18.172 5.535 -0.942 1 96.38 341 TYR B N 1
ATOM 5903 C CA . TYR B 1 341 ? 19.406 4.852 -0.611 1 96.38 341 TYR B CA 1
ATOM 5904 C C . TYR B 1 341 ? 20.109 4.348 -1.869 1 96.38 341 TYR B C 1
ATOM 5906 O O . TYR B 1 341 ? 21.312 4.555 -2.045 1 96.38 341 TYR B O 1
ATOM 5914 N N . ALA B 1 342 ? 19.375 3.725 -2.77 1 96.38 342 ALA B N 1
ATOM 5915 C CA . ALA B 1 342 ? 19.938 3.258 -4.035 1 96.38 342 ALA B CA 1
ATOM 5916 C C . ALA B 1 342 ? 20.516 4.418 -4.836 1 96.38 342 ALA B C 1
ATOM 5918 O O . ALA B 1 342 ? 21.625 4.309 -5.379 1 96.38 342 ALA B O 1
ATOM 5919 N N . ALA B 1 343 ? 19.781 5.516 -4.914 1 94.25 343 ALA B N 1
ATOM 5920 C CA . ALA B 1 343 ? 20.25 6.699 -5.633 1 94.25 343 ALA B CA 1
ATOM 5921 C C . ALA B 1 343 ? 21.547 7.223 -5.035 1 94.25 343 ALA B C 1
ATOM 5923 O O . ALA B 1 343 ? 22.469 7.617 -5.77 1 94.25 343 ALA B O 1
ATOM 5924 N N . ALA B 1 344 ? 21.609 7.234 -3.73 1 93.62 344 ALA B N 1
ATOM 5925 C CA . ALA B 1 344 ? 22.828 7.66 -3.051 1 93.62 344 ALA B CA 1
ATOM 5926 C C . ALA B 1 344 ? 24 6.754 -3.412 1 93.62 344 ALA B C 1
ATOM 5928 O O . ALA B 1 344 ? 25.109 7.23 -3.648 1 93.62 344 ALA B O 1
ATOM 5929 N N . LEU B 1 345 ? 23.75 5.457 -3.428 1 93.69 345 LEU B N 1
ATOM 5930 C CA . LEU B 1 345 ? 24.797 4.496 -3.77 1 93.69 345 LEU B CA 1
ATOM 5931 C C . LEU B 1 345 ? 25.266 4.703 -5.203 1 93.69 345 LEU B C 1
ATOM 5933 O O . LEU B 1 345 ? 26.469 4.578 -5.488 1 93.69 345 LEU B O 1
ATOM 5937 N N . GLU B 1 346 ? 24.391 4.992 -6.094 1 91.5 346 GLU B N 1
ATOM 5938 C CA . GLU B 1 346 ? 24.797 5.32 -7.457 1 91.5 346 GLU B CA 1
ATOM 5939 C C . GLU B 1 346 ? 25.719 6.531 -7.48 1 91.5 346 GLU B C 1
ATOM 5941 O O . GLU B 1 346 ? 26.703 6.551 -8.219 1 91.5 346 GLU B O 1
ATOM 5946 N N . MET B 1 347 ? 25.328 7.551 -6.719 1 90.06 347 MET B N 1
ATOM 5947 C CA . MET B 1 347 ? 26.156 8.75 -6.648 1 90.06 347 MET B CA 1
ATOM 5948 C C . MET B 1 347 ? 27.547 8.422 -6.145 1 90.06 347 MET B C 1
ATOM 5950 O O . MET B 1 347 ? 28.547 8.938 -6.66 1 90.06 347 MET B O 1
ATOM 5954 N N . VAL B 1 348 ? 27.609 7.562 -5.086 1 89.56 348 VAL B N 1
ATOM 5955 C CA . VAL B 1 348 ? 28.906 7.129 -4.551 1 89.56 348 VAL B CA 1
ATOM 5956 C C . VAL B 1 348 ? 29.719 6.461 -5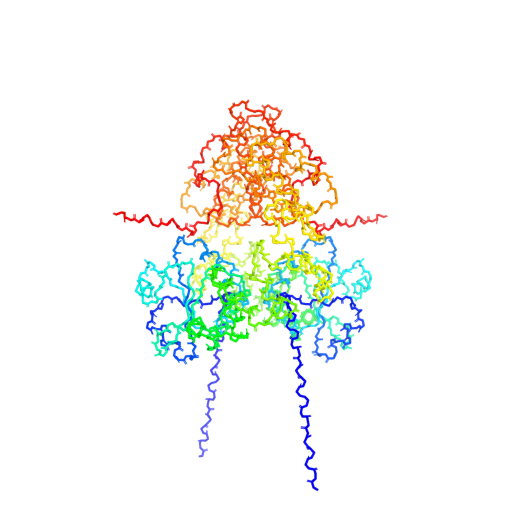.652 1 89.56 348 VAL B C 1
ATOM 5958 O O . VAL B 1 348 ? 30.906 6.773 -5.836 1 89.56 348 VAL B O 1
ATOM 5961 N N . LEU B 1 349 ? 29.109 5.57 -6.383 1 88.75 349 LEU B N 1
ATOM 5962 C CA . LEU B 1 349 ? 29.797 4.816 -7.434 1 88.75 349 LEU B CA 1
ATOM 5963 C C . LEU B 1 349 ? 30.25 5.746 -8.555 1 88.75 349 LEU B C 1
ATOM 5965 O O . LEU B 1 349 ? 31.344 5.559 -9.109 1 88.75 349 LEU B O 1
ATOM 5969 N N . ARG B 1 350 ? 29.484 6.715 -8.867 1 84.44 350 ARG B N 1
ATOM 5970 C CA . ARG B 1 350 ? 29.875 7.691 -9.883 1 84.44 350 ARG B CA 1
ATOM 5971 C C . ARG B 1 350 ? 31.078 8.5 -9.414 1 84.44 350 ARG B C 1
ATOM 5973 O O . ARG B 1 350 ? 31.969 8.812 -10.211 1 84.44 350 ARG B O 1
ATOM 5980 N N . LYS B 1 351 ? 31.109 8.82 -8.18 1 82.44 351 LYS B N 1
ATOM 5981 C CA . LYS B 1 351 ? 32.219 9.586 -7.621 1 82.44 351 LYS B CA 1
ATOM 5982 C C . LYS B 1 351 ? 33.5 8.742 -7.578 1 82.44 351 LYS B C 1
ATOM 5984 O O . LYS B 1 351 ? 34.594 9.266 -7.715 1 82.44 351 LYS B O 1
ATOM 5989 N N . LEU B 1 352 ? 33.312 7.469 -7.336 1 77.69 352 LEU B N 1
ATOM 5990 C CA . LEU B 1 352 ? 34.469 6.559 -7.293 1 77.69 352 LEU B CA 1
ATOM 5991 C C . LEU B 1 352 ? 35.125 6.441 -8.664 1 77.69 352 LEU B C 1
ATOM 5993 O O . LEU B 1 352 ? 36.344 6.281 -8.766 1 77.69 352 LEU B O 1
ATOM 5997 N N . ASN B 1 353 ? 34.344 6.352 -9.711 1 67.94 353 ASN B N 1
ATOM 5998 C CA . ASN B 1 353 ? 34.906 6.398 -11.047 1 67.94 353 ASN B CA 1
ATOM 5999 C C . ASN B 1 353 ? 35.812 7.621 -11.227 1 67.94 353 ASN B C 1
ATOM 6001 O O . ASN B 1 353 ? 36.719 7.621 -12.062 1 67.94 353 ASN B O 1
ATOM 6005 N N . GLY B 1 354 ? 35.812 8.523 -10.227 1 60.62 354 GLY B N 1
ATOM 6006 C CA . GLY B 1 354 ? 36.594 9.742 -10.211 1 60.62 354 GLY B CA 1
ATOM 6007 C C . GLY B 1 354 ? 37.688 9.734 -9.148 1 60.62 354 GLY B C 1
ATOM 6008 O O . GLY B 1 354 ? 38.25 10.781 -8.82 1 60.62 354 GLY B O 1
ATOM 6009 N N . LYS B 1 355 ? 38 8.633 -8.492 1 66.69 355 LYS B N 1
ATOM 6010 C CA . LYS B 1 355 ? 39.125 8.383 -7.578 1 66.69 355 LYS B CA 1
ATOM 6011 C C . LYS B 1 355 ? 38.75 8.719 -6.141 1 66.69 355 LYS B C 1
ATOM 6013 O O . LYS B 1 355 ? 39.594 8.984 -5.305 1 66.69 355 LYS B O 1
ATOM 6018 N N . ALA B 1 356 ? 37.438 8.883 -5.762 1 65.19 356 ALA B N 1
ATOM 6019 C CA . ALA B 1 356 ? 37.031 9.117 -4.379 1 65.19 356 ALA B CA 1
ATOM 6020 C C . ALA B 1 356 ? 36.969 7.812 -3.592 1 65.19 356 ALA B C 1
ATOM 6022 O O . ALA B 1 356 ? 36.719 6.746 -4.16 1 65.19 356 ALA B O 1
ATOM 6023 N N . PRO B 1 357 ? 37.312 7.859 -2.293 1 68.94 357 PRO B N 1
ATOM 6024 C CA . PRO B 1 357 ? 37.219 6.637 -1.485 1 68.94 357 PRO B CA 1
ATOM 6025 C C . PRO B 1 357 ? 35.781 6.219 -1.193 1 68.94 357 PRO B C 1
ATOM 6027 O O . PRO B 1 357 ? 34.875 7.051 -1.236 1 68.94 357 PRO B O 1
ATOM 6030 N N . ILE B 1 358 ? 35.562 4.875 -1.037 1 75.12 358 ILE B N 1
ATOM 6031 C CA . ILE B 1 358 ? 34.281 4.328 -0.631 1 75.12 358 ILE B CA 1
ATOM 6032 C C . ILE B 1 358 ? 33.969 4.785 0.788 1 75.12 358 ILE B C 1
ATOM 6034 O O . ILE B 1 358 ? 34.781 4.688 1.689 1 75.12 358 ILE B O 1
ATOM 6038 N N . PRO B 1 359 ? 32.781 5.383 1.034 1 70.25 359 PRO B N 1
ATOM 6039 C CA . PRO B 1 359 ? 32.375 5.738 2.395 1 70.25 359 PRO B CA 1
ATOM 6040 C C . PRO B 1 359 ? 32.5 4.574 3.375 1 70.25 359 PRO B C 1
ATOM 6042 O O . PRO B 1 359 ? 32.156 3.439 3.037 1 70.25 359 PRO B O 1
ATOM 6045 N N . ALA B 1 360 ? 32.969 4.797 4.625 1 67 360 ALA B N 1
ATOM 6046 C CA . ALA B 1 360 ? 33.281 3.781 5.633 1 67 360 ALA B CA 1
ATOM 6047 C C . ALA B 1 360 ? 32.031 2.947 5.961 1 67 360 ALA B C 1
ATOM 6049 O O . ALA B 1 360 ? 32.125 1.742 6.195 1 67 360 ALA B O 1
ATOM 6050 N N . CYS B 1 361 ? 30.906 3.498 5.918 1 70.88 361 CYS B N 1
ATOM 6051 C CA . CYS B 1 361 ? 29.656 2.816 6.266 1 70.88 361 CYS B CA 1
ATOM 6052 C C . CYS B 1 361 ? 29.375 1.676 5.297 1 70.88 361 CYS B C 1
ATOM 6054 O O . CYS B 1 361 ? 28.641 0.746 5.625 1 70.88 361 CYS B O 1
ATOM 6056 N N . LEU B 1 362 ? 29.938 1.703 4.062 1 80.25 362 LEU B N 1
ATOM 6057 C CA . LEU B 1 362 ? 29.656 0.702 3.041 1 80.25 362 LEU B CA 1
ATOM 6058 C C . LEU B 1 362 ? 30.719 -0.396 3.049 1 80.25 362 LEU B C 1
ATOM 6060 O O . LEU B 1 362 ? 30.594 -1.397 2.342 1 80.25 362 LEU B O 1
ATOM 6064 N N . SER B 1 363 ? 31.719 -0.202 3.879 1 77.25 363 SER B N 1
ATOM 6065 C CA . SER B 1 363 ? 32.812 -1.163 3.924 1 77.25 363 SER B CA 1
ATOM 6066 C C . SER B 1 363 ? 32.812 -1.959 5.223 1 77.25 363 SER B C 1
ATOM 6068 O O . SER B 1 363 ? 33.562 -2.916 5.383 1 77.25 363 SER B O 1
ATOM 6070 N N . THR B 1 364 ? 31.969 -1.518 6.184 1 78.19 364 THR B N 1
ATOM 6071 C CA . THR B 1 364 ? 31.906 -2.176 7.484 1 78.19 364 THR B CA 1
ATOM 6072 C C . THR B 1 364 ? 30.453 -2.445 7.871 1 78.19 364 THR B C 1
ATOM 6074 O O . THR B 1 364 ? 29.531 -1.827 7.332 1 78.19 364 THR B O 1
ATOM 6077 N N . GLU B 1 365 ? 30.312 -3.393 8.711 1 84.62 365 GLU B N 1
ATOM 6078 C CA . GLU B 1 365 ? 28.984 -3.648 9.266 1 84.62 365 GLU B CA 1
ATOM 6079 C C . GLU B 1 365 ? 28.5 -2.463 10.086 1 84.62 365 GLU B C 1
ATOM 6081 O O . GLU B 1 365 ? 29.266 -1.836 10.812 1 84.62 365 GLU B O 1
ATOM 6086 N N . PRO B 1 366 ? 27.281 -2.129 9.992 1 87.56 366 PRO B N 1
ATOM 6087 C CA . PRO B 1 366 ? 26.75 -1.023 10.797 1 87.56 366 PRO B CA 1
ATOM 6088 C C . PRO B 1 366 ? 27 -1.212 12.289 1 87.56 366 PRO B C 1
ATOM 6090 O O . PRO B 1 366 ? 26.828 -2.318 12.812 1 87.56 366 PRO B O 1
ATOM 6093 N N . ALA B 1 367 ? 27.406 -0.164 12.906 1 85.19 367 ALA B N 1
ATOM 6094 C CA . ALA B 1 367 ? 27.672 -0.199 14.344 1 85.19 367 ALA B CA 1
ATOM 6095 C C . ALA B 1 367 ? 26.359 -0.245 15.133 1 85.19 367 ALA B C 1
ATOM 6097 O O . ALA B 1 367 ? 26.312 -0.82 16.219 1 85.19 367 ALA B O 1
ATOM 6098 N N . TYR B 1 368 ? 25.344 0.385 14.586 1 89 368 TYR B N 1
ATOM 6099 C CA . TYR B 1 368 ? 24.062 0.479 15.273 1 89 368 TYR B CA 1
ATOM 6100 C C . TYR B 1 368 ? 22.922 0.039 14.352 1 89 368 TYR B C 1
ATOM 6102 O O . TYR B 1 368 ? 23.031 0.106 13.133 1 89 368 TYR B O 1
ATOM 6110 N N . GLY B 1 369 ? 21.844 -0.453 14.992 1 90.88 369 GLY B N 1
ATOM 6111 C CA . GLY B 1 369 ? 20.688 -0.913 14.219 1 90.88 369 GLY B CA 1
ATOM 6112 C C . GLY B 1 369 ? 20.906 -2.287 13.609 1 90.88 369 GLY B C 1
ATOM 6113 O O . GLY B 1 369 ? 21.719 -3.074 14.102 1 90.88 369 GLY B O 1
ATOM 6114 N N . LYS B 1 370 ? 20.156 -2.617 12.602 1 91.25 370 LYS B N 1
ATOM 6115 C CA . LYS B 1 370 ? 20.219 -3.914 11.93 1 91.25 370 LYS B CA 1
ATOM 6116 C C . LYS B 1 370 ? 21.5 -4.059 11.125 1 91.25 370 LYS B C 1
ATOM 6118 O O . LYS B 1 370 ? 21.953 -3.105 10.492 1 91.25 370 LYS B O 1
ATOM 6123 N N . LYS B 1 371 ? 22 -5.23 11.047 1 90.38 371 LYS B N 1
ATOM 6124 C CA . LYS B 1 371 ? 23.25 -5.5 10.359 1 90.38 371 LYS B CA 1
ATOM 6125 C C . LYS B 1 371 ? 23.016 -6.012 8.945 1 90.38 371 LYS B C 1
ATOM 6127 O O . LYS B 1 371 ? 23.922 -5.988 8.102 1 90.38 371 LYS B O 1
ATOM 6132 N N . VAL B 1 372 ? 21.812 -6.496 8.797 1 88 372 VAL B N 1
ATOM 6133 C CA . VAL B 1 372 ? 21.484 -7.094 7.504 1 88 372 VAL B CA 1
ATOM 6134 C C . VAL B 1 372 ? 20.391 -6.285 6.82 1 88 372 VAL B C 1
ATOM 6136 O O . VAL B 1 372 ? 19.406 -5.898 7.457 1 88 372 VAL B O 1
ATOM 6139 N N . TYR B 1 373 ? 20.641 -5.984 5.617 1 91.94 373 TYR B N 1
ATOM 6140 C CA . TYR B 1 373 ? 19.672 -5.273 4.793 1 91.94 373 TYR B CA 1
ATOM 6141 C C . TYR B 1 373 ? 18.672 -6.238 4.16 1 91.94 373 TYR B C 1
ATOM 6143 O O . TYR B 1 373 ? 19 -6.91 3.176 1 91.94 373 TYR B O 1
ATOM 6151 N N . ASN B 1 374 ? 17.484 -6.379 4.738 1 86.88 374 ASN B N 1
ATOM 6152 C CA . ASN B 1 374 ? 16.469 -7.266 4.195 1 86.88 374 ASN B CA 1
ATOM 6153 C C . ASN B 1 374 ? 15.062 -6.711 4.418 1 86.88 374 ASN B C 1
ATOM 6155 O O . ASN B 1 374 ? 14.898 -5.68 5.07 1 86.88 374 ASN B O 1
ATOM 6159 N N . MET B 1 375 ? 14.133 -7.402 3.848 1 87.44 375 MET B N 1
ATOM 6160 C CA . MET B 1 375 ? 12.75 -6.926 3.861 1 87.44 375 MET B CA 1
ATOM 6161 C C . MET B 1 375 ? 11.93 -7.68 4.898 1 87.44 375 MET B C 1
ATOM 6163 O O . MET B 1 375 ? 10.695 -7.582 4.91 1 87.44 375 MET B O 1
ATOM 6167 N N . ARG B 1 376 ? 12.531 -8.406 5.73 1 82.88 376 ARG B N 1
ATOM 6168 C CA . ARG B 1 376 ? 11.805 -9.156 6.75 1 82.88 376 ARG B CA 1
ATOM 6169 C C . ARG B 1 376 ? 11.188 -8.227 7.781 1 82.88 376 ARG B C 1
ATOM 6171 O O . ARG B 1 376 ? 11.891 -7.426 8.406 1 82.88 376 ARG B O 1
ATOM 6178 N N . PRO B 1 377 ? 9.867 -8.367 8.016 1 79.56 377 PRO B N 1
ATOM 6179 C CA . PRO B 1 377 ? 9.234 -7.492 9.008 1 79.56 377 PRO B CA 1
ATOM 6180 C C . PRO B 1 377 ? 9.742 -7.762 10.43 1 79.56 377 PRO B C 1
ATOM 6182 O O . PRO B 1 377 ? 9.984 -8.914 10.789 1 79.56 377 PRO B O 1
ATOM 6185 N N . ASP B 1 378 ? 9.789 -6.699 11.172 1 78.88 378 ASP B N 1
ATOM 6186 C CA . ASP B 1 378 ? 10.25 -6.816 12.555 1 78.88 378 ASP B CA 1
ATOM 6187 C C . ASP B 1 378 ? 9.281 -7.668 13.383 1 78.88 378 ASP B C 1
ATOM 6189 O O . ASP B 1 378 ? 9.695 -8.344 14.328 1 78.88 378 ASP B O 1
ATOM 6193 N N . ALA B 1 379 ? 8.07 -7.645 12.961 1 76.38 379 ALA B N 1
ATOM 6194 C CA . ALA B 1 379 ? 7.031 -8.328 13.727 1 76.38 379 ALA B CA 1
ATOM 6195 C C . ALA B 1 379 ? 7.105 -9.836 13.531 1 76.38 379 ALA B C 1
ATOM 6197 O O . ALA B 1 379 ? 6.512 -10.594 14.305 1 76.38 379 ALA B O 1
ATOM 6198 N N . LEU B 1 380 ? 7.781 -10.242 12.516 1 79 380 LEU B N 1
ATOM 6199 C CA . LEU B 1 380 ? 7.883 -11.672 12.25 1 79 380 LEU B CA 1
ATOM 6200 C C . LEU B 1 380 ? 9.008 -12.297 13.07 1 79 380 LEU B C 1
ATOM 6202 O O . LEU B 1 380 ? 10.188 -12.055 12.797 1 79 380 LEU B O 1
ATOM 6206 N N . LYS B 1 381 ? 8.57 -13.07 13.969 1 77.44 381 LYS B N 1
ATOM 6207 C CA . LYS B 1 381 ? 9.547 -13.727 14.836 1 77.44 381 LYS B CA 1
ATOM 6208 C C . LYS B 1 381 ? 10.125 -14.969 14.172 1 77.44 381 LYS B C 1
ATOM 6210 O O . LYS B 1 381 ? 9.625 -15.414 13.133 1 77.44 381 LYS B O 1
ATOM 6215 N N . MET B 1 382 ? 11.242 -15.344 14.625 1 73.44 382 MET B N 1
ATOM 6216 C CA . MET B 1 382 ? 11.867 -16.547 14.094 1 73.44 382 MET B CA 1
ATOM 6217 C C . MET B 1 382 ? 11.117 -17.797 14.562 1 73.44 382 MET B C 1
ATOM 6219 O O . MET B 1 382 ? 10.695 -17.875 15.711 1 73.44 382 MET B O 1
ATOM 6223 N N . LYS B 1 383 ? 10.914 -18.719 13.633 1 73.81 383 LYS B N 1
ATOM 6224 C CA . LYS B 1 383 ? 10.289 -19.984 13.992 1 73.81 383 LYS B CA 1
ATOM 6225 C C . LYS B 1 383 ? 11.086 -20.703 15.086 1 73.81 383 LYS B C 1
ATOM 6227 O O . LYS B 1 383 ? 12.305 -20.797 15.008 1 73.81 383 LYS B O 1
ATOM 6232 N N . PRO B 1 384 ? 10.344 -20.969 16.172 1 74.06 384 PRO B N 1
ATOM 6233 C CA . PRO B 1 384 ? 11.055 -21.688 17.234 1 74.06 384 PRO B CA 1
ATOM 6234 C C . PRO B 1 384 ? 11.656 -23 16.766 1 74.06 384 PRO B C 1
ATOM 6236 O O . PRO B 1 384 ? 11.062 -23.703 15.93 1 74.06 384 PRO B O 1
ATOM 6239 N N . LYS B 1 385 ? 12.984 -23.141 17.031 1 65.38 385 LYS B N 1
ATOM 6240 C CA . LYS B 1 385 ? 13.664 -24.391 16.719 1 65.38 385 LYS B CA 1
ATOM 6241 C C . LYS B 1 385 ? 13 -25.562 17.422 1 65.38 385 LYS B C 1
ATOM 6243 O O . LYS B 1 385 ? 12.672 -25.469 18.609 1 65.38 385 LYS B O 1
ATOM 6248 N N . ARG B 1 386 ? 12.445 -26.5 16.719 1 49.16 386 ARG B N 1
ATOM 6249 C CA . ARG B 1 386 ? 11.906 -27.703 17.328 1 49.16 386 ARG B CA 1
ATOM 6250 C C . ARG B 1 386 ? 12.953 -28.375 18.219 1 49.16 386 ARG B C 1
ATOM 6252 O O . ARG B 1 386 ? 14.086 -28.594 17.797 1 49.16 386 ARG B O 1
ATOM 6259 N N . LYS B 1 387 ? 12.883 -28.156 19.516 1 43.66 387 LYS B N 1
ATOM 6260 C CA . LYS B 1 387 ? 13.719 -29.047 20.312 1 43.66 387 LYS B CA 1
ATOM 6261 C C . LYS B 1 387 ? 13.609 -30.484 19.797 1 43.66 387 LYS B C 1
ATOM 6263 O O . LYS B 1 387 ? 12.508 -31.016 19.641 1 43.66 387 LYS B O 1
ATOM 6268 N N . LYS B 1 388 ? 14.867 -30.875 19.359 1 28.91 388 LYS B N 1
ATOM 6269 C CA . LYS B 1 388 ? 15 -32.312 19.203 1 28.91 388 LYS B CA 1
ATOM 6270 C C . LYS B 1 388 ? 14.68 -33.031 20.5 1 28.91 388 LYS B C 1
ATOM 6272 O O . LYS B 1 388 ? 15.141 -32.625 21.578 1 28.91 388 LYS B O 1
#